Protein AF-0000000072324400 (afdb_homodimer)

Secondary structure (DSSP, 8-state):
--TTS--EEEEEE-TTSSHHHHHHHHHHHHT-EEEEHHHHHHHHHHHT--HHHHHHHHHTT-THHHHHHHHHHHHHHSTTS-TT-------HHHHHHHHHHHHHHHHHS-EEEESSSHHHHTTT-SSEEEEEEE--HHHHHHHHHHHHT--HHHHHHHHHHHHHHHHHHHHHH-SS-TTBGGG-SEEEE-TT--HHHHHHHHHHHHHHH--/--TTS--EEEEEE-TTSSHHHHHHHHHHHHT-EEEEHHHHHHHHHHHT--HHHHHHHHHH-THHHHHHHHHHHHHHHSTTS-TT------SHHHHHHHHHHHHHHHHHS-EEEESSSHHHHTTT-SSEEEEEEE--HHHHHHHHHHHHT--HHHHHHHHHHHHHHHHHHHHHH-SS-TTBGGG-SEEEE-TT--HHHHHHHHHHHHHHH--

Sequence (422 aa):
MNKNEKFVITINREVGSGGRTVGRKLAEKLGVKYCDKSVINGLTQRFGLSVEKIEEIKAQKKTWWNEITTYYNTLVNSASLPMEAEVKLDNASLFETEKRILLELAEQTSCVVAGRTGFMVFRDHPNRINVFIQASTAHRIQRIMRRQNVNEQEARNIIAQLDASRETYIKKFEDTSRYDTRNYQLVISMDGLTEDDAVDIILDYINRTSKMNKNEKFVITINREVGSGGRTVGRKLAEKLGVKYCDKSVINGLTQRFGLSVEKIEEIKAQKKTWWNEITTYYNTLVNSASLPMEAEVKLDNASLFETEKRILLELAEQTSCVVAGRTGFMVFRDHPNRINVFIQASTAHRIQRIMRRQNVNEQEARNIIAQLDASRETYIKKFEDTSRYDTRNYQLVISMDGLTEDDAVDIILDYINRTSK

InterPro domains:
  IPR027417 P-loop containing nucleoside triphosphate hydrolase [G3DSA:3.40.50.300] (1-209)
  IPR027417 P-loop containing nucleoside triphosphate hydrolase [SSF52540] (7-208)

Organism: Xylanibacter ruminicola (strain ATCC 19189 / DSM 19721 / CIP 105475 / JCM 8958 / 23) (NCBI:txid264731)

pLDDT: mean 86.51, std 15.1, range [39.78, 98.88]

Radius of gyration: 23.65 Å; Cα contacts (8 Å, |Δi|>4): 617; chains: 2; bounding box: 57×75×49 Å

Structure (mmCIF, N/CA/C/O backbone):
data_AF-0000000072324400-model_v1
#
loop_
_entity.id
_entity.type
_entity.pdbx_description
1 polymer 'Cytidylate kinase'
#
loop_
_atom_site.group_PDB
_atom_site.id
_atom_site.type_symbol
_atom_site.label_atom_id
_atom_site.label_alt_id
_atom_site.label_comp_id
_atom_site.label_asym_id
_atom_site.label_entity_id
_atom_site.label_seq_id
_atom_site.pdbx_PDB_ins_code
_atom_site.Cartn_x
_atom_site.Cartn_y
_atom_site.Cartn_z
_atom_site.occupancy
_atom_site.B_iso_or_equiv
_atom_site.auth_seq_id
_atom_site.auth_comp_id
_atom_site.auth_asym_id
_atom_site.auth_atom_id
_atom_site.pdbx_PDB_model_num
ATOM 1 N N . MET A 1 1 ? 12.531 5.414 9.516 1 87.56 1 MET A N 1
ATOM 2 C CA . MET A 1 1 ? 12.109 6.551 10.336 1 87.56 1 MET A CA 1
ATOM 3 C C . MET A 1 1 ? 12.719 6.461 11.734 1 87.56 1 MET A C 1
ATOM 5 O O . MET A 1 1 ? 12.695 5.398 12.359 1 87.56 1 MET A O 1
ATOM 9 N N . ASN A 1 2 ? 13.305 7.48 12.117 1 89.69 2 ASN A N 1
ATOM 10 C CA . ASN A 1 2 ? 13.891 7.566 13.445 1 89.69 2 ASN A CA 1
ATOM 11 C C . ASN A 1 2 ? 12.969 8.305 14.414 1 89.69 2 ASN A C 1
ATOM 13 O O . ASN A 1 2 ? 12.797 9.523 14.305 1 89.69 2 ASN A O 1
ATOM 17 N N . LYS A 1 3 ? 12.477 7.617 15.398 1 89.5 3 LYS A N 1
ATOM 18 C CA . LYS A 1 3 ? 11.5 8.188 16.312 1 89.5 3 LYS A CA 1
ATOM 19 C C . LYS A 1 3 ? 12.172 9.133 17.312 1 89.5 3 LYS A C 1
ATOM 21 O O . LYS A 1 3 ? 11.492 9.883 18.016 1 89.5 3 LYS A O 1
ATOM 26 N N . ASN A 1 4 ? 13.484 9.086 17.328 1 89.12 4 ASN A N 1
ATOM 27 C CA . ASN A 1 4 ? 14.227 9.945 18.25 1 89.12 4 ASN A CA 1
ATOM 28 C C . ASN A 1 4 ? 14.5 11.312 17.641 1 89.12 4 ASN A C 1
ATOM 30 O O . ASN A 1 4 ? 14.977 12.219 18.328 1 89.12 4 ASN A O 1
ATOM 34 N N . GLU A 1 5 ? 14.219 11.445 16.406 1 92.88 5 GLU A N 1
ATOM 35 C CA . GLU A 1 5 ? 14.273 12.711 15.68 1 92.88 5 GLU A CA 1
ATOM 36 C C . GLU A 1 5 ? 12.891 13.164 15.242 1 92.88 5 GLU A C 1
ATOM 38 O O . GLU A 1 5 ? 11.922 12.406 15.336 1 92.88 5 GLU A O 1
ATOM 43 N N . LYS A 1 6 ? 12.852 14.359 14.844 1 94.5 6 LYS A N 1
ATOM 44 C CA . LYS A 1 6 ? 11.562 14.836 14.359 1 94.5 6 LYS A CA 1
ATOM 45 C C . LYS A 1 6 ? 11.109 14.055 13.133 1 94.5 6 LYS A C 1
ATOM 47 O O . LYS A 1 6 ? 11.883 13.875 12.188 1 94.5 6 LYS A O 1
ATOM 52 N N . PHE A 1 7 ? 9.898 13.57 13.234 1 96.94 7 PHE A N 1
ATOM 53 C CA . PHE A 1 7 ? 9.383 12.758 12.141 1 96.94 7 PHE A CA 1
ATOM 54 C C . PHE A 1 7 ? 8.008 13.242 11.703 1 96.94 7 PHE A C 1
ATOM 56 O O . PHE A 1 7 ? 7.332 13.953 12.453 1 96.94 7 PHE A O 1
ATOM 63 N N . VAL A 1 8 ? 7.664 12.914 10.547 1 97.38 8 VAL A N 1
ATOM 64 C CA . VAL A 1 8 ? 6.34 13.211 10.008 1 97.38 8 VAL A CA 1
ATOM 65 C C . VAL A 1 8 ? 5.715 11.938 9.453 1 97.38 8 VAL A C 1
ATOM 67 O O . VAL A 1 8 ? 6.367 11.188 8.719 1 97.38 8 VAL A O 1
ATOM 70 N N . ILE A 1 9 ? 4.523 11.664 9.844 1 98.19 9 ILE A N 1
ATOM 71 C CA . ILE A 1 9 ? 3.719 10.609 9.227 1 98.19 9 ILE A CA 1
ATOM 72 C C . ILE A 1 9 ? 2.531 11.234 8.5 1 98.19 9 ILE A C 1
ATOM 74 O O . ILE A 1 9 ? 1.75 11.977 9.094 1 98.19 9 ILE A O 1
ATOM 78 N N . THR A 1 10 ? 2.449 11.023 7.258 1 98.25 10 THR A N 1
ATOM 79 C CA . THR A 1 10 ? 1.3 11.523 6.516 1 98.25 10 THR A CA 1
ATOM 80 C C . THR A 1 10 ? 0.292 10.406 6.262 1 98.25 10 THR A C 1
ATOM 82 O O . THR A 1 10 ? 0.677 9.258 6.035 1 98.25 10 THR A O 1
ATOM 85 N N . ILE A 1 11 ? -0.958 10.727 6.324 1 98.12 11 ILE A N 1
ATOM 86 C CA . ILE A 1 11 ? -2.051 9.805 6.031 1 98.12 11 ILE A CA 1
ATOM 87 C C . ILE A 1 11 ? -2.912 10.367 4.902 1 98.12 11 ILE A C 1
ATOM 89 O O . ILE A 1 11 ? -3.791 11.195 5.141 1 98.12 11 ILE A O 1
ATOM 93 N N . ASN A 1 12 ? -2.654 9.953 3.729 1 97.44 12 ASN A N 1
ATOM 94 C CA . ASN A 1 12 ? -3.637 10.125 2.664 1 97.44 12 ASN A CA 1
ATOM 95 C C . ASN A 1 12 ? -4.688 9.016 2.686 1 97.44 12 ASN A C 1
ATOM 97 O O . ASN A 1 12 ? -4.473 7.961 3.281 1 97.44 12 ASN A O 1
ATOM 101 N N . ARG A 1 13 ? -5.879 9.375 2.125 1 97.5 13 ARG A N 1
ATOM 102 C CA . ARG A 1 13 ? -6.949 8.406 2.355 1 97.5 13 ARG A CA 1
ATOM 103 C C . ARG A 1 13 ? -8.07 8.578 1.338 1 97.5 13 ARG A C 1
ATOM 105 O O . ARG A 1 13 ? -8.258 9.664 0.786 1 97.5 13 ARG A O 1
ATOM 112 N N . GLU A 1 14 ? -8.773 7.531 1.138 1 97.56 14 GLU A N 1
ATOM 113 C CA . GLU A 1 14 ? -10.047 7.602 0.425 1 97.56 14 GLU A CA 1
ATOM 114 C C . GLU A 1 14 ? -11.164 8.094 1.339 1 97.56 14 GLU A C 1
ATOM 116 O O . GLU A 1 14 ? -11.195 7.77 2.529 1 97.56 14 GLU A O 1
ATOM 121 N N . VAL A 1 15 ? -12.07 8.812 0.749 1 95.31 15 VAL A N 1
ATOM 122 C CA . VAL A 1 15 ? -13.227 9.281 1.509 1 95.31 15 VAL A CA 1
ATOM 123 C C . VAL A 1 15 ? -13.992 8.078 2.059 1 95.31 15 VAL A C 1
ATOM 125 O O . VAL A 1 15 ? -14.273 7.125 1.328 1 95.31 15 VAL A O 1
ATOM 128 N N . GLY A 1 16 ? -14.242 8.102 3.328 1 96.62 16 GLY A N 1
ATOM 129 C CA . GLY A 1 16 ? -15.039 7.055 3.941 1 96.62 16 GLY A CA 1
ATOM 130 C C . GLY A 1 16 ? -14.219 5.863 4.395 1 96.62 16 GLY A C 1
ATOM 131 O O . GLY A 1 16 ? -14.758 4.914 4.973 1 96.62 16 GLY A O 1
ATOM 132 N N . SER A 1 17 ? -12.898 5.867 4.242 1 97.81 17 SER A N 1
ATOM 133 C CA . SER A 1 17 ? -12.062 4.723 4.57 1 97.81 17 SER A CA 1
ATOM 134 C C . SER A 1 17 ? -11.773 4.664 6.066 1 97.81 17 SER A C 1
ATOM 136 O O . SER A 1 17 ? -11.336 3.631 6.582 1 97.81 17 SER A O 1
ATOM 138 N N . GLY A 1 18 ? -11.914 5.797 6.738 1 96.25 18 GLY A N 1
ATOM 139 C CA . GLY A 1 18 ? -11.562 5.887 8.148 1 96.25 18 GLY A CA 1
ATOM 140 C C . GLY A 1 18 ? -10.156 6.406 8.375 1 96.25 18 GLY A C 1
ATOM 141 O O . GLY A 1 18 ? -9.672 6.43 9.508 1 96.25 18 GLY A O 1
ATOM 142 N N . GLY A 1 19 ? -9.523 6.891 7.348 1 96.44 19 GLY A N 1
ATOM 143 C CA . GLY A 1 19 ? -8.133 7.301 7.414 1 96.44 19 GLY A CA 1
ATOM 144 C C . GLY A 1 19 ? -7.898 8.469 8.352 1 96.44 19 GLY A C 1
ATOM 145 O O . GLY A 1 19 ? -6.852 8.562 8.992 1 96.44 19 GLY A O 1
ATOM 146 N N . ARG A 1 20 ? -8.859 9.375 8.43 1 93.38 20 ARG A N 1
ATOM 147 C CA . ARG A 1 20 ? -8.734 10.5 9.344 1 93.38 20 ARG A CA 1
ATOM 148 C C . ARG A 1 20 ? -8.703 10.031 10.797 1 93.38 20 ARG A C 1
ATOM 150 O O . ARG A 1 20 ? -7.883 10.492 11.586 1 93.38 20 ARG A O 1
ATOM 157 N N . THR A 1 21 ? -9.602 9.125 11.109 1 94.62 21 THR A N 1
ATOM 158 C CA . THR A 1 21 ? -9.656 8.555 12.445 1 94.62 21 THR A CA 1
ATOM 159 C C . THR A 1 21 ? -8.375 7.789 12.766 1 94.62 21 THR A C 1
ATOM 161 O O . THR A 1 21 ? -7.836 7.902 13.867 1 94.62 21 THR A O 1
ATOM 164 N N . VAL A 1 22 ? -7.883 7.031 11.805 1 97.88 22 VAL A N 1
ATOM 165 C CA . VAL A 1 22 ? -6.633 6.297 11.969 1 97.88 22 VAL A CA 1
ATOM 166 C C . VAL A 1 22 ? -5.504 7.27 12.305 1 97.88 22 VAL A C 1
ATOM 168 O O . VAL A 1 22 ? -4.711 7.02 13.211 1 97.88 22 VAL A O 1
ATOM 171 N N . GLY A 1 23 ? -5.43 8.383 11.547 1 96.88 23 GLY A N 1
ATOM 172 C CA . GLY A 1 23 ? -4.398 9.383 11.781 1 96.88 23 GLY A CA 1
ATOM 173 C C . GLY A 1 23 ? -4.449 9.969 13.18 1 96.88 23 GLY A C 1
ATOM 174 O O . GLY A 1 23 ? -3.418 10.117 13.836 1 96.88 23 GLY A O 1
ATOM 175 N N . ARG A 1 24 ? -5.645 10.297 13.609 1 93.19 24 ARG A N 1
ATOM 176 C CA . ARG A 1 24 ? -5.824 10.875 14.938 1 93.19 24 ARG A CA 1
ATOM 177 C C . ARG A 1 24 ? -5.395 9.898 16.031 1 93.19 24 ARG A C 1
ATOM 179 O O . ARG A 1 24 ? -4.637 10.258 16.922 1 93.19 24 ARG A O 1
ATOM 186 N N . LYS A 1 25 ? -5.879 8.672 15.93 1 96.69 25 LYS A N 1
ATOM 187 C CA . LYS A 1 25 ? -5.539 7.645 16.906 1 96.69 25 LYS A CA 1
ATOM 188 C C . LYS A 1 25 ? -4.043 7.359 16.906 1 96.69 25 LYS A C 1
ATOM 190 O O . LYS A 1 25 ? -3.447 7.137 17.969 1 96.69 25 LYS A O 1
ATOM 195 N N . LEU A 1 26 ? -3.441 7.371 15.742 1 98 26 LEU A N 1
ATOM 196 C CA . LEU A 1 26 ? -2.006 7.141 15.617 1 98 26 LEU A CA 1
ATOM 197 C C . LEU A 1 26 ? -1.215 8.227 16.328 1 98 26 LEU A C 1
ATOM 199 O O . LEU A 1 26 ? -0.267 7.934 17.062 1 98 26 LEU A O 1
ATOM 203 N N . ALA A 1 27 ? -1.61 9.5 16.094 1 95.5 27 ALA A N 1
ATOM 204 C CA . ALA A 1 27 ? -0.951 10.633 16.734 1 95.5 27 ALA A CA 1
ATOM 205 C C . ALA A 1 27 ? -1.053 10.531 18.25 1 95.5 27 ALA A C 1
ATOM 207 O O . ALA A 1 27 ? -0.075 10.781 18.969 1 95.5 27 ALA A O 1
ATOM 208 N N . GLU A 1 28 ? -2.225 10.133 18.719 1 94.38 28 GLU A N 1
ATOM 209 C CA . GLU A 1 28 ? -2.455 9.977 20.156 1 94.38 28 GLU A CA 1
ATOM 210 C C . GLU A 1 28 ? -1.552 8.891 20.734 1 94.38 28 GLU A C 1
ATOM 212 O O . GLU A 1 28 ? -0.923 9.102 21.781 1 94.38 28 GLU A O 1
ATOM 217 N N . LYS A 1 29 ? -1.46 7.809 20.109 1 96.75 29 LYS A N 1
ATOM 218 C CA . LYS A 1 29 ? -0.655 6.688 20.578 1 96.75 29 LYS A CA 1
ATOM 219 C C . LYS A 1 29 ? 0.83 7.039 20.594 1 96.75 29 LYS A C 1
ATOM 221 O O . LYS A 1 29 ? 1.583 6.57 21.438 1 96.75 29 LYS A O 1
ATOM 226 N N . LEU A 1 30 ? 1.248 7.84 19.641 1 96.5 30 LEU A N 1
ATOM 227 C CA . LEU A 1 30 ? 2.65 8.219 19.516 1 96.5 30 LEU A CA 1
ATOM 228 C C . LEU A 1 30 ? 2.979 9.414 20.406 1 96.5 30 LEU A C 1
ATOM 230 O O . LEU A 1 30 ? 4.148 9.727 20.625 1 96.5 30 LEU A O 1
ATOM 234 N N . GLY A 1 31 ? 1.949 10.086 20.906 1 94.06 31 GLY A N 1
ATOM 235 C CA . GLY A 1 31 ? 2.141 11.281 21.719 1 94.06 31 GLY A CA 1
ATOM 236 C C . GLY A 1 31 ? 2.641 12.469 20.922 1 94.06 31 GLY A C 1
ATOM 237 O O . GLY A 1 31 ? 3.473 13.242 21.406 1 94.06 31 GLY A O 1
ATOM 238 N N . VAL A 1 32 ? 2.195 12.586 19.672 1 93.81 32 VAL A N 1
ATOM 239 C CA . VAL A 1 32 ? 2.654 13.672 18.812 1 93.81 32 VAL A CA 1
ATOM 240 C C . VAL A 1 32 ? 1.46 14.492 18.328 1 93.81 32 VAL A C 1
ATOM 242 O O . VAL A 1 32 ? 0.308 14.109 18.547 1 93.81 32 VAL A O 1
ATOM 245 N N . LYS A 1 33 ? 1.722 15.617 17.641 1 89.62 33 LYS A N 1
ATOM 246 C CA . LYS A 1 33 ? 0.658 16.5 17.156 1 89.62 33 LYS A CA 1
ATOM 247 C C . LYS A 1 33 ? -0.038 15.898 15.938 1 89.62 33 LYS A C 1
ATOM 249 O O . LYS A 1 33 ? 0.585 15.18 15.148 1 89.62 33 LYS A O 1
ATOM 254 N N . TYR A 1 34 ? -1.298 16.203 15.93 1 92.19 34 TYR A N 1
ATOM 255 C CA . TYR A 1 34 ? -2.119 15.812 14.789 1 92.19 34 TYR A CA 1
ATOM 256 C C . TYR A 1 34 ? -2.582 17.031 14.008 1 92.19 34 TYR A C 1
ATOM 258 O O . TYR A 1 34 ? -2.947 18.062 14.594 1 92.19 34 TYR A O 1
ATOM 266 N N . CYS A 1 35 ? -2.463 16.953 12.656 1 89.12 35 CYS A N 1
ATOM 267 C CA . CYS A 1 35 ? -2.902 18.062 11.812 1 89.12 35 CYS A CA 1
ATOM 268 C C . CYS A 1 35 ? -3.699 17.562 10.617 1 89.12 35 CYS A C 1
ATOM 270 O O . CYS A 1 35 ? -3.266 16.641 9.922 1 89.12 35 CYS A O 1
ATOM 272 N N . ASP A 1 36 ? -4.852 18.125 10.414 1 87.38 36 ASP A N 1
ATOM 273 C CA . ASP A 1 36 ? -5.633 17.891 9.203 1 87.38 36 ASP A CA 1
ATOM 274 C C . ASP A 1 36 ? -6.117 19.203 8.609 1 87.38 36 ASP A C 1
ATOM 276 O O . ASP A 1 36 ? -5.676 20.281 9.016 1 87.38 36 ASP A O 1
ATOM 280 N N . LYS A 1 37 ? -6.898 19.109 7.629 1 83.06 37 LYS A N 1
ATOM 281 C CA . LYS A 1 37 ? -7.355 20.297 6.93 1 83.06 37 LYS A CA 1
ATOM 282 C C . LYS A 1 37 ? -8.094 21.25 7.875 1 83.06 37 LYS A C 1
ATOM 284 O O . LYS A 1 37 ? -7.992 22.469 7.746 1 83.06 37 LYS A O 1
ATOM 289 N N . SER A 1 38 ? -8.805 20.688 8.734 1 80.12 38 SER A N 1
ATOM 290 C CA . SER A 1 38 ? -9.578 21.5 9.656 1 80.12 38 SER A CA 1
ATOM 291 C C . SER A 1 38 ? -8.664 22.312 10.57 1 80.12 38 SER A C 1
ATOM 293 O O . SER A 1 38 ? -8.945 23.484 10.867 1 80.12 38 SER A O 1
ATOM 295 N N . VAL A 1 39 ? -7.676 21.688 10.984 1 79.38 39 VAL A N 1
ATOM 296 C CA . VAL A 1 39 ? -6.707 22.359 11.836 1 79.38 39 VAL A CA 1
ATOM 297 C C . VAL A 1 39 ? -6.023 23.484 11.055 1 79.38 39 VAL A C 1
ATOM 299 O O . VAL A 1 39 ? -5.891 24.609 11.547 1 79.38 39 VAL A O 1
ATOM 302 N N . ILE A 1 40 ? -5.668 23.172 9.891 1 83.31 40 ILE A N 1
ATOM 303 C CA . ILE A 1 40 ? -4.98 24.141 9.047 1 83.31 40 ILE A CA 1
ATOM 304 C C . ILE A 1 40 ? -5.898 25.328 8.758 1 83.31 40 ILE A C 1
ATOM 306 O O . ILE A 1 40 ? -5.484 26.484 8.867 1 83.31 40 ILE A O 1
ATOM 310 N N . ASN A 1 41 ? -7.074 24.984 8.422 1 81.44 41 ASN A N 1
ATOM 311 C CA . ASN A 1 41 ? -8.047 26.031 8.156 1 81.44 41 ASN A CA 1
ATOM 312 C C . ASN A 1 41 ? -8.312 26.875 9.398 1 81.44 41 ASN A C 1
ATOM 314 O O . ASN A 1 41 ? -8.43 28.109 9.312 1 81.44 41 ASN A O 1
ATOM 318 N N . GLY A 1 42 ? -8.469 26.219 10.469 1 77.75 42 GLY A N 1
ATOM 319 C CA . GLY A 1 42 ? -8.672 26.938 11.719 1 77.75 42 GLY A CA 1
ATOM 320 C C . GLY A 1 42 ? -7.531 27.875 12.055 1 77.75 42 GLY A C 1
ATOM 321 O O . GLY A 1 42 ? -7.766 29.031 12.445 1 77.75 42 GLY A O 1
ATOM 322 N N . LEU A 1 43 ? -6.371 27.391 11.859 1 76.5 43 LEU A N 1
ATOM 323 C CA . LEU A 1 43 ? -5.188 28.203 12.109 1 76.5 43 LEU A CA 1
ATOM 324 C C . LEU A 1 43 ? -5.121 29.391 11.133 1 76.5 43 LEU A C 1
ATOM 326 O O . LEU A 1 43 ? -4.801 30.5 11.531 1 76.5 43 LEU A O 1
ATOM 330 N N . THR A 1 44 ? -5.414 29.094 9.938 1 80.56 44 THR A N 1
ATOM 331 C CA . THR A 1 44 ? -5.355 30.109 8.883 1 80.56 44 THR A CA 1
ATOM 332 C C . THR A 1 44 ? -6.371 31.219 9.148 1 80.56 44 THR A C 1
ATOM 334 O O . THR A 1 44 ? -6.055 32.406 9.008 1 80.56 44 THR A O 1
ATOM 337 N N . GLN A 1 45 ? -7.504 30.812 9.484 1 79.88 45 GLN A N 1
ATOM 338 C CA . GLN A 1 45 ? -8.578 31.766 9.719 1 79.88 45 GLN A CA 1
ATOM 339 C C . GLN A 1 45 ? -8.336 32.562 11 1 79.88 45 GLN A C 1
ATOM 341 O O . GLN A 1 45 ? -8.492 33.781 11.016 1 79.88 45 GLN A O 1
ATOM 346 N N . ARG A 1 46 ? -7.953 31.938 12.016 1 76.88 46 ARG A N 1
ATOM 347 C CA . ARG A 1 46 ? -7.789 32.562 13.32 1 76.88 46 ARG A CA 1
ATOM 348 C C . ARG A 1 46 ? -6.645 33.562 13.305 1 76.88 46 ARG A C 1
ATOM 350 O O . ARG A 1 46 ? -6.742 34.656 13.906 1 76.88 46 ARG A O 1
ATOM 357 N N . PHE A 1 47 ? -5.625 33.219 12.609 1 77.69 47 PHE A N 1
ATOM 358 C CA . PHE A 1 47 ? -4.414 34.031 12.703 1 77.69 47 PHE A CA 1
ATOM 359 C C . PHE A 1 47 ? -4.16 34.781 11.406 1 77.69 47 PHE A C 1
ATOM 361 O O . PHE A 1 47 ? -3.16 35.469 11.273 1 77.69 47 PHE A O 1
ATOM 368 N N . GLY A 1 48 ? -5.094 34.625 10.438 1 79.81 48 GLY A N 1
ATOM 369 C CA . GLY A 1 48 ? -4.926 35.312 9.164 1 79.81 48 GLY A CA 1
ATOM 370 C C . GLY A 1 48 ? -3.633 34.938 8.461 1 79.81 48 GLY A C 1
ATOM 371 O O . GLY A 1 48 ? -2.908 35.812 7.977 1 79.81 48 GLY A O 1
ATOM 372 N N . LEU A 1 49 ? -3.426 33.656 8.492 1 77.31 49 LEU A N 1
ATOM 373 C CA . LEU A 1 49 ? -2.131 33.188 8.016 1 77.31 49 LEU A CA 1
ATOM 374 C C . LEU A 1 49 ? -2.055 33.25 6.496 1 77.31 49 LEU A C 1
ATOM 376 O O . LEU A 1 49 ? -3.041 32.969 5.812 1 77.31 49 LEU A O 1
ATOM 380 N N . SER A 1 50 ? -1.02 33.812 5.996 1 82 50 SER A N 1
ATOM 381 C CA . SER A 1 50 ? -0.523 33.812 4.625 1 82 50 SER A CA 1
ATOM 382 C C . SER A 1 50 ? 0.961 33.438 4.578 1 82 50 SER A C 1
ATOM 384 O O . SER A 1 50 ? 1.611 33.344 5.621 1 82 50 SER A O 1
ATOM 386 N N . VAL A 1 51 ? 1.406 33.188 3.41 1 82.44 51 VAL A N 1
ATOM 387 C CA . VAL A 1 51 ? 2.826 32.875 3.287 1 82.44 51 VAL A CA 1
ATOM 388 C C . VAL A 1 51 ? 3.658 34 3.898 1 82.44 51 VAL A C 1
ATOM 390 O O . VAL A 1 51 ? 4.602 33.75 4.652 1 82.44 51 VAL A O 1
ATOM 393 N N . GLU A 1 52 ? 3.229 35.188 3.596 1 84.12 52 GLU A N 1
ATOM 394 C CA . GLU A 1 52 ? 3.939 36.375 4.082 1 84.12 52 GLU A CA 1
ATOM 395 C C . GLU A 1 52 ? 3.848 36.5 5.602 1 84.12 52 GLU A C 1
ATOM 397 O O . GLU A 1 52 ? 4.844 36.781 6.266 1 84.12 52 GLU A O 1
ATOM 402 N N . LYS A 1 53 ? 2.703 36.25 6.07 1 81.81 53 LYS A N 1
ATOM 403 C CA . LYS A 1 53 ? 2.494 36.375 7.508 1 81.81 53 LYS A CA 1
ATOM 404 C C . LYS A 1 53 ? 3.285 35.312 8.273 1 81.81 53 LYS A C 1
ATOM 406 O O . LYS A 1 53 ? 3.814 35.562 9.352 1 81.81 53 LYS A O 1
ATOM 411 N N . ILE A 1 54 ? 3.359 34.156 7.773 1 79.19 54 ILE A N 1
ATOM 412 C CA . ILE A 1 54 ? 4.102 33.062 8.391 1 79.19 54 ILE A CA 1
ATOM 413 C C . ILE A 1 54 ? 5.59 33.406 8.438 1 79.19 54 ILE A C 1
ATOM 415 O O . ILE A 1 54 ? 6.254 33.188 9.453 1 79.19 54 ILE A O 1
ATOM 419 N N . GLU A 1 55 ? 6.066 33.969 7.383 1 81.25 55 GLU A N 1
ATOM 420 C CA . GLU A 1 55 ? 7.465 34.375 7.324 1 81.25 55 GLU A CA 1
ATOM 421 C C . GLU A 1 55 ? 7.762 35.469 8.344 1 81.25 55 GLU A C 1
ATOM 423 O O . GLU A 1 55 ? 8.836 35.5 8.945 1 81.25 55 GLU A O 1
ATOM 428 N N . GLU A 1 56 ? 6.84 36.344 8.422 1 79.62 56 GLU A N 1
ATOM 429 C CA . GLU A 1 56 ? 6.984 37.406 9.398 1 79.62 56 GLU A CA 1
ATOM 430 C C . GLU A 1 56 ? 7.062 36.875 10.82 1 79.62 56 GLU A C 1
ATOM 432 O O . GLU A 1 56 ? 7.875 37.344 11.625 1 79.62 56 GLU A O 1
ATOM 437 N N . ILE A 1 57 ? 6.195 36 11.062 1 74.94 57 ILE A N 1
ATOM 438 C CA . ILE A 1 57 ? 6.129 35.406 12.391 1 74.94 57 ILE A CA 1
ATOM 439 C C . ILE A 1 57 ? 7.426 34.656 12.68 1 74.94 57 ILE A C 1
ATOM 441 O O . ILE A 1 57 ? 7.973 34.719 13.781 1 74.94 57 ILE A O 1
ATOM 445 N N . LYS A 1 58 ? 7.938 33.938 11.789 1 75.06 58 LYS A N 1
ATOM 446 C CA . LYS A 1 58 ? 9.188 33.188 11.922 1 75.06 58 LYS A CA 1
ATOM 447 C C . LYS A 1 58 ? 10.352 34.125 12.227 1 75.06 58 LYS A C 1
ATOM 449 O O . LYS A 1 58 ? 11.234 33.781 13.016 1 75.06 58 LYS A O 1
ATOM 454 N N . ALA A 1 59 ? 10.375 35.219 11.492 1 74.62 59 ALA A N 1
ATOM 455 C CA . ALA A 1 59 ? 11.453 36.188 11.648 1 74.62 59 ALA A CA 1
ATOM 456 C C . ALA A 1 59 ? 11.445 36.812 13.047 1 74.62 59 ALA A C 1
ATOM 458 O O . ALA A 1 59 ? 12.492 37.156 13.586 1 74.62 59 ALA A O 1
ATOM 459 N N . GLN A 1 60 ? 10.266 37.031 13.469 1 69.88 60 GLN A N 1
ATOM 460 C CA . GLN A 1 60 ? 10.156 37.656 14.773 1 69.88 60 GLN A CA 1
ATOM 461 C C . GLN A 1 60 ? 10.453 36.688 15.898 1 69.88 60 GLN A C 1
ATOM 463 O O . GLN A 1 60 ? 10.531 37.062 17.062 1 69.88 60 GLN A O 1
ATOM 468 N N . LYS A 1 61 ? 11.078 35.531 15.625 1 60.72 61 LYS A N 1
ATOM 469 C CA . LYS A 1 61 ? 11.523 34.5 16.578 1 60.72 61 LYS A CA 1
ATOM 470 C C . LYS A 1 61 ? 10.43 34.188 17.578 1 60.72 61 LYS A C 1
ATOM 472 O O . LYS A 1 61 ? 10.703 33.656 18.656 1 60.72 61 LYS A O 1
ATOM 477 N N . LYS A 1 62 ? 9.234 34.75 17.359 1 54.41 62 LYS A N 1
ATOM 478 C CA . LYS A 1 62 ? 8.203 34.688 18.406 1 54.41 62 LYS A CA 1
ATOM 479 C C . LYS A 1 62 ? 7.629 33.281 18.516 1 54.41 62 LYS A C 1
ATOM 481 O O . LYS A 1 62 ? 7.668 32.5 17.547 1 54.41 62 LYS A O 1
ATOM 486 N N . THR A 1 63 ? 7.297 32.906 19.844 1 56.53 63 THR A N 1
ATOM 487 C CA . THR A 1 63 ? 6.652 31.734 20.422 1 56.53 63 THR A CA 1
ATOM 488 C C . THR A 1 63 ? 5.324 31.438 19.719 1 56.53 63 THR A C 1
ATOM 490 O O . THR A 1 63 ? 4.281 31.359 20.375 1 56.53 63 THR A O 1
ATOM 493 N N . TRP A 1 64 ? 5.168 31.875 18.531 1 56.34 64 TRP A N 1
ATOM 494 C CA . TRP A 1 64 ? 3.924 31.656 17.797 1 56.34 64 TRP A CA 1
ATOM 495 C C . TRP A 1 64 ? 3.51 30.188 17.859 1 56.34 64 TRP A C 1
ATOM 497 O O . TRP A 1 64 ? 2.322 29.875 17.969 1 56.34 64 TRP A O 1
ATOM 507 N N . TRP A 1 65 ? 4.48 29.453 17.906 1 61.53 65 TRP A N 1
ATOM 508 C CA . TRP A 1 65 ? 4.18 28.016 17.969 1 61.53 65 TRP A CA 1
ATOM 509 C C . TRP A 1 65 ? 3.451 27.672 19.266 1 61.53 65 TRP A C 1
ATOM 511 O O . TRP A 1 65 ? 2.586 26.797 19.281 1 61.53 65 TRP A O 1
ATOM 521 N N . ASN A 1 66 ? 3.801 28.578 20.141 1 64.94 66 ASN A N 1
ATOM 522 C CA . ASN A 1 66 ? 3.102 28.375 21.391 1 64.94 66 ASN A CA 1
ATOM 523 C C . ASN A 1 66 ? 1.618 28.703 21.281 1 64.94 66 ASN A C 1
ATOM 525 O O . ASN A 1 66 ? 0.772 28.016 21.844 1 64.94 66 ASN A O 1
ATOM 529 N N . GLU A 1 67 ? 1.363 29.719 20.594 1 63.09 67 GLU A N 1
ATOM 530 C CA . GLU A 1 67 ? -0.031 30.109 20.406 1 63.09 67 GLU A CA 1
ATOM 531 C C . GLU A 1 67 ? -0.77 29.109 19.516 1 63.09 67 GLU A C 1
ATOM 533 O O . GLU A 1 67 ? -1.918 28.75 19.797 1 63.09 67 GLU A O 1
ATOM 538 N N . ILE A 1 68 ? -0.115 28.688 18.578 1 63.12 68 ILE A N 1
ATOM 539 C CA . ILE A 1 68 ? -0.692 27.703 17.672 1 63.12 68 ILE A CA 1
ATOM 540 C C . ILE A 1 68 ? -0.951 26.391 18.406 1 63.12 68 ILE A C 1
ATOM 542 O O . ILE A 1 68 ? -2.012 25.781 18.25 1 63.12 68 ILE A O 1
ATOM 546 N N . THR A 1 69 ? 0.001 26.203 19.219 1 65.69 69 THR A N 1
ATOM 547 C CA . THR A 1 69 ? -0.136 24.969 20 1 65.69 69 THR A CA 1
ATOM 548 C C . THR A 1 69 ? -1.34 25.047 20.938 1 65.69 69 THR A C 1
ATOM 550 O O . THR A 1 69 ? -2.078 24.078 21.078 1 65.69 69 THR A O 1
ATOM 553 N N . THR A 1 70 ? -1.467 26.219 21.484 1 67.44 70 THR A N 1
ATOM 554 C CA . THR A 1 70 ? -2.6 26.422 22.375 1 67.44 70 THR A CA 1
ATOM 555 C C . THR A 1 70 ? -3.918 26.297 21.625 1 67.44 70 THR A C 1
ATOM 557 O O . THR A 1 70 ? -4.84 25.609 22.078 1 67.44 70 THR A O 1
ATOM 560 N N . TYR A 1 71 ? -3.977 26.922 20.484 1 65.56 71 TYR A N 1
ATOM 561 C CA . TYR A 1 71 ? -5.199 26.875 19.703 1 65.56 71 TYR A CA 1
ATOM 562 C C . TYR A 1 71 ? -5.426 25.469 19.125 1 65.56 71 TYR A C 1
ATOM 564 O O . TYR A 1 71 ? -6.555 24.984 19.109 1 65.56 71 TYR A O 1
ATOM 572 N N . TYR A 1 72 ? -4.398 24.922 18.719 1 64.88 72 TYR A N 1
ATOM 573 C CA . TYR A 1 72 ? -4.453 23.531 18.25 1 64.88 72 TYR A CA 1
ATOM 574 C C . TYR A 1 72 ? -5.094 22.641 19.297 1 64.88 72 TYR A C 1
ATOM 576 O O . TYR A 1 72 ? -5.996 21.859 18.984 1 64.88 72 TYR A O 1
ATOM 584 N N . ASN A 1 73 ? -4.641 22.797 20.453 1 67.19 73 ASN A N 1
ATOM 585 C CA . ASN A 1 73 ? -5.141 21.969 21.547 1 67.19 73 ASN A CA 1
ATOM 586 C C . ASN A 1 73 ? -6.625 22.203 21.797 1 67.19 73 ASN A C 1
ATOM 588 O O . ASN A 1 73 ? -7.359 21.281 22.141 1 67.19 73 ASN A O 1
ATOM 592 N N . THR A 1 74 ? -7.023 23.406 21.531 1 64.88 74 THR A N 1
ATOM 593 C CA . THR A 1 74 ? -8.438 23.75 21.688 1 64.88 74 THR A CA 1
ATOM 594 C C . THR A 1 74 ? -9.266 23.156 20.562 1 64.88 74 THR A C 1
ATOM 596 O O . THR A 1 74 ? -10.391 22.688 20.781 1 64.88 74 THR A O 1
ATOM 599 N N . LEU A 1 75 ? -8.695 23.188 19.375 1 63.84 75 LEU A N 1
ATOM 600 C CA . LEU A 1 75 ? -9.398 22.703 18.188 1 63.84 75 LEU A CA 1
ATOM 601 C C . LEU A 1 75 ? -9.539 21.188 18.219 1 63.84 75 LEU A C 1
ATOM 603 O O . LEU A 1 75 ? -10.609 20.656 17.922 1 63.84 75 LEU A O 1
ATOM 607 N N . VAL A 1 76 ? -8.43 20.562 18.516 1 61.06 76 VAL A N 1
ATOM 608 C CA . VAL A 1 76 ? -8.391 19.109 18.453 1 61.06 76 VAL A CA 1
ATOM 609 C C . VAL A 1 76 ? -9.242 18.516 19.578 1 61.06 76 VAL A C 1
ATOM 611 O O . VAL A 1 76 ? -9.883 17.484 19.406 1 61.06 76 VAL A O 1
ATOM 614 N N . ASN A 1 77 ? -9.109 19.109 20.703 1 56.31 77 ASN A N 1
ATOM 615 C CA . ASN A 1 77 ? -9.906 18.641 21.828 1 56.31 77 ASN A CA 1
ATOM 616 C C . ASN A 1 77 ? -11.391 18.969 21.641 1 56.31 77 ASN A C 1
ATOM 618 O O . ASN A 1 77 ? -12.25 18.297 22.219 1 56.31 77 ASN A O 1
ATOM 622 N N . SER A 1 78 ? -11.586 19.953 20.938 1 51.38 78 SER A N 1
ATOM 623 C CA . SER A 1 78 ? -12.992 20.266 20.672 1 51.38 78 SER A CA 1
ATOM 624 C C . SER A 1 78 ? -13.578 19.344 19.625 1 51.38 78 SER A C 1
ATOM 626 O O . SER A 1 78 ? -12.992 19.156 18.547 1 51.38 78 SER A O 1
ATOM 628 N N . ALA A 1 79 ? -14.039 18.125 20.016 1 46 79 ALA A N 1
ATOM 629 C CA . ALA A 1 79 ? -14.734 17.094 19.25 1 46 79 ALA A CA 1
ATOM 630 C C . ALA A 1 79 ? -15.398 17.672 18.016 1 46 79 ALA A C 1
ATOM 632 O O . ALA A 1 79 ? -15.898 16.922 17.172 1 46 79 ALA A O 1
ATOM 633 N N . SER A 1 80 ? -15.609 18.938 17.953 1 42 80 SER A N 1
ATOM 634 C CA . SER A 1 80 ? -16.641 19.547 17.125 1 42 80 SER A CA 1
ATOM 635 C C . SER A 1 80 ? -16.078 19.938 15.758 1 42 80 SER A C 1
ATOM 637 O O . SER A 1 80 ? -16.703 20.688 15.016 1 42 80 SER A O 1
ATOM 639 N N . LEU A 1 81 ? -14.836 19.766 15.484 1 46.12 81 LEU A N 1
ATOM 640 C CA . LEU A 1 81 ? -14.625 20.344 14.156 1 46.12 81 LEU A CA 1
ATOM 641 C C . LEU A 1 81 ? -15.336 19.516 13.086 1 46.12 81 LEU A C 1
ATOM 643 O O . LEU A 1 81 ? -15.227 18.281 13.078 1 46.12 81 LEU A O 1
ATOM 647 N N . PRO A 1 82 ? -16.344 20.109 12.516 1 42.44 82 PRO A N 1
ATOM 648 C CA . PRO A 1 82 ? -16.984 19.375 11.414 1 42.44 82 PRO A CA 1
ATOM 649 C C . PRO A 1 82 ? -15.977 18.734 10.469 1 42.44 82 PRO A C 1
ATOM 651 O O . PRO A 1 82 ? -15.008 19.391 10.055 1 42.44 82 PRO A O 1
ATOM 654 N N . MET A 1 83 ? -15.734 17.531 10.703 1 43.09 83 MET A N 1
ATOM 655 C CA . MET A 1 83 ? -14.914 16.688 9.836 1 43.09 83 MET A CA 1
ATOM 656 C C . MET A 1 83 ? -14.961 17.172 8.391 1 43.09 83 MET A C 1
ATOM 658 O O . MET A 1 83 ? -13.977 17.062 7.664 1 43.09 83 MET A O 1
ATOM 662 N N . GLU A 1 84 ? -16.156 17.484 7.852 1 44.5 84 GLU A N 1
ATOM 663 C CA . GLU A 1 84 ? -16.453 17.422 6.426 1 44.5 84 GLU A CA 1
ATOM 664 C C . GLU A 1 84 ? -16.234 18.766 5.754 1 44.5 84 GLU A C 1
ATOM 666 O O . GLU A 1 84 ? -16.562 18.953 4.586 1 44.5 84 GLU A O 1
ATOM 671 N N . ALA A 1 85 ? -15.875 19.812 6.48 1 40.19 85 ALA A N 1
ATOM 672 C CA . ALA A 1 85 ? -16.047 20.969 5.602 1 40.19 85 ALA A CA 1
ATOM 673 C C . ALA A 1 85 ? -14.914 21.047 4.578 1 40.19 85 ALA A C 1
ATOM 675 O O . ALA A 1 85 ? -13.758 21.281 4.934 1 40.19 85 ALA A O 1
ATOM 676 N N . GLU A 1 86 ? -14.938 20.109 3.66 1 44.03 86 GLU A N 1
ATOM 677 C CA . GLU A 1 86 ? -14.047 20.344 2.529 1 44.03 86 GLU A CA 1
ATOM 678 C C . GLU A 1 86 ? -14.156 21.781 2.027 1 44.03 86 GLU A C 1
ATOM 680 O O . GLU A 1 86 ? -15.211 22.188 1.533 1 44.03 86 GLU A O 1
ATOM 685 N N . VAL A 1 87 ? -13.656 22.688 2.732 1 40.78 87 VAL A N 1
ATOM 686 C CA . VAL A 1 87 ? -13.609 24.047 2.215 1 40.78 87 VAL A CA 1
ATOM 687 C C . VAL A 1 87 ? -13.195 24.031 0.745 1 40.78 87 VAL A C 1
ATOM 689 O O . VAL A 1 87 ? -12.266 23.312 0.365 1 40.78 87 VAL A O 1
ATOM 692 N N . LYS A 1 88 ? -14.172 24.391 -0.041 1 44.78 88 LYS A N 1
ATOM 693 C CA . LYS A 1 88 ? -13.883 24.641 -1.448 1 44.78 88 LYS A CA 1
ATOM 694 C C . LYS A 1 88 ? -12.508 25.297 -1.618 1 44.78 88 LYS A C 1
ATOM 696 O O . LYS A 1 88 ? -12.336 26.469 -1.308 1 44.78 88 LYS A O 1
ATOM 701 N N . LEU A 1 89 ? -11.492 24.438 -1.385 1 45.09 89 LEU A N 1
ATOM 702 C CA . LEU A 1 89 ? -10.117 24.906 -1.493 1 45.09 89 LEU A CA 1
ATOM 703 C C . LEU A 1 89 ? -9.859 25.531 -2.859 1 45.09 89 LEU A C 1
ATOM 705 O O . LEU A 1 89 ? -9.805 24.828 -3.869 1 45.09 89 LEU A O 1
ATOM 709 N N . ASP A 1 90 ? -10.344 26.562 -2.99 1 47.12 90 ASP A N 1
ATOM 710 C CA . ASP A 1 90 ? -9.945 27.328 -4.168 1 47.12 90 ASP A CA 1
ATOM 711 C C . ASP A 1 90 ? -8.438 27.219 -4.398 1 47.12 90 ASP A C 1
ATOM 713 O O . ASP A 1 90 ? -7.715 26.672 -3.568 1 47.12 90 ASP A O 1
ATOM 717 N N . ASN A 1 91 ? -7.379 28.312 -4.438 1 61.69 91 ASN A N 1
ATOM 718 C CA . ASN A 1 91 ? -6.309 28.938 -5.203 1 61.69 91 ASN A CA 1
ATOM 719 C C . ASN A 1 91 ? -4.934 28.469 -4.727 1 61.69 91 ASN A C 1
ATOM 721 O O . ASN A 1 91 ? -4.812 27.859 -3.664 1 61.69 91 ASN A O 1
ATOM 725 N N . ALA A 1 92 ? -3.967 28.422 -5.625 1 68.38 92 ALA A N 1
ATOM 726 C CA . ALA A 1 92 ? -2.516 28.297 -5.516 1 68.38 92 ALA A CA 1
ATOM 727 C C . ALA A 1 92 ? -2.002 28.938 -4.23 1 68.38 92 ALA A C 1
ATOM 729 O O . ALA A 1 92 ? -1.137 28.391 -3.551 1 68.38 92 ALA A O 1
ATOM 730 N N . SER A 1 93 ? -2.686 29.953 -3.914 1 74.5 93 SER A N 1
ATOM 731 C CA . SER A 1 93 ? -2.262 30.688 -2.721 1 74.5 93 SER A CA 1
ATOM 732 C C . SER A 1 93 ? -2.604 29.906 -1.451 1 74.5 93 SER A C 1
ATOM 734 O O . SER A 1 93 ? -1.819 29.891 -0.501 1 74.5 93 SER A O 1
ATOM 736 N N . LEU A 1 94 ? -3.723 29.203 -1.48 1 78.88 94 LEU A N 1
ATOM 737 C CA . LEU A 1 94 ? -4.141 28.438 -0.314 1 78.88 94 LEU A CA 1
ATOM 738 C C . LEU A 1 94 ? -3.23 27.219 -0.103 1 78.88 94 LEU A C 1
ATOM 740 O O . LEU A 1 94 ? -2.871 26.906 1.032 1 78.88 94 LEU A O 1
ATOM 744 N N . PHE A 1 95 ? -2.779 26.688 -1.184 1 85.06 95 PHE A N 1
ATOM 745 C CA . PHE A 1 95 ? -1.873 25.562 -1.101 1 85.06 95 PHE A CA 1
ATOM 746 C C . PHE A 1 95 ? -0.528 25.969 -0.518 1 85.06 95 PHE A C 1
ATOM 748 O O . PHE A 1 95 ? 0.03 25.281 0.331 1 85.06 95 PHE A O 1
ATOM 755 N N . GLU A 1 96 ? -0.087 27.109 -1.024 1 88.31 96 GLU A N 1
ATOM 756 C CA . GLU A 1 96 ? 1.21 27.578 -0.554 1 88.31 96 GLU A CA 1
ATOM 757 C C . GLU A 1 96 ? 1.177 27.891 0.94 1 88.31 96 GLU A C 1
ATOM 759 O O . GLU A 1 96 ? 2.156 27.656 1.649 1 88.31 96 GLU A O 1
ATOM 764 N N . THR A 1 97 ? 0.084 28.5 1.323 1 85.69 97 THR A N 1
ATOM 765 C CA . THR A 1 97 ? -0.065 28.781 2.746 1 85.69 97 THR A CA 1
ATOM 766 C C . THR A 1 97 ? -0.123 27.5 3.557 1 85.69 97 THR A C 1
ATOM 768 O O . THR A 1 97 ? 0.546 27.375 4.586 1 85.69 97 THR A O 1
ATOM 771 N N . GLU A 1 98 ? -0.903 26.531 3.105 1 86.5 98 GLU A N 1
ATOM 772 C CA . GLU A 1 98 ? -1 25.234 3.764 1 86.5 98 GLU A CA 1
ATOM 773 C C . GLU A 1 98 ? 0.361 24.547 3.83 1 86.5 98 GLU A C 1
ATOM 775 O O . GLU A 1 98 ? 0.744 24.016 4.875 1 86.5 98 GLU A O 1
ATOM 780 N N . LYS A 1 99 ? 1.007 24.516 2.729 1 90.81 99 LYS A N 1
ATOM 781 C CA . LYS A 1 99 ? 2.334 23.922 2.639 1 90.81 99 LYS A CA 1
ATOM 782 C C . LYS A 1 99 ? 3.287 24.531 3.658 1 90.81 99 LYS A C 1
ATOM 784 O O . LYS A 1 99 ? 4.004 23.812 4.359 1 90.81 99 LYS A O 1
ATOM 789 N N . ARG A 1 100 ? 3.246 25.875 3.723 1 88.56 100 ARG A N 1
ATOM 790 C CA . ARG A 1 100 ? 4.145 26.562 4.637 1 88.56 100 ARG A CA 1
ATOM 791 C C . ARG A 1 100 ? 3.811 26.234 6.09 1 88.56 100 ARG A C 1
ATOM 793 O O . ARG A 1 100 ? 4.711 26.062 6.914 1 88.56 100 ARG A O 1
ATOM 800 N N . ILE A 1 101 ? 2.557 26.172 6.422 1 85.44 101 ILE A N 1
ATOM 801 C CA . ILE A 1 101 ? 2.109 25.828 7.766 1 85.44 101 ILE A CA 1
ATOM 802 C C . ILE A 1 101 ? 2.592 24.438 8.133 1 85.44 101 ILE A C 1
ATOM 804 O O . ILE A 1 101 ? 3.139 24.219 9.219 1 85.44 101 ILE A O 1
ATOM 808 N N . LEU A 1 102 ? 2.43 23.5 7.262 1 91.06 102 LEU A N 1
ATOM 809 C CA . LEU A 1 102 ? 2.801 22.109 7.5 1 91.06 102 LEU A CA 1
ATOM 810 C C . LEU A 1 102 ? 4.309 21.969 7.688 1 91.06 102 LEU A C 1
ATOM 812 O O . LEU A 1 102 ? 4.766 21.266 8.586 1 91.06 102 LEU A O 1
ATOM 816 N N . LEU A 1 103 ? 5.031 22.641 6.844 1 91.56 103 LEU A N 1
ATOM 817 C CA . LEU A 1 103 ? 6.484 22.578 6.926 1 91.56 103 LEU A CA 1
ATOM 818 C C . LEU A 1 103 ? 6.984 23.172 8.234 1 91.56 103 LEU A C 1
ATOM 820 O O . LEU A 1 103 ? 7.902 22.641 8.859 1 91.56 103 LEU A O 1
ATOM 824 N N . GLU A 1 104 ? 6.359 24.297 8.617 1 85.94 104 GLU A N 1
ATOM 825 C CA . GLU A 1 104 ? 6.73 24.922 9.883 1 85.94 104 GLU A CA 1
ATOM 826 C C . GLU A 1 104 ? 6.398 24.016 11.062 1 85.94 104 GLU A C 1
ATOM 828 O O . GLU A 1 104 ? 7.168 23.922 12.023 1 85.94 104 GLU A O 1
ATOM 833 N N . LEU A 1 105 ? 5.25 23.422 11 1 85.38 105 LEU A N 1
ATOM 834 C CA . LEU A 1 105 ? 4.848 22.484 12.039 1 85.38 105 LEU A CA 1
ATOM 835 C C . LEU A 1 105 ? 5.867 21.359 12.172 1 85.38 105 LEU A C 1
ATOM 837 O O . LEU A 1 105 ? 6.285 21.016 13.281 1 85.38 105 LEU A O 1
ATOM 841 N N . ALA A 1 106 ? 6.297 20.781 11.109 1 91.19 106 ALA A N 1
ATOM 842 C CA . ALA A 1 106 ? 7.207 19.641 11.086 1 91.19 106 ALA A CA 1
ATOM 843 C C . ALA A 1 106 ? 8.602 20.047 11.555 1 91.19 106 ALA A C 1
ATOM 845 O O . ALA A 1 106 ? 9.383 19.188 12 1 91.19 106 ALA A O 1
ATOM 846 N N . GLU A 1 107 ? 8.906 21.328 11.383 1 89.06 107 GLU A N 1
ATOM 847 C CA . GLU A 1 107 ? 10.18 21.828 11.883 1 89.06 107 GLU A CA 1
ATOM 848 C C . GLU A 1 107 ? 10.18 21.922 13.406 1 89.06 107 GLU A C 1
ATOM 850 O O . GLU A 1 107 ? 11.234 21.812 14.031 1 89.06 107 GLU A O 1
ATOM 855 N N . GLN A 1 108 ? 9.008 22.109 13.922 1 85.19 108 GLN A N 1
ATOM 856 C CA . GLN A 1 108 ? 8.93 22.359 15.359 1 85.19 108 GLN A CA 1
ATOM 857 C C . GLN A 1 108 ? 8.68 21.078 16.141 1 85.19 108 GLN A C 1
ATOM 859 O O . GLN A 1 108 ? 9.117 20.938 17.281 1 85.19 108 GLN A O 1
ATOM 864 N N . THR A 1 109 ? 7.93 20.109 15.555 1 90.44 109 THR A N 1
ATOM 865 C CA . THR A 1 109 ? 7.531 18.922 16.312 1 90.44 109 THR A CA 1
ATOM 866 C C . THR A 1 109 ? 7.262 17.75 15.367 1 90.44 109 THR A C 1
ATOM 868 O O . THR A 1 109 ? 7.062 17.938 14.172 1 90.44 109 THR A O 1
ATOM 871 N N . SER A 1 110 ? 7.363 16.578 15.961 1 95.31 110 SER A N 1
ATOM 872 C CA . SER A 1 110 ? 6.84 15.406 15.258 1 95.31 110 SER A CA 1
ATOM 873 C C . SER A 1 110 ? 5.328 15.484 15.109 1 95.31 110 SER A C 1
ATOM 875 O O . SER A 1 110 ? 4.633 15.977 16 1 95.31 110 SER A O 1
ATOM 877 N N . CYS A 1 111 ? 4.852 15.016 13.977 1 94.19 111 CYS A N 1
ATOM 878 C CA . CYS A 1 111 ? 3.416 15.18 13.773 1 94.19 111 CYS A CA 1
ATOM 879 C C . CYS A 1 111 ? 2.877 14.117 12.82 1 94.19 111 CYS A C 1
ATOM 881 O O . CYS A 1 111 ? 3.641 13.492 12.086 1 94.19 111 CYS A O 1
ATOM 883 N N . VAL A 1 112 ? 1.609 13.852 12.938 1 96.56 112 VAL A N 1
ATOM 884 C CA . VAL A 1 112 ? 0.816 13.086 11.977 1 96.56 112 VAL A CA 1
ATOM 885 C C . VAL A 1 112 ? -0.106 14.023 11.203 1 96.56 112 VAL A C 1
ATOM 887 O O . VAL A 1 112 ? -0.872 14.781 11.805 1 96.56 112 VAL A O 1
ATOM 890 N N . VAL A 1 113 ? 0.007 14.023 9.914 1 95.25 113 VAL A N 1
ATOM 891 C CA . VAL A 1 113 ? -0.784 14.906 9.062 1 95.25 113 VAL A CA 1
ATOM 892 C C . VAL A 1 113 ? -1.74 14.078 8.211 1 95.25 113 VAL A C 1
ATOM 894 O O . VAL A 1 113 ? -1.305 13.273 7.379 1 95.25 113 VAL A O 1
ATOM 897 N N . ALA A 1 114 ? -3.004 14.234 8.438 1 93.69 114 ALA A N 1
ATOM 898 C CA . ALA A 1 114 ? -4 13.578 7.594 1 93.69 114 ALA A CA 1
ATOM 899 C C . ALA A 1 114 ? -4.555 14.547 6.547 1 93.69 114 ALA A C 1
ATOM 901 O O . ALA A 1 114 ? -5.145 15.57 6.891 1 93.69 114 ALA A O 1
ATOM 902 N N . GLY A 1 115 ? -4.309 14.219 5.301 1 90.31 115 GLY A N 1
ATOM 903 C CA . GLY A 1 115 ? -4.77 15.094 4.23 1 90.31 115 GLY A CA 1
ATOM 904 C C . GLY A 1 115 ? -4.27 14.664 2.861 1 90.31 115 GLY A C 1
ATOM 905 O O . GLY A 1 115 ? -3.361 13.836 2.756 1 90.31 115 GLY A O 1
ATOM 906 N N . ARG A 1 116 ? -4.766 15.352 1.892 1 83.56 116 ARG A N 1
ATOM 907 C CA . ARG A 1 116 ? -4.531 14.953 0.507 1 83.56 116 ARG A CA 1
ATOM 908 C C . ARG A 1 116 ? -3.143 15.375 0.042 1 83.56 116 ARG A C 1
ATOM 910 O O . ARG A 1 116 ? -2.584 14.781 -0.884 1 83.56 116 ARG A O 1
ATOM 917 N N . THR A 1 117 ? -2.52 16.312 0.757 1 87.62 117 THR A N 1
ATOM 918 C CA . THR A 1 117 ? -1.305 16.891 0.181 1 87.62 117 THR A CA 1
ATOM 919 C C . THR A 1 117 ? -0.084 16.516 1.018 1 87.62 117 THR A C 1
ATOM 921 O O . THR A 1 117 ? 1.052 16.781 0.624 1 87.62 117 THR A O 1
ATOM 924 N N . GLY A 1 118 ? -0.293 15.898 2.096 1 93.69 118 GLY A N 1
ATOM 925 C CA . GLY A 1 118 ? 0.805 15.625 3.008 1 93.69 118 GLY A CA 1
ATOM 926 C C . GLY A 1 118 ? 1.967 14.914 2.346 1 93.69 118 GLY A C 1
ATOM 927 O O . GLY A 1 118 ? 3.117 15.336 2.469 1 93.69 118 GLY A O 1
ATOM 928 N N . PHE A 1 119 ? 1.674 13.867 1.576 1 94.5 119 PHE A N 1
ATOM 929 C CA . PHE A 1 119 ? 2.711 13.047 0.964 1 94.5 119 PHE A CA 1
ATOM 930 C C . PHE A 1 119 ? 3.529 13.859 -0.03 1 94.5 119 PHE A C 1
ATOM 932 O O . PHE A 1 119 ? 4.715 13.594 -0.232 1 94.5 119 PHE A O 1
ATOM 939 N N . MET A 1 120 ? 2.936 14.891 -0.611 1 93.25 120 MET A N 1
ATOM 940 C CA . MET A 1 120 ? 3.627 15.734 -1.579 1 93.25 120 MET A CA 1
ATOM 941 C C . MET A 1 120 ? 4.445 16.812 -0.873 1 93.25 120 MET A C 1
ATOM 943 O O . MET A 1 120 ? 5.594 17.062 -1.236 1 93.25 120 MET A O 1
ATOM 947 N N . VAL A 1 121 ? 3.816 17.406 0.119 1 94.06 121 VAL A N 1
ATOM 948 C CA . VAL A 1 121 ? 4.434 18.516 0.845 1 94.06 121 VAL A CA 1
ATOM 949 C C . VAL A 1 121 ? 5.719 18.031 1.521 1 94.06 121 VAL A C 1
ATOM 951 O O . VAL A 1 121 ? 6.723 18.734 1.529 1 94.06 121 VAL A O 1
ATOM 954 N N . PHE A 1 122 ? 5.68 16.797 2.004 1 96.19 122 PHE A N 1
ATOM 955 C CA . PHE A 1 122 ? 6.785 16.312 2.818 1 96.19 122 PHE A CA 1
ATOM 956 C C . PHE A 1 122 ? 7.664 15.352 2.021 1 96.19 122 PHE A C 1
ATOM 958 O O . PHE A 1 122 ? 8.398 14.547 2.6 1 96.19 122 PHE A O 1
ATOM 965 N N . ARG A 1 123 ? 7.633 15.352 0.722 1 92.19 123 ARG A N 1
ATOM 966 C CA . ARG A 1 123 ? 8.336 14.414 -0.15 1 92.19 123 ARG A CA 1
ATOM 967 C C . ARG A 1 123 ? 9.844 14.453 0.115 1 92.19 123 ARG A C 1
ATOM 969 O O . ARG A 1 123 ? 10.523 13.43 -0.013 1 92.19 123 ARG A O 1
ATOM 976 N N . ASP A 1 124 ? 10.328 15.617 0.603 1 90.62 124 ASP A N 1
ATOM 977 C CA . ASP A 1 124 ? 11.773 15.758 0.794 1 90.62 124 ASP A CA 1
ATOM 978 C C . ASP A 1 124 ? 12.133 15.703 2.275 1 90.62 124 ASP A C 1
ATOM 980 O O . ASP A 1 124 ? 13.305 15.867 2.639 1 90.62 124 ASP A O 1
ATOM 984 N N . HIS A 1 125 ? 11.148 15.586 3.07 1 93.56 125 HIS A N 1
ATOM 985 C CA . HIS A 1 125 ? 11.461 15.43 4.488 1 93.56 125 HIS A CA 1
ATOM 986 C C . HIS A 1 125 ? 12.211 14.125 4.746 1 93.56 125 HIS A C 1
ATOM 988 O O . HIS A 1 125 ? 11.742 13.055 4.363 1 93.56 125 HIS A O 1
ATOM 994 N N . PRO A 1 126 ? 13.312 14.125 5.387 1 91.44 126 PRO A N 1
ATOM 995 C CA . PRO A 1 126 ? 14.188 12.953 5.477 1 91.44 126 PRO A CA 1
ATOM 996 C C . PRO A 1 126 ? 13.648 11.883 6.422 1 91.44 126 PRO A C 1
ATOM 998 O O . PRO A 1 126 ? 14.016 10.711 6.309 1 91.44 126 PRO A O 1
ATOM 1001 N N . ASN A 1 127 ? 12.875 12.234 7.391 1 95.69 127 ASN A N 1
ATOM 1002 C CA . ASN A 1 127 ? 12.336 11.328 8.398 1 95.69 127 ASN A CA 1
ATOM 1003 C C . ASN A 1 127 ? 10.812 11.25 8.336 1 95.69 127 ASN A C 1
ATOM 1005 O O . ASN A 1 127 ? 10.125 11.797 9.195 1 95.69 127 ASN A O 1
ATOM 1009 N N . ARG A 1 128 ? 10.367 10.586 7.289 1 96.5 128 ARG A N 1
ATOM 1010 C CA . ARG A 1 128 ? 8.93 10.594 7.043 1 96.5 128 ARG A CA 1
ATOM 1011 C C . ARG A 1 128 ? 8.438 9.203 6.648 1 96.5 128 ARG A C 1
ATOM 1013 O O . ARG A 1 128 ? 9.195 8.406 6.09 1 96.5 128 ARG A O 1
ATOM 1020 N N . ILE A 1 129 ? 7.219 8.93 6.938 1 97.56 129 ILE A N 1
ATOM 1021 C CA . ILE A 1 129 ? 6.469 7.785 6.43 1 97.56 129 ILE A CA 1
ATOM 1022 C C . ILE A 1 129 ? 5.137 8.258 5.852 1 97.56 129 ILE A C 1
ATOM 1024 O O . ILE A 1 129 ? 4.379 8.961 6.52 1 97.56 129 ILE A O 1
ATOM 1028 N N . ASN A 1 130 ? 4.938 8 4.633 1 98.25 130 ASN A N 1
ATOM 1029 C CA . ASN A 1 130 ? 3.656 8.266 3.988 1 98.25 130 ASN A CA 1
ATOM 1030 C C . ASN A 1 130 ? 2.789 7.008 3.936 1 98.25 130 ASN A C 1
ATOM 1032 O O . ASN A 1 130 ? 3.215 5.977 3.416 1 98.25 130 ASN A O 1
ATOM 1036 N N . VAL A 1 131 ? 1.573 7.105 4.461 1 98.81 131 VAL A N 1
ATOM 1037 C CA . VAL A 1 131 ? 0.631 5.992 4.5 1 98.81 131 VAL A CA 1
ATOM 1038 C C . VAL A 1 131 ? -0.615 6.34 3.689 1 98.81 131 VAL A C 1
ATOM 1040 O O . VAL A 1 131 ? -1.068 7.488 3.697 1 98.81 131 VAL A O 1
ATOM 1043 N N . PHE A 1 132 ? -1.144 5.398 2.973 1 98.81 132 PHE A N 1
ATOM 1044 C CA . PHE A 1 132 ? -2.424 5.555 2.293 1 98.81 132 PHE A CA 1
ATOM 1045 C C . PHE A 1 132 ? -3.451 4.57 2.846 1 98.81 132 PHE A C 1
ATOM 1047 O O . PHE A 1 132 ? -3.191 3.369 2.922 1 98.81 132 PHE A O 1
ATOM 1054 N N . ILE A 1 133 ? -4.562 5.105 3.264 1 98.81 133 ILE A N 1
ATOM 1055 C CA . ILE A 1 133 ? -5.652 4.297 3.803 1 98.81 133 ILE A CA 1
ATOM 1056 C C . ILE A 1 133 ? -6.797 4.234 2.797 1 98.81 133 ILE A C 1
ATOM 1058 O O . ILE A 1 133 ? -7.309 5.273 2.365 1 98.81 133 ILE A O 1
ATOM 1062 N N . GLN A 1 134 ? -7.191 3.057 2.496 1 98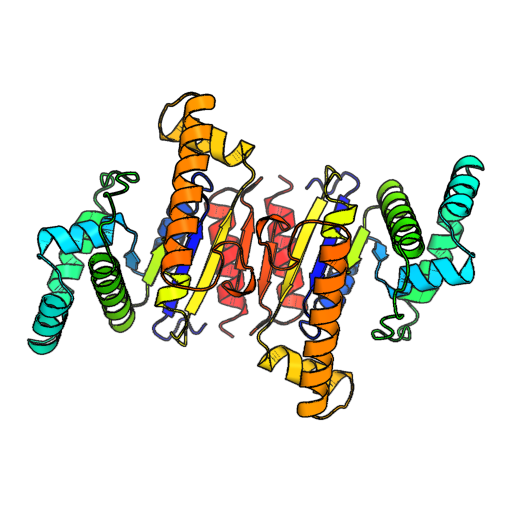.75 134 GLN A N 1
ATOM 1063 C CA . GLN A 1 134 ? -8.25 2.854 1.509 1 98.75 134 GLN A CA 1
ATOM 1064 C C . GLN A 1 134 ? -9.219 1.762 1.955 1 98.75 134 GLN A C 1
ATOM 1066 O O . GLN A 1 134 ? -9.023 1.148 3.008 1 98.75 134 GLN A O 1
ATOM 1071 N N . ALA A 1 135 ? -10.32 1.604 1.27 1 98.38 135 ALA A N 1
ATOM 1072 C CA . ALA A 1 135 ? -11.305 0.559 1.541 1 98.38 135 ALA A CA 1
ATOM 1073 C C . ALA A 1 135 ? -12.188 0.31 0.324 1 98.38 135 ALA A C 1
ATOM 1075 O O . ALA A 1 135 ? -12.211 1.115 -0.609 1 98.38 135 ALA A O 1
ATOM 1076 N N . SER A 1 136 ? -12.859 -0.794 0.35 1 96.88 136 SER A N 1
ATOM 1077 C CA . SER A 1 136 ? -13.836 -1.061 -0.701 1 96.88 136 SER A CA 1
ATOM 1078 C C . SER A 1 136 ? -14.945 -0.019 -0.699 1 96.88 136 SER A C 1
ATOM 1080 O O . SER A 1 136 ? -15.219 0.608 0.328 1 96.88 136 SER A O 1
ATOM 1082 N N . THR A 1 137 ? -15.555 0.151 -1.828 1 97.19 137 THR A N 1
ATOM 1083 C CA . THR A 1 137 ? -16.672 1.087 -1.932 1 97.19 137 THR A CA 1
ATOM 1084 C C . THR A 1 137 ? -17.766 0.728 -0.939 1 97.19 137 THR A C 1
ATOM 1086 O O . THR A 1 137 ? -18.359 1.61 -0.306 1 97.19 137 THR A O 1
ATOM 1089 N N . ALA A 1 138 ? -18.031 -0.518 -0.804 1 97.06 138 ALA A N 1
ATOM 1090 C CA . ALA A 1 138 ? -19.047 -0.974 0.129 1 97.06 138 ALA A CA 1
ATOM 1091 C C . ALA A 1 138 ? -18.719 -0.547 1.557 1 97.06 138 ALA A C 1
ATOM 1093 O O . ALA A 1 138 ? -19.594 -0.053 2.277 1 97.06 138 ALA A O 1
ATOM 1094 N N . HIS A 1 139 ? -17.5 -0.754 1.968 1 97.44 139 HIS A N 1
ATOM 1095 C CA . HIS A 1 139 ? -17.031 -0.344 3.287 1 97.44 139 HIS A CA 1
ATOM 1096 C C . HIS A 1 139 ? -17.188 1.159 3.486 1 97.44 139 HIS A C 1
ATOM 1098 O O . HIS A 1 139 ? -17.688 1.601 4.527 1 97.44 139 HIS A O 1
ATOM 1104 N N . ARG A 1 140 ? -16.875 1.912 2.527 1 98.25 140 ARG A N 1
ATOM 1105 C CA . ARG A 1 140 ? -16.875 3.369 2.605 1 98.25 140 ARG A CA 1
ATOM 1106 C C . ARG A 1 140 ? -18.312 3.904 2.654 1 98.25 140 ARG A C 1
ATOM 1108 O O . ARG A 1 140 ? -18.609 4.809 3.438 1 98.25 140 ARG A O 1
ATOM 1115 N N . ILE A 1 141 ? -19.156 3.316 1.831 1 98.06 141 ILE A N 1
ATOM 1116 C CA . ILE A 1 141 ? -20.562 3.711 1.812 1 98.06 141 ILE A CA 1
ATOM 1117 C C . ILE A 1 141 ? -21.188 3.48 3.189 1 98.06 141 ILE A C 1
ATOM 1119 O O . ILE A 1 141 ? -21.828 4.375 3.746 1 98.06 141 ILE A O 1
ATOM 1123 N N . GLN A 1 142 ? -20.953 2.361 3.736 1 97.75 142 GLN A N 1
ATOM 1124 C CA . GLN A 1 142 ? -21.531 2.021 5.035 1 97.75 142 GLN A CA 1
ATOM 1125 C C . GLN A 1 142 ? -21.031 2.975 6.121 1 97.75 142 GLN A C 1
ATOM 1127 O O . GLN A 1 142 ? -21.812 3.414 6.969 1 97.75 142 GLN A O 1
ATOM 1132 N N . ARG A 1 143 ? -19.781 3.238 6.074 1 96.69 143 ARG A N 1
ATOM 1133 C CA . ARG A 1 143 ? -19.219 4.125 7.082 1 96.69 143 ARG A CA 1
ATOM 1134 C C . ARG A 1 143 ? -19.797 5.531 6.969 1 96.69 143 ARG A C 1
ATOM 1136 O O . ARG A 1 143 ? -20.141 6.148 7.977 1 96.69 143 ARG A O 1
ATOM 1143 N N . ILE A 1 144 ? -19.906 6.047 5.773 1 96 144 ILE A N 1
ATOM 1144 C CA . ILE A 1 144 ? -20.422 7.395 5.555 1 96 144 ILE A CA 1
ATOM 1145 C C . ILE A 1 144 ? -21.891 7.461 5.953 1 96 144 ILE A C 1
ATOM 1147 O O . ILE A 1 144 ? -22.328 8.43 6.582 1 96 144 ILE A O 1
ATOM 1151 N N . MET A 1 145 ? -22.609 6.391 5.586 1 97.06 145 MET A N 1
ATOM 1152 C CA . MET A 1 145 ? -24.016 6.34 5.969 1 97.06 145 MET A CA 1
ATOM 1153 C C . MET A 1 145 ? -24.172 6.445 7.48 1 97.06 145 MET A C 1
ATOM 1155 O O . MET A 1 145 ? -25.016 7.199 7.973 1 97.06 145 MET A O 1
ATOM 1159 N N . ARG A 1 146 ? -23.328 5.789 8.195 1 95.31 146 ARG A N 1
ATOM 1160 C CA . ARG A 1 146 ? -23.391 5.75 9.648 1 95.31 146 ARG A CA 1
ATOM 1161 C C . ARG A 1 146 ? -22.922 7.066 10.258 1 95.31 146 ARG A C 1
ATOM 1163 O O . ARG A 1 146 ? -23.547 7.586 11.188 1 95.31 146 ARG A O 1
ATOM 1170 N N . ARG A 1 147 ? -21.922 7.641 9.727 1 92 147 ARG A N 1
ATOM 1171 C CA . ARG A 1 147 ? -21.281 8.805 10.32 1 92 147 ARG A CA 1
ATOM 1172 C C . ARG A 1 147 ? -22.047 10.086 9.992 1 92 147 ARG A C 1
ATOM 1174 O O . ARG A 1 147 ? -22.094 11.008 10.805 1 92 147 ARG A O 1
ATOM 1181 N N . GLN A 1 148 ? -22.609 10.078 8.781 1 91.81 148 GLN A N 1
ATOM 1182 C CA . GLN A 1 148 ? -23.219 11.32 8.336 1 91.81 148 GLN A CA 1
ATOM 1183 C C . GLN A 1 148 ? -24.734 11.203 8.281 1 91.81 148 GLN A C 1
ATOM 1185 O O . GLN A 1 148 ? -25.438 12.172 7.98 1 91.81 148 GLN A O 1
ATOM 1190 N N . ASN A 1 149 ? -25.219 10.07 8.609 1 94.12 149 ASN A N 1
ATOM 1191 C CA . ASN A 1 149 ? -26.656 9.82 8.602 1 94.12 149 ASN A CA 1
ATOM 1192 C C . ASN A 1 149 ? -27.281 10.148 7.246 1 94.12 149 ASN A C 1
ATOM 1194 O O . ASN A 1 149 ? -28.219 10.945 7.168 1 94.12 149 ASN A O 1
ATOM 1198 N N . VAL A 1 150 ? -26.766 9.594 6.168 1 96.88 150 VAL A N 1
ATOM 1199 C CA . VAL A 1 150 ? -27.25 9.766 4.801 1 96.88 150 VAL A CA 1
ATOM 1200 C C . VAL A 1 150 ? -27.609 8.406 4.207 1 96.88 150 VAL A C 1
ATOM 1202 O O . VAL A 1 150 ? -27.234 7.363 4.758 1 96.88 150 VAL A O 1
ATOM 1205 N N . ASN A 1 151 ? -28.359 8.414 3.129 1 97.62 151 ASN A N 1
ATOM 1206 C CA . ASN A 1 151 ? -28.703 7.145 2.49 1 97.62 151 ASN A CA 1
ATOM 1207 C C . ASN A 1 151 ? -27.594 6.66 1.565 1 97.62 151 ASN A C 1
ATOM 1209 O O . ASN A 1 151 ? -26.594 7.348 1.387 1 97.62 151 ASN A O 1
ATOM 1213 N N . GLU A 1 152 ? -27.766 5.523 1.008 1 98.06 152 GLU A N 1
ATOM 1214 C CA . GLU A 1 152 ? -26.719 4.867 0.223 1 98.06 152 GLU A CA 1
ATOM 1215 C C . GLU A 1 152 ? -26.344 5.699 -1 1 98.06 152 GLU A C 1
ATOM 1217 O O . GLU A 1 152 ? -25.156 5.867 -1.303 1 98.06 152 GLU A O 1
ATOM 1222 N N . GLN A 1 153 ? -27.312 6.148 -1.679 1 98.06 153 GLN A N 1
ATOM 1223 C CA . GLN A 1 153 ? -27.078 6.922 -2.893 1 98.06 153 GLN A CA 1
ATOM 1224 C C . GLN A 1 153 ? -26.328 8.219 -2.578 1 98.06 153 GLN A C 1
ATOM 1226 O O . GLN A 1 153 ? -25.422 8.609 -3.309 1 98.06 153 GLN A O 1
ATOM 1231 N N . GLU A 1 154 ? -26.75 8.859 -1.588 1 97.31 154 GLU A N 1
ATOM 1232 C CA . GLU A 1 154 ? -26.062 10.078 -1.158 1 97.31 154 GLU A CA 1
ATOM 1233 C C . GLU A 1 154 ? -24.625 9.789 -0.781 1 97.31 154 GLU A C 1
ATOM 1235 O O . GLU A 1 154 ? -23.719 10.547 -1.147 1 97.31 154 GLU A O 1
ATOM 1240 N N . ALA A 1 155 ? -24.422 8.734 -0.096 1 97.44 155 ALA A N 1
ATOM 1241 C CA . ALA A 1 155 ? -23.078 8.344 0.293 1 97.44 155 ALA A CA 1
ATOM 1242 C C . ALA A 1 155 ? -22.203 8.094 -0.933 1 97.44 155 ALA A C 1
ATOM 1244 O O . ALA A 1 155 ? -21.047 8.539 -0.984 1 97.44 155 ALA A O 1
ATOM 1245 N N . ARG A 1 156 ? -22.734 7.406 -1.859 1 97.88 156 ARG A N 1
ATOM 1246 C CA . ARG A 1 156 ? -22.031 7.125 -3.104 1 97.88 156 ARG A CA 1
ATOM 1247 C C . ARG A 1 156 ? -21.609 8.414 -3.809 1 97.88 156 ARG A C 1
ATOM 1249 O O . ARG A 1 156 ? -20.516 8.516 -4.348 1 97.88 156 ARG A O 1
ATOM 1256 N N . ASN A 1 157 ? -22.516 9.32 -3.814 1 96.94 157 ASN A N 1
ATOM 1257 C CA . ASN A 1 157 ? -22.266 10.602 -4.461 1 96.94 157 ASN A CA 1
ATOM 1258 C C . ASN A 1 157 ? -21.172 11.391 -3.734 1 96.94 157 ASN A C 1
ATOM 1260 O O . ASN A 1 157 ? -20.312 11.992 -4.371 1 96.94 157 ASN A O 1
ATOM 1264 N N . ILE A 1 158 ? -21.266 11.398 -2.492 1 95.12 158 ILE A N 1
ATOM 1265 C CA . ILE A 1 158 ? -20.281 12.094 -1.668 1 95.12 158 ILE A CA 1
ATOM 1266 C C . ILE A 1 158 ? -18.891 11.523 -1.934 1 95.12 158 ILE A C 1
ATOM 1268 O O . ILE A 1 158 ? -17.953 12.273 -2.195 1 95.12 158 ILE A O 1
ATOM 1272 N N . ILE A 1 159 ? -18.766 10.219 -1.918 1 96.88 159 ILE A N 1
ATOM 1273 C CA . ILE A 1 159 ? -17.5 9.523 -2.113 1 96.88 159 ILE A CA 1
ATOM 1274 C C . ILE A 1 159 ? -16.953 9.844 -3.5 1 96.88 159 ILE A C 1
ATOM 1276 O O . ILE A 1 159 ? -15.789 10.25 -3.633 1 96.88 159 ILE A O 1
ATOM 1280 N N . ALA A 1 160 ? -17.781 9.719 -4.477 1 96.38 160 ALA A N 1
ATOM 1281 C CA . ALA A 1 160 ? -17.359 9.922 -5.859 1 96.38 160 ALA A CA 1
ATOM 1282 C C . ALA A 1 160 ? -16.875 11.359 -6.078 1 96.38 160 ALA A C 1
ATOM 1284 O O . ALA A 1 160 ? -15.828 11.586 -6.68 1 96.38 160 ALA A O 1
ATOM 1285 N N . GLN A 1 161 ? -17.609 12.289 -5.578 1 95 161 GLN A N 1
ATOM 1286 C CA . GLN A 1 161 ? -17.312 13.703 -5.777 1 95 161 GLN A CA 1
ATOM 1287 C C . GLN A 1 161 ? -16.047 14.109 -5.039 1 95 161 GLN A C 1
ATOM 1289 O O . GLN A 1 161 ? -15.164 14.758 -5.609 1 95 161 GLN A O 1
ATOM 1294 N N . LEU A 1 162 ? -15.961 13.719 -3.838 1 93.56 162 LEU A N 1
ATOM 1295 C CA . LEU A 1 162 ? -14.828 14.141 -3.02 1 93.56 162 LEU A CA 1
ATOM 1296 C C . LEU A 1 162 ? -13.547 13.453 -3.479 1 93.56 162 LEU A C 1
ATOM 1298 O O . LEU A 1 162 ? -12.484 14.086 -3.537 1 93.56 162 LEU A O 1
ATOM 1302 N N . ASP A 1 163 ? -13.625 12.172 -3.82 1 94.56 163 ASP A N 1
ATOM 1303 C CA . ASP A 1 163 ? -12.438 11.477 -4.32 1 94.56 163 ASP A CA 1
ATOM 1304 C C . ASP A 1 163 ? -11.969 12.078 -5.641 1 94.56 163 ASP A C 1
ATOM 1306 O O . ASP A 1 163 ? -10.766 12.242 -5.859 1 94.56 163 ASP A O 1
ATOM 1310 N N . ALA A 1 164 ? -12.914 12.391 -6.477 1 93.88 164 ALA A N 1
ATOM 1311 C CA . ALA A 1 164 ? -1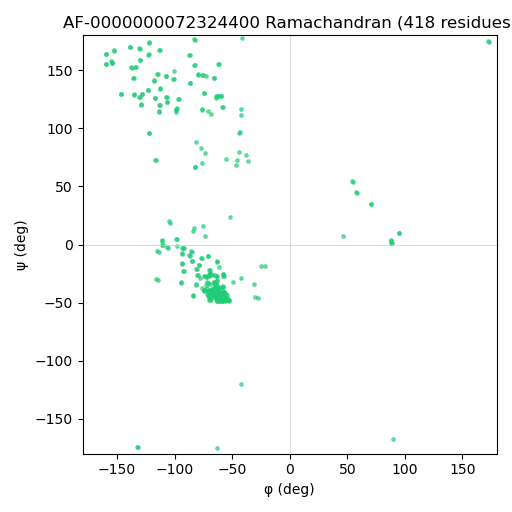2.57 13.016 -7.754 1 93.88 164 ALA A CA 1
ATOM 1312 C C . ALA A 1 164 ? -11.922 14.383 -7.539 1 93.88 164 ALA A C 1
ATOM 1314 O O . ALA A 1 164 ? -10.945 14.727 -8.211 1 93.88 164 ALA A O 1
ATOM 1315 N N . SER A 1 165 ? -12.484 15.133 -6.652 1 91.75 165 SER A N 1
ATOM 1316 C CA . SER A 1 165 ? -11.953 16.453 -6.348 1 91.75 165 SER A CA 1
ATOM 1317 C C . SER A 1 165 ? -10.539 16.375 -5.797 1 91.75 165 SER A C 1
ATOM 1319 O O . SER A 1 165 ? -9.68 17.188 -6.141 1 91.75 165 SER A O 1
ATOM 1321 N N . ARG A 1 166 ? -10.273 15.383 -5.008 1 91.31 166 ARG A N 1
ATOM 1322 C CA . ARG A 1 166 ? -8.953 15.203 -4.418 1 91.31 166 ARG A CA 1
ATOM 1323 C C . ARG A 1 166 ? -7.93 14.805 -5.477 1 91.31 166 ARG A C 1
ATOM 1325 O O . ARG A 1 166 ? -6.805 15.297 -5.477 1 91.31 166 ARG A O 1
ATOM 1332 N N . GLU A 1 167 ? -8.367 13.914 -6.301 1 93.25 167 GLU A N 1
ATOM 1333 C CA . GLU A 1 167 ? -7.477 13.492 -7.383 1 93.25 167 GLU A CA 1
ATOM 1334 C C . GLU A 1 167 ? -7.137 14.664 -8.297 1 93.25 167 GLU A C 1
ATOM 1336 O O . GLU A 1 167 ? -5.98 14.836 -8.688 1 93.25 167 GLU A O 1
ATOM 1341 N N . THR A 1 168 ? -8.133 15.453 -8.617 1 91.69 168 THR A N 1
ATOM 1342 C CA . THR A 1 168 ? -7.945 16.625 -9.469 1 91.69 168 THR A CA 1
ATOM 1343 C C . THR A 1 168 ? -7.02 17.641 -8.797 1 91.69 168 THR A C 1
ATOM 1345 O O . THR A 1 168 ? -6.172 18.234 -9.461 1 91.69 168 THR A O 1
ATOM 1348 N N . TYR A 1 169 ? -7.199 17.734 -7.582 1 88.25 169 TYR A N 1
ATOM 1349 C CA . TYR A 1 169 ? -6.387 18.672 -6.816 1 88.25 169 TYR A CA 1
ATOM 1350 C C . TYR A 1 169 ? -4.918 18.281 -6.848 1 88.25 169 TYR A C 1
ATOM 1352 O O . TYR A 1 169 ? -4.047 19.125 -7.094 1 88.25 169 TYR A O 1
ATOM 1360 N N . ILE A 1 170 ? -4.617 17.062 -6.621 1 90 170 ILE A N 1
ATOM 1361 C CA . ILE A 1 170 ? -3.248 16.547 -6.605 1 90 170 ILE A CA 1
ATOM 1362 C C . ILE A 1 170 ? -2.611 16.75 -7.98 1 90 170 ILE A C 1
ATOM 1364 O O . ILE A 1 170 ? -1.466 17.188 -8.086 1 90 170 ILE A O 1
ATOM 1368 N N . LYS A 1 171 ? -3.336 16.516 -8.984 1 91.06 171 LYS A N 1
ATOM 1369 C CA . LYS A 1 171 ? -2.824 16.562 -10.344 1 91.06 171 LYS A CA 1
ATOM 1370 C C . LYS A 1 171 ? -2.498 18 -10.758 1 91.06 171 LYS A C 1
ATOM 1372 O O . LYS A 1 171 ? -1.724 18.219 -11.695 1 91.06 171 LYS A O 1
ATOM 1377 N N . LYS A 1 172 ? -3.082 18.969 -10.109 1 88.44 172 LYS A N 1
ATOM 1378 C CA . LYS A 1 172 ? -2.818 20.375 -10.391 1 88.44 172 LYS A CA 1
ATOM 1379 C C . LYS A 1 172 ? -1.398 20.766 -9.984 1 88.44 172 LYS A C 1
ATOM 1381 O O . LYS A 1 172 ? -0.815 21.688 -10.539 1 88.44 172 LYS A O 1
ATOM 1386 N N . PHE A 1 173 ? -0.867 20.031 -9.047 1 85.44 173 PHE A N 1
ATOM 1387 C CA . PHE A 1 173 ? 0.386 20.484 -8.445 1 85.44 173 PHE A CA 1
ATOM 1388 C C . PHE A 1 173 ? 1.509 19.484 -8.75 1 85.44 173 PHE A C 1
ATOM 1390 O O . PHE A 1 173 ? 2.684 19.859 -8.758 1 85.44 173 PHE A O 1
ATOM 1397 N N . GLU A 1 174 ? 1.148 18.266 -8.891 1 86.12 174 GLU A N 1
ATOM 1398 C CA . GLU A 1 174 ? 2.146 17.219 -9.117 1 86.12 174 GLU A CA 1
ATOM 1399 C C . GLU A 1 174 ? 1.699 16.25 -10.211 1 86.12 174 GLU A C 1
ATOM 1401 O O . GLU A 1 174 ? 0.513 15.938 -10.32 1 86.12 174 GLU A O 1
ATOM 1406 N N . ASP A 1 175 ? 2.707 15.852 -10.953 1 90.38 175 ASP A N 1
ATOM 1407 C CA . ASP A 1 175 ? 2.43 14.844 -11.969 1 90.38 175 ASP A CA 1
ATOM 1408 C C . ASP A 1 175 ? 2.42 13.445 -11.359 1 90.38 175 ASP A C 1
ATOM 1410 O O . ASP A 1 175 ? 3.285 12.617 -11.664 1 90.38 175 ASP A O 1
ATOM 1414 N N . THR A 1 176 ? 1.455 13.203 -10.531 1 92.81 176 THR A N 1
ATOM 1415 C CA . THR A 1 176 ? 1.288 11.906 -9.883 1 92.81 176 THR A CA 1
ATOM 1416 C C . THR A 1 176 ? -0.18 11.656 -9.547 1 92.81 176 THR A C 1
ATOM 1418 O O . THR A 1 176 ? -1.033 12.508 -9.789 1 92.81 176 THR A O 1
ATOM 1421 N N . SER A 1 177 ? -0.505 10.469 -9.227 1 95.19 177 SER A N 1
ATOM 1422 C CA . SER A 1 177 ? -1.821 10.102 -8.719 1 95.19 177 SER A CA 1
ATOM 1423 C C . SER A 1 177 ? -1.769 9.789 -7.227 1 95.19 177 SER A C 1
ATOM 1425 O O . SER A 1 177 ? -0.793 9.211 -6.742 1 95.19 177 SER A O 1
ATOM 1427 N N . ARG A 1 178 ? -2.785 10.125 -6.52 1 95.12 178 ARG A N 1
ATOM 1428 C CA . ARG A 1 178 ? -2.863 9.773 -5.105 1 95.12 178 ARG A CA 1
ATOM 1429 C C . ARG A 1 178 ? -2.889 8.258 -4.918 1 95.12 178 ARG A C 1
ATOM 1431 O O . ARG A 1 178 ? -2.701 7.762 -3.807 1 95.12 178 ARG A O 1
ATOM 1438 N N . TYR A 1 179 ? -3.16 7.57 -6.07 1 97.38 179 TYR A N 1
ATOM 1439 C CA . TYR A 1 179 ? -3.25 6.113 -6.004 1 97.38 179 TYR A CA 1
ATOM 1440 C C . TYR A 1 179 ? -1.943 5.469 -6.445 1 97.38 179 TYR A C 1
ATOM 1442 O O . TYR A 1 179 ? -1.856 4.242 -6.559 1 97.38 179 TYR A O 1
ATOM 1450 N N . ASP A 1 180 ? -0.888 6.246 -6.727 1 97.56 180 ASP A N 1
ATOM 1451 C CA . ASP A 1 180 ? 0.424 5.711 -7.078 1 97.56 180 ASP A CA 1
ATOM 1452 C C . ASP A 1 180 ? 1.15 5.188 -5.84 1 97.56 180 ASP A C 1
ATOM 1454 O O . ASP A 1 180 ? 1.498 5.957 -4.945 1 97.56 180 ASP A O 1
ATOM 1458 N N . THR A 1 181 ? 1.441 3.863 -5.777 1 98.12 181 THR A N 1
ATOM 1459 C CA . THR A 1 181 ? 2.049 3.217 -4.617 1 98.12 181 THR A CA 1
ATOM 1460 C C . THR A 1 181 ? 3.389 3.861 -4.277 1 98.12 181 THR A C 1
ATOM 1462 O O . THR A 1 181 ? 3.816 3.846 -3.123 1 98.12 181 THR A O 1
ATOM 1465 N N . ARG A 1 182 ? 4.059 4.473 -5.234 1 96.94 182 ARG A N 1
ATOM 1466 C CA . ARG A 1 182 ? 5.418 4.984 -5.078 1 96.94 182 ARG A CA 1
ATOM 1467 C C . ARG A 1 182 ? 5.438 6.215 -4.176 1 96.94 182 ARG A C 1
ATOM 1469 O O . ARG A 1 182 ? 6.5 6.637 -3.713 1 96.94 182 ARG A O 1
ATOM 1476 N N . ASN A 1 183 ? 4.223 6.73 -3.873 1 96.75 183 ASN A N 1
ATOM 1477 C CA . ASN A 1 183 ? 4.117 7.887 -2.988 1 96.75 183 ASN A CA 1
ATOM 1478 C C . ASN A 1 183 ? 4.109 7.469 -1.521 1 96.75 183 ASN A C 1
ATOM 1480 O O . ASN A 1 183 ? 4.203 8.32 -0.631 1 96.75 183 ASN A O 1
ATOM 1484 N N . TYR A 1 184 ? 4.066 6.148 -1.257 1 98.06 184 TYR A N 1
ATOM 1485 C CA . TYR A 1 184 ? 3.793 5.699 0.103 1 98.06 184 TYR A CA 1
ATOM 1486 C C . TYR A 1 184 ? 4.762 4.598 0.521 1 98.06 184 TYR A C 1
ATOM 1488 O O . TYR A 1 184 ? 5.277 3.863 -0.324 1 98.06 184 TYR A O 1
ATOM 1496 N N . GLN A 1 185 ? 5 4.512 1.811 1 98 185 GLN A N 1
ATOM 1497 C CA . GLN A 1 185 ? 5.738 3.379 2.357 1 98 185 GLN A CA 1
ATOM 1498 C C . GLN A 1 185 ? 4.793 2.258 2.785 1 98 185 GLN A C 1
ATOM 1500 O O . GLN A 1 185 ? 5.199 1.097 2.871 1 98 185 GLN A O 1
ATOM 1505 N N . LEU A 1 186 ? 3.574 2.666 3.037 1 98.75 186 LEU A N 1
ATOM 1506 C CA . LEU A 1 186 ? 2.58 1.699 3.496 1 98.75 186 LEU A CA 1
ATOM 1507 C C . LEU A 1 186 ? 1.193 2.057 2.973 1 98.75 186 LEU A C 1
ATOM 1509 O O . LEU A 1 186 ? 0.787 3.221 3.023 1 98.75 186 LEU A O 1
ATOM 1513 N N . VAL A 1 187 ? 0.509 1.106 2.377 1 98.88 187 VAL A N 1
ATOM 1514 C CA . VAL A 1 187 ? -0.888 1.228 1.973 1 98.88 187 VAL A CA 1
ATOM 1515 C C . VAL A 1 187 ? -1.713 0.121 2.627 1 98.88 187 VAL A C 1
ATOM 1517 O O . VAL A 1 187 ? -1.313 -1.046 2.619 1 98.88 187 VAL A O 1
ATOM 1520 N N . ILE A 1 188 ? -2.852 0.468 3.203 1 98.81 188 ILE A N 1
ATOM 1521 C CA . ILE A 1 188 ? -3.674 -0.482 3.945 1 98.81 188 ILE A CA 1
ATOM 1522 C C . ILE A 1 188 ? -5.121 -0.39 3.471 1 98.81 188 ILE A C 1
ATOM 1524 O O . ILE A 1 188 ? -5.703 0.698 3.439 1 98.81 188 ILE A O 1
ATOM 1528 N N . SER A 1 189 ? -5.66 -1.492 3.111 1 98.56 189 SER A N 1
ATOM 1529 C CA . SER A 1 189 ? -7.102 -1.577 2.912 1 98.56 189 SER A CA 1
ATOM 1530 C C . SER A 1 189 ? -7.824 -1.882 4.219 1 98.56 189 SER A C 1
ATOM 1532 O O . SER A 1 189 ? -7.426 -2.785 4.961 1 98.56 189 SER A O 1
ATOM 1534 N N . MET A 1 190 ? -8.898 -1.291 4.473 1 98.38 190 MET A N 1
ATOM 1535 C CA . MET A 1 190 ? -9.531 -1.289 5.789 1 98.38 190 MET A CA 1
ATOM 1536 C C . MET A 1 190 ? -10.562 -2.406 5.898 1 98.38 190 MET A C 1
ATOM 1538 O O . MET A 1 190 ? -11.109 -2.646 6.973 1 98.38 190 MET A O 1
ATOM 1542 N N . ASP A 1 191 ? -10.852 -3.092 4.785 1 96.38 191 ASP A N 1
ATOM 1543 C CA . ASP A 1 191 ? -11.875 -4.133 4.828 1 96.38 191 ASP A CA 1
ATOM 1544 C C . ASP A 1 191 ? -11.523 -5.207 5.855 1 96.38 191 ASP A C 1
ATOM 1546 O O . ASP A 1 191 ? -10.445 -5.809 5.789 1 96.38 191 ASP A O 1
ATOM 1550 N N . GLY A 1 192 ? -12.383 -5.348 6.848 1 94.94 192 GLY A N 1
ATOM 1551 C CA . GLY A 1 192 ? -12.164 -6.336 7.891 1 94.94 192 GLY A CA 1
ATOM 1552 C C . GLY A 1 192 ? -11.32 -5.816 9.039 1 94.94 192 GLY A C 1
ATOM 1553 O O . GLY A 1 192 ? -11.047 -6.543 9.992 1 94.94 192 GLY A O 1
ATOM 1554 N N . LEU A 1 193 ? -10.953 -4.531 9 1 97.19 193 LEU A N 1
ATOM 1555 C CA . LEU A 1 193 ? -10.117 -3.928 10.031 1 97.19 193 LEU A CA 1
ATOM 1556 C C . LEU A 1 193 ? -10.883 -2.854 10.789 1 97.19 193 LEU A C 1
ATOM 1558 O O . LEU A 1 193 ? -11.688 -2.129 10.211 1 97.19 193 LEU A O 1
ATOM 1562 N N . THR A 1 194 ? -10.57 -2.729 12.039 1 97.06 194 THR A N 1
ATOM 1563 C CA . THR A 1 194 ? -10.93 -1.526 12.781 1 97.06 194 THR A CA 1
ATOM 1564 C C . THR A 1 194 ? -9.859 -0.452 12.625 1 97.06 194 THR A C 1
ATOM 1566 O O . THR A 1 194 ? -8.75 -0.734 12.172 1 97.06 194 THR A O 1
ATOM 1569 N N . GLU A 1 195 ? -10.242 0.727 12.953 1 97.5 195 GLU A N 1
ATOM 1570 C CA . GLU A 1 195 ? -9.25 1.801 12.945 1 97.5 195 GLU A CA 1
ATOM 1571 C C . GLU A 1 195 ? -8.086 1.486 13.875 1 97.5 195 GLU A C 1
ATOM 1573 O O . GLU A 1 195 ? -6.934 1.791 13.555 1 97.5 195 GLU A O 1
ATOM 1578 N N . ASP A 1 196 ? -8.383 0.868 14.984 1 98.25 196 ASP A N 1
ATOM 1579 C CA . ASP A 1 196 ? -7.336 0.488 15.93 1 98.25 196 ASP A CA 1
ATOM 1580 C C . ASP A 1 196 ? -6.406 -0.561 15.32 1 98.25 196 ASP A C 1
ATOM 1582 O O . ASP A 1 196 ? -5.195 -0.521 15.531 1 98.25 196 ASP A O 1
ATOM 1586 N N . ASP A 1 197 ? -6.98 -1.518 14.609 1 98.25 197 ASP A N 1
ATOM 1587 C CA . ASP A 1 197 ? -6.172 -2.512 13.914 1 98.25 197 ASP A CA 1
ATOM 1588 C C . ASP A 1 197 ? -5.18 -1.845 12.969 1 98.25 197 ASP A C 1
ATOM 1590 O O . ASP A 1 197 ? -4 -2.205 12.938 1 98.25 197 ASP A O 1
ATOM 1594 N N . ALA A 1 198 ? -5.684 -0.917 12.18 1 98.62 198 ALA A N 1
ATOM 1595 C CA . ALA A 1 198 ? -4.836 -0.215 11.219 1 98.62 198 ALA A CA 1
ATOM 1596 C C . ALA A 1 198 ? -3.709 0.53 11.93 1 98.62 198 ALA A C 1
ATOM 1598 O O . ALA A 1 198 ? -2.564 0.518 11.469 1 98.62 198 ALA A O 1
ATOM 1599 N N . VAL A 1 199 ? -4.031 1.18 13.062 1 98.69 199 VAL A N 1
ATOM 1600 C CA . VAL A 1 199 ? -3.037 1.9 13.852 1 98.69 199 VAL A CA 1
ATOM 1601 C C . VAL A 1 199 ? -1.941 0.938 14.305 1 98.69 199 VAL A C 1
ATOM 1603 O O . VAL A 1 199 ? -0.753 1.255 14.211 1 98.69 199 VAL A O 1
ATOM 1606 N N . ASP A 1 200 ? -2.352 -0.223 14.734 1 98.5 200 ASP A N 1
ATOM 1607 C CA . ASP A 1 200 ? -1.388 -1.207 15.219 1 98.5 200 ASP A CA 1
ATOM 1608 C C . ASP A 1 200 ? -0.477 -1.686 14.086 1 98.5 200 ASP A C 1
ATOM 1610 O O . ASP A 1 200 ? 0.719 -1.896 14.297 1 98.5 200 ASP A O 1
ATOM 1614 N N . ILE A 1 201 ? -1.008 -1.884 12.953 1 98.38 201 ILE A N 1
ATOM 1615 C CA . ILE A 1 201 ? -0.22 -2.311 11.797 1 98.38 201 ILE A CA 1
ATOM 1616 C C . ILE A 1 201 ? 0.793 -1.228 11.438 1 98.38 201 ILE A C 1
ATOM 1618 O O . ILE A 1 201 ? 1.962 -1.523 11.18 1 98.38 201 ILE A O 1
ATOM 1622 N N . ILE A 1 202 ? 0.36 0.046 11.438 1 98.62 202 ILE A N 1
ATOM 1623 C CA . ILE A 1 202 ? 1.243 1.162 11.109 1 98.62 202 ILE A CA 1
ATOM 1624 C C . ILE A 1 202 ? 2.363 1.25 12.148 1 98.62 202 ILE A C 1
ATOM 1626 O O . ILE A 1 202 ? 3.533 1.402 11.797 1 98.62 202 ILE A O 1
ATOM 1630 N N . LEU A 1 203 ? 1.989 1.097 13.398 1 98 203 LEU A N 1
ATOM 1631 C CA . LEU A 1 203 ? 2.979 1.175 14.469 1 98 203 LEU A CA 1
ATOM 1632 C C . LEU A 1 203 ? 3.99 0.039 14.359 1 98 203 LEU A C 1
ATOM 1634 O O . LEU A 1 203 ? 5.184 0.239 14.594 1 98 203 LEU A O 1
ATOM 1638 N N . ASP A 1 204 ? 3.506 -1.148 14.055 1 97.88 204 ASP A N 1
ATOM 1639 C CA . ASP A 1 204 ? 4.406 -2.279 13.852 1 97.88 204 ASP A CA 1
ATOM 1640 C C . ASP A 1 204 ? 5.398 -1.997 12.734 1 97.88 204 ASP A C 1
ATOM 1642 O O . ASP A 1 204 ? 6.594 -2.264 12.875 1 97.88 204 ASP A O 1
ATOM 1646 N N . TYR A 1 205 ? 4.941 -1.45 11.641 1 98.12 205 TYR A N 1
ATOM 1647 C CA . TYR A 1 205 ? 5.797 -1.08 10.516 1 98.12 205 TYR A CA 1
ATOM 1648 C C . TYR A 1 205 ? 6.84 -0.054 10.938 1 98.12 205 TYR A C 1
ATOM 1650 O O . TYR A 1 205 ? 8.023 -0.202 10.625 1 98.12 205 TYR A O 1
ATOM 1658 N N . ILE A 1 206 ? 6.383 0.938 11.656 1 96.81 206 ILE A N 1
ATOM 1659 C CA . ILE A 1 206 ? 7.262 2.006 12.117 1 96.81 206 ILE A CA 1
ATOM 1660 C C . ILE A 1 206 ? 8.336 1.429 13.039 1 96.81 206 ILE A C 1
AT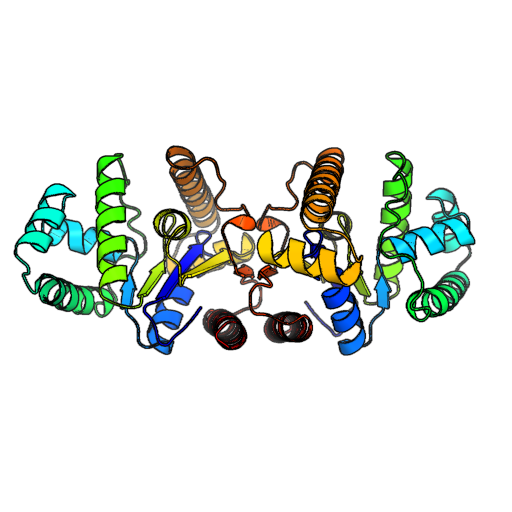OM 1662 O O . ILE A 1 206 ? 9.516 1.747 12.906 1 96.81 206 ILE A O 1
ATOM 1666 N N . ASN A 1 207 ? 7.93 0.556 13.922 1 95.94 207 ASN A N 1
ATOM 1667 C CA . ASN A 1 207 ? 8.859 -0.02 14.891 1 95.94 207 ASN A CA 1
ATOM 1668 C C . ASN A 1 207 ? 9.906 -0.892 14.203 1 95.94 207 ASN A C 1
ATOM 1670 O O . ASN A 1 207 ? 11.062 -0.925 14.625 1 95.94 207 ASN A O 1
ATOM 1674 N N . ARG A 1 208 ? 9.523 -1.508 13.156 1 95.12 208 ARG A N 1
ATOM 1675 C CA . ARG A 1 208 ? 10.43 -2.408 12.453 1 95.12 208 ARG A CA 1
ATOM 1676 C C . ARG A 1 208 ? 11.391 -1.631 11.555 1 95.12 208 ARG A C 1
ATOM 1678 O O . ARG A 1 208 ? 12.508 -2.08 11.305 1 95.12 208 ARG A O 1
ATOM 1685 N N . THR A 1 209 ? 11 -0.463 11.109 1 92.5 209 THR A N 1
ATOM 1686 C CA . THR A 1 209 ? 11.828 0.31 10.195 1 92.5 209 THR A CA 1
ATOM 1687 C C . THR A 1 209 ? 12.711 1.288 10.953 1 92.5 209 THR A C 1
ATOM 1689 O O . THR A 1 209 ? 13.617 1.9 10.375 1 92.5 209 THR A O 1
ATOM 1692 N N . SER A 1 210 ? 12.43 1.57 12.211 1 81.06 210 SER A N 1
ATOM 1693 C CA . SER A 1 210 ? 13.195 2.502 13.031 1 81.06 210 SER A CA 1
ATOM 1694 C C . SER A 1 210 ? 14.414 1.821 13.648 1 81.06 210 SER A C 1
ATOM 1696 O O . SER A 1 210 ? 15.117 2.414 14.469 1 81.06 210 SER A O 1
ATOM 1698 N N . LYS A 1 211 ? 14.859 0.668 13.32 1 64.31 211 LYS A N 1
ATOM 1699 C CA . LYS A 1 211 ? 16 -0 13.93 1 64.31 211 LYS A CA 1
ATOM 1700 C C . LYS A 1 211 ? 17.312 0.605 13.453 1 64.31 211 LYS A C 1
ATOM 1702 O O . LYS A 1 211 ? 17.391 1.126 12.336 1 64.31 211 LYS A O 1
ATOM 1707 N N . MET B 1 1 ? -10.07 -12.055 4.5 1 87.94 1 MET B N 1
ATOM 1708 C CA . MET B 1 1 ? -9.602 -13.359 4.055 1 87.94 1 MET B CA 1
ATOM 1709 C C . MET B 1 1 ? -9.859 -14.422 5.117 1 87.94 1 MET B C 1
ATOM 1711 O O . MET B 1 1 ? -9.578 -14.203 6.301 1 87.94 1 MET B O 1
ATOM 1715 N N . ASN B 1 2 ? -10.445 -15.438 4.723 1 89.81 2 ASN B N 1
ATOM 1716 C CA . ASN B 1 2 ? -10.719 -16.562 5.609 1 89.81 2 ASN B CA 1
ATOM 1717 C C . ASN B 1 2 ? -9.688 -17.672 5.434 1 89.81 2 ASN B C 1
ATOM 1719 O O . ASN B 1 2 ? -9.672 -18.359 4.402 1 89.81 2 ASN B O 1
ATOM 1723 N N . LYS B 1 3 ? -8.922 -17.938 6.449 1 89.62 3 LYS B N 1
ATOM 1724 C CA . LYS B 1 3 ? -7.824 -18.906 6.359 1 89.62 3 LYS B CA 1
ATOM 1725 C C . LYS B 1 3 ? -8.344 -20.328 6.41 1 89.62 3 LYS B C 1
ATOM 1727 O O . LYS B 1 3 ? -7.613 -21.281 6.113 1 89.62 3 LYS B O 1
ATOM 1732 N N . ASN B 1 4 ? -9.602 -20.453 6.766 1 89.12 4 ASN B N 1
ATOM 1733 C CA . ASN B 1 4 ? -10.203 -21.781 6.852 1 89.12 4 ASN B CA 1
ATOM 1734 C C . ASN B 1 4 ? -10.75 -22.234 5.5 1 89.12 4 ASN B C 1
ATOM 1736 O O . ASN B 1 4 ? -11.156 -23.391 5.348 1 89.12 4 ASN B O 1
ATOM 1740 N N . GLU B 1 5 ? -10.781 -21.344 4.574 1 92.75 5 GLU B N 1
ATOM 1741 C CA . GLU B 1 5 ? -11.141 -21.625 3.188 1 92.75 5 GLU B CA 1
ATOM 1742 C C . GLU B 1 5 ? -9.945 -21.438 2.256 1 92.75 5 GLU B C 1
ATOM 1744 O O . GLU B 1 5 ? -8.906 -20.922 2.668 1 92.75 5 GLU B O 1
ATOM 1749 N N . LYS B 1 6 ? -10.125 -21.906 1.099 1 94.44 6 LYS B N 1
ATOM 1750 C CA . LYS B 1 6 ? -9.047 -21.703 0.137 1 94.44 6 LYS B CA 1
ATOM 1751 C C . LYS B 1 6 ? -8.812 -20.219 -0.122 1 94.44 6 LYS B C 1
ATOM 1753 O O . LYS B 1 6 ? -9.758 -19.469 -0.381 1 94.44 6 LYS B O 1
ATOM 1758 N N . PHE B 1 7 ? -7.562 -19.844 0.025 1 96.94 7 PHE B N 1
ATOM 1759 C CA . PHE B 1 7 ? -7.23 -18.438 -0.15 1 96.94 7 PHE B CA 1
ATOM 1760 C C . PHE B 1 7 ? -6.047 -18.281 -1.097 1 96.94 7 PHE B C 1
ATOM 1762 O O . PHE B 1 7 ? -5.301 -19.234 -1.336 1 96.94 7 PHE B O 1
ATOM 1769 N N . VAL B 1 8 ? -5.945 -17.156 -1.632 1 97.44 8 VAL B N 1
ATOM 1770 C CA . VAL B 1 8 ? -4.816 -16.797 -2.486 1 97.44 8 VAL B CA 1
ATOM 1771 C C . VAL B 1 8 ? -4.203 -15.477 -2.008 1 97.44 8 VAL B C 1
ATOM 1773 O O . VAL B 1 8 ? -4.922 -14.516 -1.738 1 97.44 8 VAL B O 1
ATOM 1776 N N . ILE B 1 9 ? -2.928 -15.469 -1.839 1 98.25 9 ILE B N 1
ATOM 1777 C CA . ILE B 1 9 ? -2.182 -14.242 -1.606 1 98.25 9 ILE B CA 1
ATOM 1778 C C . ILE B 1 9 ? -1.266 -13.961 -2.795 1 98.25 9 ILE B C 1
ATOM 1780 O O . ILE B 1 9 ? -0.454 -14.805 -3.176 1 98.25 9 ILE B O 1
ATOM 1784 N N . THR B 1 10 ? -1.442 -12.875 -3.418 1 98.25 10 THR B N 1
ATOM 1785 C CA . THR B 1 10 ? -0.556 -12.508 -4.516 1 98.25 10 THR B CA 1
ATOM 1786 C C . THR B 1 10 ? 0.479 -11.484 -4.055 1 98.25 10 THR B C 1
ATOM 1788 O O . THR B 1 10 ? 0.179 -10.617 -3.23 1 98.25 10 THR B O 1
ATOM 1791 N N . ILE B 1 11 ? 1.669 -11.602 -4.543 1 98.19 11 ILE B N 1
ATOM 1792 C CA . ILE B 1 11 ? 2.754 -10.664 -4.273 1 98.19 11 ILE B CA 1
ATOM 1793 C C . ILE B 1 11 ? 3.271 -10.078 -5.586 1 98.19 11 ILE B C 1
ATOM 1795 O O . ILE B 1 11 ? 4.09 -10.703 -6.27 1 98.19 11 ILE B O 1
ATOM 1799 N N . ASN B 1 12 ? 2.793 -8.945 -5.938 1 97.56 12 ASN B N 1
ATOM 1800 C CA . ASN B 1 12 ? 3.482 -8.148 -6.941 1 97.56 12 ASN B CA 1
ATOM 1801 C C . ASN B 1 12 ? 4.625 -7.34 -6.332 1 97.56 12 ASN B C 1
ATOM 1803 O O . ASN B 1 12 ? 4.664 -7.133 -5.117 1 97.56 12 ASN B O 1
ATOM 1807 N N . ARG B 1 13 ? 5.605 -7.023 -7.211 1 97.56 13 ARG B N 1
ATOM 1808 C CA . ARG B 1 13 ? 6.797 -6.457 -6.582 1 97.56 13 ARG B CA 1
ATOM 1809 C C . ARG B 1 13 ? 7.633 -5.68 -7.594 1 97.56 13 ARG B C 1
ATOM 1811 O O . ARG B 1 13 ? 7.562 -5.938 -8.797 1 97.56 13 ARG B O 1
ATOM 1818 N N . GLU B 1 14 ? 8.383 -4.773 -7.086 1 97.62 14 GLU B N 1
ATOM 1819 C CA . GLU B 1 14 ? 9.445 -4.145 -7.867 1 97.62 14 GLU B CA 1
ATOM 1820 C C . GLU B 1 14 ? 10.68 -5.031 -7.938 1 97.62 14 GLU B C 1
ATOM 1822 O O . GLU B 1 14 ? 11.016 -5.719 -6.969 1 97.62 14 GLU B O 1
ATOM 1827 N N . VAL B 1 15 ? 11.344 -4.957 -9.055 1 95.44 15 VAL B N 1
ATOM 1828 C CA . VAL B 1 15 ? 12.586 -5.707 -9.203 1 95.44 15 VAL B CA 1
ATOM 1829 C C . VAL B 1 15 ? 13.586 -5.266 -8.133 1 95.44 15 VAL B C 1
ATOM 1831 O O . VAL B 1 15 ? 13.789 -4.066 -7.93 1 95.44 15 VAL B O 1
ATOM 1834 N N . GLY B 1 16 ? 14.102 -6.211 -7.43 1 96.69 16 GLY B N 1
ATOM 1835 C CA . GLY B 1 16 ? 15.133 -5.91 -6.445 1 96.69 16 GLY B CA 1
ATOM 1836 C C . GLY B 1 16 ? 14.57 -5.574 -5.078 1 96.69 16 GLY B C 1
ATOM 1837 O O . GLY B 1 16 ? 15.328 -5.34 -4.133 1 96.69 16 GLY B O 1
ATOM 1838 N N . SER B 1 17 ? 13.266 -5.605 -4.875 1 97.88 17 SER B N 1
ATOM 1839 C CA . SER B 1 17 ? 12.648 -5.211 -3.611 1 97.88 17 SER B CA 1
ATOM 1840 C C . SER B 1 17 ? 12.719 -6.336 -2.586 1 97.88 17 SER B C 1
ATOM 1842 O O . SER B 1 17 ? 12.539 -6.105 -1.389 1 97.88 17 SER B O 1
ATOM 1844 N N . GLY B 1 18 ? 12.891 -7.562 -3.068 1 96.31 18 GLY B N 1
ATOM 1845 C CA . GLY B 1 18 ? 12.859 -8.727 -2.195 1 96.31 18 GLY B CA 1
ATOM 1846 C C . GLY B 1 18 ? 11.492 -9.383 -2.127 1 96.31 18 GLY B C 1
ATOM 1847 O O . GLY B 1 18 ? 11.289 -10.312 -1.345 1 96.31 18 GLY B O 1
ATOM 1848 N N . GLY B 1 19 ? 10.594 -8.984 -2.977 1 96.56 19 GLY B N 1
ATOM 1849 C CA . GLY B 1 19 ? 9.219 -9.453 -2.928 1 96.56 19 GLY B CA 1
ATOM 1850 C C . GLY B 1 19 ? 9.086 -10.938 -3.188 1 96.56 19 GLY B C 1
ATOM 1851 O O . GLY B 1 19 ? 8.211 -11.602 -2.617 1 96.56 19 GLY B O 1
ATOM 1852 N N . ARG B 1 20 ? 9.938 -11.469 -4.039 1 93.62 20 ARG B N 1
ATOM 1853 C CA . ARG B 1 20 ? 9.906 -12.906 -4.301 1 93.62 20 ARG B CA 1
ATOM 1854 C C . ARG B 1 20 ? 10.266 -13.703 -3.049 1 93.62 20 ARG B C 1
ATOM 1856 O O . ARG B 1 20 ? 9.602 -14.688 -2.725 1 93.62 20 ARG B O 1
ATOM 1863 N N . THR B 1 21 ? 11.305 -13.258 -2.377 1 94.81 21 THR B N 1
ATOM 1864 C CA . THR B 1 21 ? 11.734 -13.906 -1.138 1 94.81 21 THR B CA 1
ATOM 1865 C C . THR B 1 21 ? 10.648 -13.797 -0.07 1 94.81 21 THR B C 1
ATOM 1867 O O . THR B 1 21 ? 10.367 -14.766 0.64 1 94.81 21 THR B O 1
ATOM 1870 N N . VAL B 1 22 ? 10.023 -12.633 0.027 1 97.94 22 VAL B N 1
ATOM 1871 C CA . VAL B 1 22 ? 8.93 -12.422 0.971 1 97.94 22 VAL B CA 1
ATOM 1872 C C . VAL B 1 22 ? 7.809 -13.422 0.693 1 97.94 22 VAL B C 1
ATOM 1874 O O . VAL B 1 22 ? 7.277 -14.039 1.618 1 97.94 22 VAL B O 1
ATOM 1877 N N . GLY B 1 23 ? 7.445 -13.57 -0.599 1 97 23 GLY B N 1
ATOM 1878 C CA . GLY B 1 23 ? 6.398 -14.508 -0.976 1 97 23 GLY B CA 1
ATOM 1879 C C . GLY B 1 23 ? 6.703 -15.938 -0.584 1 97 23 GLY B C 1
ATOM 1880 O O . GLY B 1 23 ? 5.84 -16.641 -0.055 1 97 23 GLY B O 1
ATOM 1881 N N . ARG B 1 24 ? 7.922 -16.344 -0.835 1 93.5 24 ARG B N 1
ATOM 1882 C CA . ARG B 1 24 ? 8.336 -17.703 -0.504 1 93.5 24 ARG B CA 1
ATOM 1883 C C . ARG B 1 24 ? 8.273 -17.953 1 1 93.5 24 ARG B C 1
ATOM 1885 O O . ARG B 1 24 ? 7.711 -18.938 1.45 1 93.5 24 ARG B O 1
ATOM 1892 N N . LYS B 1 25 ? 8.852 -17.031 1.758 1 96.81 25 LYS B N 1
ATOM 1893 C CA . LYS B 1 25 ? 8.852 -17.156 3.213 1 96.81 25 LYS B CA 1
ATOM 1894 C C . LYS B 1 25 ? 7.438 -17.141 3.773 1 96.81 25 LYS B C 1
ATOM 1896 O O . LYS B 1 25 ? 7.125 -17.859 4.723 1 96.81 25 LYS B O 1
ATOM 1901 N N . LEU B 1 26 ? 6.594 -16.328 3.189 1 98.06 26 LEU B N 1
ATOM 1902 C CA . LEU B 1 26 ? 5.199 -16.234 3.619 1 98.06 26 LEU B CA 1
ATOM 1903 C C . LEU B 1 26 ? 4.48 -17.562 3.41 1 98.06 26 LEU B C 1
ATOM 1905 O O . LEU B 1 26 ? 3.762 -18.031 4.297 1 98.06 26 LEU B O 1
ATOM 1909 N N . ALA B 1 27 ? 4.668 -18.141 2.209 1 95.69 27 ALA B N 1
ATOM 1910 C CA . ALA B 1 27 ? 4.055 -19.438 1.894 1 95.69 27 ALA B CA 1
ATOM 1911 C C . ALA B 1 27 ? 4.512 -20.516 2.873 1 95.69 27 ALA B C 1
ATOM 1913 O O . ALA B 1 27 ? 3.699 -21.312 3.342 1 95.69 27 ALA B O 1
ATOM 1914 N N . GLU B 1 28 ? 5.793 -20.484 3.186 1 94.56 28 GLU B N 1
ATOM 1915 C CA . GLU B 1 28 ? 6.359 -21.453 4.129 1 94.56 28 GLU B CA 1
ATOM 1916 C C . GLU B 1 28 ? 5.738 -21.297 5.512 1 94.56 28 GLU B C 1
ATOM 1918 O O . GLU B 1 28 ? 5.344 -22.281 6.137 1 94.56 28 GLU B O 1
ATOM 1923 N N . LYS B 1 29 ? 5.617 -20.109 5.977 1 96.81 29 LYS B N 1
ATOM 1924 C CA . LYS B 1 29 ? 5.07 -19.844 7.305 1 96.81 29 LYS B CA 1
ATOM 1925 C C . LYS B 1 29 ? 3.596 -20.234 7.379 1 96.81 29 LYS B C 1
ATOM 1927 O O . LYS B 1 29 ? 3.113 -20.656 8.43 1 96.81 29 LYS B O 1
ATOM 1932 N N . LEU B 1 30 ? 2.895 -20.078 6.297 1 96.56 30 LEU B N 1
ATOM 1933 C CA . LEU B 1 30 ? 1.467 -20.375 6.25 1 96.56 30 LEU B CA 1
ATOM 1934 C C . LEU B 1 30 ? 1.225 -21.844 5.965 1 96.56 30 LEU B C 1
ATOM 1936 O O . LEU B 1 30 ? 0.106 -22.344 6.125 1 96.56 30 LEU B O 1
ATOM 1940 N N . GLY B 1 31 ? 2.264 -22.547 5.523 1 94.12 31 GLY B N 1
ATOM 1941 C CA . GLY B 1 31 ? 2.137 -23.953 5.164 1 94.12 31 GLY B CA 1
ATOM 1942 C C . GLY B 1 31 ? 1.341 -24.172 3.891 1 94.12 31 GLY B C 1
ATOM 1943 O O . GLY B 1 31 ? 0.563 -25.125 3.793 1 94.12 31 GLY B O 1
ATOM 1944 N N . VAL B 1 32 ? 1.472 -23.25 2.928 1 93.94 32 VAL B N 1
ATOM 1945 C CA . VAL B 1 32 ? 0.713 -23.359 1.687 1 93.94 32 VAL B CA 1
ATOM 1946 C C . VAL B 1 32 ? 1.67 -23.391 0.497 1 93.94 32 VAL B C 1
ATOM 1948 O O . VAL B 1 32 ? 2.875 -23.188 0.655 1 93.94 32 VAL B O 1
ATOM 1951 N N . LYS B 1 33 ? 1.148 -23.609 -0.725 1 89.94 33 LYS B N 1
ATOM 1952 C CA . LYS B 1 33 ? 1.972 -23.688 -1.928 1 89.94 33 LYS B CA 1
ATOM 1953 C C . LYS B 1 33 ? 2.434 -22.312 -2.379 1 89.94 33 LYS B C 1
ATOM 1955 O O . LYS B 1 33 ? 1.728 -21.312 -2.186 1 89.94 33 LYS B O 1
ATOM 1960 N N . TYR B 1 34 ? 3.613 -22.359 -2.91 1 92.56 34 TYR B N 1
ATOM 1961 C CA . TYR B 1 34 ? 4.191 -21.156 -3.498 1 92.56 34 TYR B CA 1
ATOM 1962 C C . TYR B 1 34 ? 4.328 -21.312 -5.008 1 92.56 34 TYR B C 1
ATOM 1964 O O . TYR B 1 34 ? 4.711 -22.375 -5.504 1 92.56 34 TYR B O 1
ATOM 1972 N N . CYS B 1 35 ? 3.908 -20.25 -5.746 1 89.5 35 CYS B N 1
ATOM 1973 C CA . CYS B 1 35 ? 4.02 -20.281 -7.199 1 89.5 35 CYS B CA 1
ATOM 1974 C C . CYS B 1 35 ? 4.57 -18.969 -7.73 1 89.5 35 CYS B C 1
ATOM 1976 O O . CYS B 1 35 ? 4.094 -17.891 -7.355 1 89.5 35 CYS B O 1
ATOM 1978 N N . ASP B 1 36 ? 5.57 -19.047 -8.555 1 87.81 36 ASP B N 1
ATOM 1979 C CA . ASP B 1 36 ? 6.078 -17.906 -9.297 1 87.81 36 ASP B CA 1
ATOM 1980 C C . ASP B 1 36 ? 6.273 -18.234 -10.766 1 87.81 36 ASP B C 1
ATOM 1982 O O . ASP B 1 36 ? 5.836 -19.297 -11.234 1 87.81 36 ASP B O 1
ATOM 1986 N N . LYS B 1 37 ? 6.812 -17.344 -11.469 1 83.56 37 LYS B N 1
ATOM 1987 C CA . LYS B 1 37 ? 6.969 -17.531 -12.914 1 83.56 37 LYS B CA 1
ATOM 1988 C C . LYS B 1 37 ? 7.801 -18.766 -13.219 1 83.56 37 LYS B C 1
ATOM 1990 O O . LYS B 1 37 ? 7.551 -19.469 -14.195 1 83.56 37 LYS B O 1
ATOM 1995 N N . SER B 1 38 ? 8.75 -18.984 -12.422 1 80.88 38 SER B N 1
ATOM 1996 C CA . SER B 1 38 ? 9.625 -20.125 -12.648 1 80.88 38 SER B CA 1
ATOM 1997 C C . SER B 1 38 ? 8.859 -21.438 -12.5 1 80.88 38 SER B C 1
ATOM 1999 O O . SER B 1 38 ? 9.07 -22.375 -13.273 1 80.88 38 SER B O 1
ATOM 2001 N N . VAL B 1 39 ? 8.055 -21.469 -11.547 1 80.44 39 VAL B N 1
ATOM 2002 C CA . VAL B 1 39 ? 7.242 -22.656 -11.32 1 80.44 39 VAL B CA 1
ATOM 2003 C C . VAL B 1 39 ? 6.285 -22.844 -12.5 1 80.44 39 VAL B C 1
ATOM 2005 O O . VAL B 1 39 ? 6.152 -23.953 -13.016 1 80.44 39 VAL B O 1
ATOM 2008 N N . ILE B 1 40 ? 5.695 -21.812 -12.898 1 83.75 40 ILE B N 1
ATOM 2009 C CA . ILE B 1 40 ? 4.734 -21.859 -14 1 83.75 40 ILE B CA 1
ATOM 2010 C C . ILE B 1 40 ? 5.438 -22.312 -15.281 1 83.75 40 ILE B C 1
ATOM 2012 O O . ILE B 1 40 ? 4.938 -23.172 -16 1 83.75 40 ILE B O 1
ATOM 2016 N N . ASN B 1 41 ? 6.539 -21.703 -15.484 1 82.31 41 ASN B N 1
ATOM 2017 C CA . ASN B 1 41 ? 7.309 -22.078 -16.672 1 82.31 41 ASN B CA 1
ATOM 2018 C C . ASN B 1 41 ? 7.758 -23.531 -16.609 1 82.31 41 ASN B C 1
ATOM 2020 O O . ASN B 1 41 ? 7.719 -24.234 -17.625 1 82.31 41 ASN B O 1
ATOM 2024 N N . GLY B 1 42 ? 8.219 -23.906 -15.477 1 78.75 42 GLY B N 1
ATOM 2025 C CA . GLY B 1 42 ? 8.617 -25.297 -15.305 1 78.75 42 GLY B CA 1
ATOM 2026 C C . GLY B 1 42 ? 7.488 -26.281 -15.562 1 78.75 42 GLY B C 1
ATOM 2027 O O . GLY B 1 42 ? 7.68 -27.281 -16.25 1 78.75 42 GLY B O 1
ATOM 2028 N N . LEU B 1 43 ? 6.363 -25.938 -15.055 1 77.62 43 LEU B N 1
ATOM 2029 C CA . LEU B 1 43 ? 5.188 -26.766 -15.25 1 77.62 43 LEU B CA 1
ATOM 2030 C C . LEU B 1 43 ? 4.777 -26.797 -16.719 1 77.62 43 LEU B C 1
ATOM 2032 O O . LEU B 1 43 ? 4.441 -27.844 -17.266 1 77.62 43 LEU B O 1
ATOM 2036 N N . THR B 1 44 ? 4.809 -25.672 -17.312 1 81.44 44 THR B N 1
ATOM 2037 C CA . THR B 1 44 ? 4.406 -25.531 -18.703 1 81.44 44 THR B CA 1
ATOM 2038 C C . THR B 1 44 ? 5.332 -26.312 -19.625 1 81.44 44 THR B C 1
ATOM 2040 O O . THR B 1 44 ? 4.871 -27 -20.531 1 81.44 44 THR B O 1
ATOM 2043 N N . GLN B 1 45 ? 6.559 -26.203 -19.375 1 80.75 45 GLN B N 1
ATOM 2044 C CA . GLN B 1 45 ? 7.555 -26.875 -20.188 1 80.75 45 GLN B CA 1
ATOM 2045 C C . GLN B 1 45 ? 7.52 -28.391 -19.969 1 80.75 45 GLN B C 1
ATOM 2047 O O . GLN B 1 45 ? 7.551 -29.156 -20.938 1 80.75 45 GLN B O 1
ATOM 2052 N N . ARG B 1 46 ? 7.441 -28.797 -18.781 1 77.56 46 ARG B N 1
ATOM 2053 C CA . ARG B 1 46 ? 7.508 -30.219 -18.422 1 77.56 46 ARG B CA 1
ATOM 2054 C C . ARG B 1 46 ? 6.285 -30.969 -18.953 1 77.56 46 ARG B C 1
ATOM 2056 O O . ARG B 1 46 ? 6.402 -32.094 -19.422 1 77.56 46 ARG B O 1
ATOM 2063 N N . PHE B 1 47 ? 5.18 -30.312 -18.859 1 77.94 47 PHE B N 1
ATOM 2064 C CA . PHE B 1 47 ? 3.943 -31.031 -19.156 1 77.94 47 PHE B CA 1
ATOM 2065 C C . PHE B 1 47 ? 3.32 -30.531 -20.453 1 77.94 47 PHE B C 1
ATOM 2067 O O . PHE B 1 47 ? 2.252 -31 -20.844 1 77.94 47 PHE B O 1
ATOM 2074 N N . GLY B 1 48 ? 4.012 -29.594 -21.141 1 80.25 48 GLY B N 1
ATOM 2075 C CA . GLY B 1 48 ? 3.484 -29.062 -22.375 1 80.25 48 GLY B CA 1
ATOM 2076 C C . GLY B 1 48 ? 2.115 -28.422 -22.219 1 80.25 48 GLY B C 1
ATOM 2077 O O . GLY B 1 48 ? 1.208 -28.688 -23.016 1 80.25 48 GLY B O 1
ATOM 2078 N N . LEU B 1 49 ? 2.064 -27.672 -21.188 1 77.44 49 LEU B N 1
ATOM 2079 C CA . LEU B 1 49 ? 0.755 -27.156 -20.828 1 77.44 49 LEU B CA 1
ATOM 2080 C C . LEU B 1 49 ? 0.324 -26.047 -21.781 1 77.44 49 LEU B C 1
ATOM 2082 O O . LEU B 1 49 ? 1.149 -25.25 -22.219 1 77.44 49 LEU B O 1
ATOM 2086 N N . SER B 1 50 ? -0.843 -26.141 -22.281 1 82.44 50 SER B N 1
ATOM 2087 C CA . SER B 1 50 ? -1.64 -25.141 -23 1 82.44 50 SER B CA 1
ATOM 2088 C C . SER B 1 50 ? -3.051 -25.062 -22.422 1 82.44 50 SER B C 1
ATOM 2090 O O . SER B 1 50 ? -3.428 -25.844 -21.562 1 82.44 50 SER B O 1
ATOM 2092 N N . VAL B 1 51 ? -3.73 -24.062 -22.844 1 82.75 51 VAL B N 1
ATOM 2093 C CA . VAL B 1 51 ? -5.098 -23.922 -22.359 1 82.75 51 VAL B CA 1
ATOM 2094 C C . VAL B 1 51 ? -5.879 -25.203 -22.641 1 82.75 51 VAL B C 1
ATOM 2096 O O . VAL B 1 51 ? -6.582 -25.719 -21.781 1 82.75 51 VAL B O 1
ATOM 2099 N N . GLU B 1 52 ? -5.656 -25.672 -23.828 1 84 52 GLU B N 1
ATOM 2100 C CA . GLU B 1 52 ? -6.352 -26.875 -24.25 1 84 52 GLU B CA 1
ATOM 2101 C C . GLU B 1 52 ? -5.914 -28.094 -23.438 1 84 52 GLU B C 1
ATOM 2103 O O . GLU B 1 52 ? -6.75 -28.906 -23.031 1 84 52 GLU B O 1
ATOM 2108 N N . LYS B 1 53 ? -4.68 -28.172 -23.234 1 81.56 53 LYS B N 1
ATOM 2109 C CA . LYS B 1 53 ? -4.148 -29.328 -22.5 1 81.56 53 LYS B CA 1
ATOM 2110 C C . LYS B 1 53 ? -4.621 -29.312 -21.047 1 81.56 53 LYS B C 1
ATOM 2112 O O . LYS B 1 53 ? -4.906 -30.375 -20.484 1 81.56 53 LYS B O 1
ATOM 2117 N N . ILE B 1 54 ? -4.684 -28.203 -20.438 1 79.12 54 ILE B N 1
ATOM 2118 C CA . ILE B 1 54 ? -5.141 -28.047 -19.062 1 79.12 54 ILE B CA 1
ATOM 2119 C C . ILE B 1 54 ? -6.602 -28.484 -18.953 1 79.12 54 ILE B C 1
ATOM 2121 O O . ILE B 1 54 ? -6.98 -29.188 -18.016 1 79.12 54 ILE B O 1
ATOM 2125 N N . GLU B 1 55 ? -7.367 -28.109 -19.938 1 81.38 55 GLU B N 1
ATOM 2126 C CA . GLU B 1 55 ? -8.773 -28.484 -19.953 1 81.38 55 GLU B CA 1
ATOM 2127 C C . GLU B 1 55 ? -8.938 -30 -20.094 1 81.38 55 GLU B C 1
ATOM 2129 O O . GLU B 1 55 ? -9.828 -30.594 -19.484 1 81.38 55 GLU B O 1
ATOM 2134 N N . GLU B 1 56 ? -8.102 -30.5 -20.906 1 79.31 56 GLU B N 1
ATOM 2135 C CA . GLU B 1 56 ? -8.117 -31.938 -21.094 1 79.31 56 GLU B CA 1
ATOM 2136 C C . GLU B 1 56 ? -7.793 -32.656 -19.781 1 79.31 56 GLU B C 1
ATOM 2138 O O . GLU B 1 56 ? -8.43 -33.656 -19.453 1 79.31 56 GLU B O 1
ATOM 2143 N N . ILE B 1 57 ? -6.797 -32.188 -19.188 1 74.81 57 ILE B N 1
ATOM 2144 C CA . ILE B 1 57 ? -6.34 -32.781 -17.938 1 74.81 57 ILE B CA 1
ATOM 2145 C C . ILE B 1 57 ? -7.441 -32.688 -16.875 1 74.81 57 ILE B C 1
ATOM 2147 O O . ILE B 1 57 ? -7.699 -33.656 -16.141 1 74.81 57 ILE B O 1
ATOM 2151 N N . LYS B 1 58 ? -8.055 -31.578 -16.75 1 74.75 58 LYS B N 1
ATOM 2152 C CA . LYS B 1 58 ? -9.148 -31.359 -15.812 1 74.75 58 LYS B CA 1
ATOM 2153 C C . LYS B 1 58 ? -10.289 -32.344 -16.047 1 74.75 58 LYS B C 1
ATOM 2155 O O . LYS B 1 58 ? -10.914 -32.812 -15.094 1 74.75 58 LYS B O 1
ATOM 2160 N N . ALA B 1 59 ? -10.555 -32.531 -17.344 1 74.44 59 ALA B N 1
ATOM 2161 C CA . ALA B 1 59 ? -11.641 -33.438 -17.703 1 74.44 59 ALA B CA 1
ATOM 2162 C C . ALA B 1 59 ? -11.328 -34.875 -17.297 1 74.44 59 ALA B C 1
ATOM 2164 O O . ALA B 1 59 ? -12.234 -35.656 -16.984 1 74.44 59 ALA B O 1
ATOM 2165 N N . GLN B 1 60 ? -10.023 -35.188 -17.562 1 68.62 60 GLN B N 1
ATOM 2166 C CA . GLN B 1 60 ? -9.633 -36.562 -17.266 1 68.62 60 GLN B CA 1
ATOM 2167 C C . GLN B 1 60 ? -9.516 -36.781 -15.758 1 68.62 60 GLN B C 1
ATOM 2169 O O . GLN B 1 60 ? -9.422 -37.938 -15.305 1 68.62 60 GLN B O 1
ATOM 2174 N N . LYS B 1 61 ? -9.789 -36.094 -14.977 1 59.53 61 LYS B N 1
ATOM 2175 C CA . LYS B 1 61 ? -10.023 -36.156 -13.531 1 59.53 61 LYS B CA 1
ATOM 2176 C C . LYS B 1 61 ? -8.727 -35.906 -12.758 1 59.53 61 LYS B C 1
ATOM 2178 O O . LYS B 1 61 ? -7.68 -35.656 -13.359 1 59.53 61 LYS B O 1
ATOM 2183 N N . LYS B 1 62 ? -8.602 -36.188 -11.258 1 55.84 62 LYS B N 1
ATOM 2184 C CA . LYS B 1 62 ? -7.953 -35.875 -9.977 1 55.84 62 LYS B CA 1
ATOM 2185 C C . LYS B 1 62 ? -6.453 -36.156 -10.047 1 55.84 62 LYS B C 1
ATOM 2187 O O . LYS B 1 62 ? -5.672 -35.5 -9.352 1 55.84 62 LYS B O 1
ATOM 2192 N N . THR B 1 63 ? -5.953 -36.938 -10.953 1 55.62 63 THR B N 1
ATOM 2193 C CA . THR B 1 63 ? -4.609 -37.5 -10.812 1 55.62 63 THR B CA 1
ATOM 2194 C C . THR B 1 63 ? -3.559 -36.438 -11.172 1 55.62 63 THR B C 1
ATOM 2196 O O . THR B 1 63 ? -2.508 -36.375 -10.531 1 55.62 63 THR B O 1
ATOM 2199 N N . TRP B 1 64 ? -3.865 -35.562 -11.984 1 56.31 64 TRP B N 1
ATOM 2200 C CA . TRP B 1 64 ? -2.852 -34.656 -12.555 1 56.31 64 TRP B CA 1
ATOM 2201 C C . TRP B 1 64 ? -2.361 -33.656 -11.523 1 56.31 64 TRP B C 1
ATOM 2203 O O . TRP B 1 64 ? -1.174 -33.344 -11.484 1 56.31 64 TRP B O 1
ATOM 2213 N N . TRP B 1 65 ? -3.215 -33.344 -10.711 1 61.12 65 TRP B N 1
ATOM 2214 C CA . TRP B 1 65 ? -2.795 -32.375 -9.695 1 61.12 65 TRP B CA 1
ATOM 2215 C C . TRP B 1 65 ? -1.762 -32.969 -8.758 1 61.12 65 TRP B C 1
ATOM 2217 O O . TRP B 1 65 ? -0.848 -32.281 -8.297 1 61.12 65 TRP B O 1
ATOM 2227 N N . ASN B 1 66 ? -1.963 -34.25 -8.773 1 65.81 66 ASN B N 1
ATOM 2228 C CA . ASN B 1 66 ? -0.975 -34.938 -7.961 1 65.81 66 ASN B CA 1
ATOM 2229 C C . ASN B 1 66 ? 0.406 -34.938 -8.609 1 65.81 66 ASN B C 1
ATOM 2231 O O . ASN B 1 66 ? 1.417 -34.781 -7.918 1 65.81 66 ASN B O 1
ATOM 2235 N N . GLU B 1 67 ? 0.379 -35.062 -9.859 1 64.19 67 GLU B N 1
ATOM 2236 C CA . GLU B 1 67 ? 1.652 -35.031 -10.57 1 64.19 67 GLU B CA 1
ATOM 2237 C C . GLU B 1 67 ? 2.264 -33.625 -10.547 1 64.19 67 GLU B C 1
ATOM 2239 O O . GLU B 1 67 ? 3.473 -33.5 -10.359 1 64.19 67 GLU B O 1
ATOM 2244 N N . ILE B 1 68 ? 1.458 -32.719 -10.703 1 64.69 68 ILE B N 1
ATOM 2245 C CA . ILE B 1 68 ? 1.912 -31.344 -10.688 1 64.69 68 ILE B CA 1
ATOM 2246 C C . ILE B 1 68 ? 2.432 -30.984 -9.305 1 64.69 68 ILE B C 1
ATOM 2248 O O . ILE B 1 68 ? 3.482 -30.359 -9.172 1 64.69 68 ILE B O 1
ATOM 2252 N N . THR B 1 69 ? 1.725 -31.547 -8.414 1 66.81 69 THR B N 1
ATOM 2253 C CA . THR B 1 69 ? 2.127 -31.281 -7.039 1 66.81 69 THR B CA 1
ATOM 2254 C C . THR B 1 69 ? 3.492 -31.891 -6.746 1 66.81 69 THR B C 1
ATOM 2256 O O . THR B 1 69 ? 4.324 -31.281 -6.078 1 66.81 69 THR B O 1
ATOM 2259 N N . THR B 1 70 ? 3.631 -33.062 -7.285 1 69.19 70 THR B N 1
ATOM 2260 C CA . THR B 1 70 ? 4.91 -33.75 -7.086 1 69.19 70 THR B CA 1
ATOM 2261 C C . THR B 1 70 ? 6.039 -32.969 -7.758 1 69.19 70 THR B C 1
ATOM 2263 O O . THR B 1 70 ? 7.094 -32.75 -7.156 1 69.19 70 THR B O 1
ATOM 2266 N N . TYR B 1 71 ? 5.801 -32.531 -8.953 1 66.5 71 TYR B N 1
ATOM 2267 C CA . TYR B 1 71 ? 6.82 -31.781 -9.672 1 66.5 71 TYR B CA 1
ATOM 2268 C C . TYR B 1 71 ? 7.047 -30.422 -9.031 1 66.5 71 TYR B C 1
ATOM 2270 O O . TYR B 1 71 ? 8.188 -29.969 -8.914 1 66.5 71 TYR B O 1
ATOM 2278 N N . TYR B 1 72 ? 6.012 -29.844 -8.656 1 67.06 72 TYR B N 1
ATOM 2279 C CA . TYR B 1 72 ? 6.094 -28.578 -7.93 1 67.06 72 TYR B CA 1
ATOM 2280 C C . TYR B 1 72 ? 7.031 -28.703 -6.734 1 67.06 72 TYR B C 1
ATOM 2282 O O . TYR B 1 72 ? 7.914 -27.875 -6.543 1 67.06 72 TYR B O 1
ATOM 2290 N N . ASN B 1 73 ? 6.816 -29.703 -6.023 1 68.94 73 ASN B N 1
ATOM 2291 C CA . ASN B 1 73 ? 7.605 -29.906 -4.816 1 68.94 73 ASN B CA 1
ATOM 2292 C C . ASN B 1 73 ? 9.086 -30.109 -5.141 1 68.94 73 ASN B C 1
ATOM 2294 O O . ASN B 1 73 ? 9.953 -29.672 -4.383 1 68.94 73 ASN B O 1
ATOM 2298 N N . THR B 1 74 ? 9.305 -30.672 -6.293 1 65.81 74 THR B N 1
ATOM 2299 C CA . THR B 1 74 ? 10.688 -30.875 -6.73 1 65.81 74 THR B CA 1
ATOM 2300 C C . THR B 1 74 ? 11.312 -29.547 -7.176 1 65.81 74 THR B C 1
ATOM 2302 O O . THR B 1 74 ? 12.484 -29.297 -6.914 1 65.81 74 THR B O 1
ATOM 2305 N N . LEU B 1 75 ? 10.523 -28.75 -7.832 1 64.94 75 LEU B N 1
ATOM 2306 C CA . LEU B 1 75 ? 11 -27.469 -8.375 1 64.94 75 LEU B CA 1
ATOM 2307 C C . LEU B 1 75 ? 11.297 -26.484 -7.25 1 64.94 75 LEU B C 1
ATOM 2309 O O . LEU B 1 75 ? 12.32 -25.797 -7.273 1 64.94 75 LEU B O 1
ATOM 2313 N N . VAL B 1 76 ? 10.352 -26.391 -6.352 1 62 76 VAL B N 1
ATOM 2314 C CA . VAL B 1 76 ? 10.445 -25.391 -5.293 1 62 76 VAL B CA 1
ATOM 2315 C C . VAL B 1 76 ? 11.578 -25.75 -4.332 1 62 76 VAL B C 1
ATOM 2317 O O . VAL B 1 76 ? 12.266 -24.875 -3.809 1 62 76 VAL B O 1
ATOM 2320 N N . ASN B 1 77 ? 11.648 -26.969 -4.074 1 57.5 77 ASN B N 1
ATOM 2321 C CA . ASN B 1 77 ? 12.719 -27.422 -3.186 1 57.5 77 ASN B CA 1
ATOM 2322 C C . ASN B 1 77 ? 14.086 -27.328 -3.859 1 57.5 77 ASN B C 1
ATOM 2324 O O . ASN B 1 77 ? 15.109 -27.219 -3.184 1 57.5 77 ASN B O 1
ATOM 2328 N N . SER B 1 78 ? 14 -27.406 -5.086 1 52.31 78 SER B N 1
ATOM 2329 C CA . SER B 1 78 ? 15.266 -27.297 -5.797 1 52.31 78 SER B CA 1
ATOM 2330 C C . SER B 1 78 ? 15.688 -25.828 -5.957 1 52.31 78 SER B C 1
ATOM 2332 O O . SER B 1 78 ? 14.875 -24.984 -6.34 1 52.31 78 SER B O 1
ATOM 2334 N N . ALA B 1 79 ? 16.422 -25.25 -4.965 1 47.12 79 ALA B N 1
ATOM 2335 C CA . ALA B 1 79 ? 17.047 -23.922 -4.855 1 47.12 79 ALA B CA 1
ATOM 2336 C C . ALA B 1 79 ? 17.344 -23.344 -6.234 1 47.12 79 ALA B C 1
ATOM 2338 O O . ALA B 1 79 ? 17.75 -22.188 -6.352 1 47.12 79 ALA B O 1
ATOM 2339 N N . SER B 1 80 ? 17.375 -24.141 -7.23 1 42.69 80 SER B N 1
ATOM 2340 C CA . SER B 1 80 ? 18.156 -23.844 -8.43 1 42.69 80 SER B CA 1
ATOM 2341 C C . SER B 1 80 ? 17.297 -23.109 -9.477 1 42.69 80 SER B C 1
ATOM 2343 O O . SER B 1 80 ? 17.688 -23.031 -10.641 1 42.69 80 SER B O 1
ATOM 2345 N N . LEU B 1 81 ? 16.047 -22.875 -9.266 1 46.62 81 LEU B N 1
ATOM 2346 C CA . LEU B 1 81 ? 15.516 -22.312 -10.5 1 46.62 81 LEU B CA 1
ATOM 2347 C C . LEU B 1 81 ? 16.031 -20.906 -10.727 1 46.62 81 LEU B C 1
ATOM 2349 O O . LEU B 1 81 ? 16.047 -20.078 -9.805 1 46.62 81 LEU B O 1
ATOM 2353 N N . PRO B 1 82 ? 16.781 -20.75 -11.75 1 42.69 82 PRO B N 1
ATOM 2354 C CA . PRO B 1 82 ? 17.25 -19.391 -12.078 1 42.69 82 PRO B CA 1
ATOM 2355 C C . PRO B 1 82 ? 16.141 -18.344 -11.969 1 42.69 82 PRO B C 1
ATOM 2357 O O . PRO B 1 82 ? 15.039 -18.562 -12.477 1 42.69 82 PRO B O 1
ATOM 2360 N N . MET B 1 83 ? 16.125 -17.75 -10.875 1 43.19 83 MET B N 1
ATOM 2361 C CA . MET B 1 83 ? 15.234 -16.641 -10.57 1 43.19 83 MET B CA 1
ATOM 2362 C C . MET B 1 83 ? 14.906 -15.844 -11.828 1 43.19 83 MET B C 1
ATOM 2364 O O . MET B 1 83 ? 13.789 -15.336 -11.969 1 43.19 83 MET B O 1
ATOM 2368 N N . GLU B 1 84 ? 15.898 -15.516 -12.688 1 44.22 84 GLU B N 1
ATOM 2369 C CA . GLU B 1 84 ? 15.859 -14.359 -13.586 1 44.22 84 GLU B CA 1
ATOM 2370 C C . GLU B 1 84 ? 15.422 -14.766 -14.984 1 44.22 84 GLU B C 1
ATOM 2372 O O . GLU B 1 84 ? 15.492 -13.961 -15.922 1 44.22 84 GLU B O 1
ATOM 2377 N N . ALA B 1 85 ? 15.156 -16.047 -15.25 1 39.78 85 ALA B N 1
ATOM 2378 C CA . ALA B 1 85 ? 15.055 -16.156 -16.703 1 39.78 85 ALA B CA 1
ATOM 2379 C C . ALA B 1 85 ? 13.75 -15.547 -17.203 1 39.78 85 ALA B C 1
ATOM 2381 O O . ALA B 1 85 ? 12.664 -15.984 -16.844 1 39.78 85 ALA B O 1
ATOM 2382 N N . GLU B 1 86 ? 13.766 -14.242 -17.266 1 43.56 86 GLU B N 1
ATOM 2383 C CA . GLU B 1 86 ? 12.664 -13.625 -18 1 43.56 86 GLU B CA 1
ATOM 2384 C C . GLU B 1 86 ? 12.43 -14.328 -19.328 1 43.56 86 GLU B C 1
ATOM 2386 O O . GLU B 1 86 ? 13.25 -14.227 -20.25 1 43.56 86 GLU B O 1
ATOM 2391 N N . VAL B 1 87 ? 11.984 -15.508 -19.328 1 41.59 87 VAL B N 1
ATOM 2392 C CA . VAL B 1 87 ? 11.594 -16.109 -20.609 1 41.59 87 VAL B CA 1
ATOM 2393 C C . VAL B 1 87 ? 10.836 -15.078 -21.438 1 41.59 87 VAL B C 1
ATOM 2395 O O . VAL B 1 87 ? 9.984 -14.352 -20.922 1 41.59 87 VAL B O 1
ATOM 2398 N N . LYS B 1 88 ? 11.523 -14.828 -22.516 1 45.12 88 LYS B N 1
ATOM 2399 C CA . LYS B 1 88 ? 10.828 -14.047 -23.547 1 45.12 88 LYS B CA 1
ATOM 2400 C C . LYS B 1 88 ? 9.359 -14.453 -23.641 1 45.12 88 LYS B C 1
ATOM 2402 O O . LYS B 1 88 ? 9.047 -15.586 -24.016 1 45.12 88 LYS B O 1
ATOM 2407 N N . LEU B 1 89 ? 8.641 -13.922 -22.625 1 45.44 89 LEU B N 1
ATOM 2408 C CA . LEU B 1 89 ? 7.199 -14.125 -22.578 1 45.44 89 LEU B CA 1
ATOM 2409 C C . LEU B 1 89 ? 6.574 -13.914 -23.953 1 45.44 89 LEU B C 1
ATOM 2411 O O . LEU B 1 89 ? 6.602 -12.805 -24.5 1 45.44 89 LEU B O 1
ATOM 2415 N N . ASP B 1 90 ? 6.68 -14.805 -24.672 1 49.38 90 ASP B N 1
ATOM 2416 C CA . ASP B 1 90 ? 5.781 -14.742 -25.828 1 49.38 90 ASP B CA 1
ATOM 2417 C C . ASP B 1 90 ? 4.395 -14.266 -25.406 1 49.38 90 ASP B C 1
ATOM 2419 O O . ASP B 1 90 ? 4.047 -14.305 -24.219 1 49.38 90 ASP B O 1
ATOM 2423 N N . ASN B 1 91 ? 3.146 -14.008 -26.344 1 61.25 91 ASN B N 1
ATOM 2424 C CA 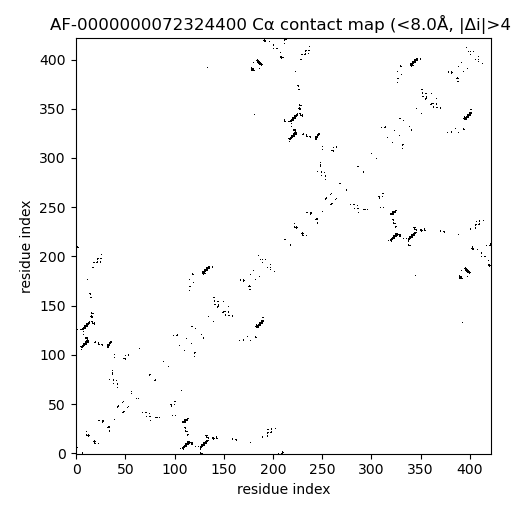. ASN B 1 91 ? 1.867 -13.398 -26.703 1 61.25 91 ASN B CA 1
ATOM 2425 C C . ASN B 1 91 ? 0.769 -13.805 -25.719 1 61.25 91 ASN B C 1
ATOM 2427 O O . ASN B 1 91 ? 1.009 -14.586 -24.797 1 61.25 91 ASN B O 1
ATOM 2431 N N . ALA B 1 92 ? -0.328 -13.445 -25.953 1 68.75 92 ALA B N 1
ATOM 2432 C CA . ALA B 1 92 ? -1.668 -13.625 -25.391 1 68.75 92 ALA B CA 1
ATOM 2433 C C . ALA B 1 92 ? -1.895 -15.078 -24.984 1 68.75 92 ALA B C 1
ATOM 2435 O O . ALA B 1 92 ? -2.488 -15.344 -23.938 1 68.75 92 ALA B O 1
ATOM 2436 N N . SER B 1 93 ? -1.181 -15.93 -25.719 1 75.19 93 SER B N 1
ATOM 2437 C CA . SER B 1 93 ? -1.375 -17.359 -25.453 1 75.19 93 SER B CA 1
ATOM 2438 C C . SER B 1 93 ? -0.665 -17.781 -24.172 1 75.19 93 SER B C 1
ATOM 2440 O O . SER B 1 93 ? -1.194 -18.578 -23.406 1 75.19 93 SER B O 1
ATOM 2442 N N . LEU B 1 94 ? 0.492 -17.219 -23.938 1 79.19 94 LEU B N 1
ATOM 2443 C CA . LEU B 1 94 ? 1.252 -17.562 -22.734 1 79.19 94 LEU B CA 1
ATOM 2444 C C . LEU B 1 94 ? 0.553 -17.031 -21.484 1 79.19 94 LEU B C 1
ATOM 2446 O O . LEU B 1 94 ? 0.508 -17.734 -20.469 1 79.19 94 LEU B O 1
ATOM 2450 N N . PHE B 1 95 ? -0.059 -15.945 -21.641 1 85.25 95 PHE B N 1
ATOM 2451 C CA . PHE B 1 95 ? -0.794 -15.375 -20.516 1 85.25 95 PHE B CA 1
ATOM 2452 C C . PHE B 1 95 ? -2 -16.234 -20.172 1 85.25 95 PHE B C 1
ATOM 2454 O O . PHE B 1 95 ? -2.264 -16.5 -18.984 1 85.25 95 PHE B O 1
ATOM 2461 N N . GLU B 1 96 ? -2.658 -16.625 -21.234 1 88.56 96 GLU B N 1
ATOM 2462 C CA . GLU B 1 96 ? -3.854 -17.438 -21.016 1 88.56 96 GLU B CA 1
ATOM 2463 C C . GLU B 1 96 ? -3.506 -18.766 -20.344 1 88.56 96 GLU B C 1
ATOM 2465 O O . GLU B 1 96 ? -4.266 -19.266 -19.516 1 88.56 96 GLU B O 1
ATOM 2470 N N . THR B 1 97 ? -2.424 -19.328 -20.828 1 86 97 THR B N 1
ATOM 2471 C CA . THR B 1 97 ? -1.979 -20.578 -20.219 1 86 97 THR B CA 1
ATOM 2472 C C . THR B 1 97 ? -1.597 -20.359 -18.766 1 86 97 THR B C 1
ATOM 2474 O O . THR B 1 97 ? -1.993 -21.141 -17.891 1 86 97 THR B O 1
ATOM 2477 N N . GLU B 1 98 ? -0.839 -19.312 -18.484 1 86.75 98 GLU B N 1
ATOM 2478 C CA . GLU B 1 98 ? -0.452 -18.969 -17.125 1 86.75 98 GLU B CA 1
ATOM 2479 C C . GLU B 1 98 ? -1.677 -18.734 -16.234 1 86.75 98 GLU B C 1
ATOM 2481 O O . GLU B 1 98 ? -1.746 -19.234 -15.117 1 86.75 98 GLU B O 1
ATOM 2486 N N . LYS B 1 99 ? -2.549 -17.969 -16.75 1 91 99 LYS B N 1
ATOM 2487 C CA . LYS B 1 99 ? -3.787 -17.656 -16.047 1 91 99 LYS B CA 1
ATOM 2488 C C . LYS B 1 99 ? -4.539 -18.938 -15.672 1 91 99 LYS B C 1
ATOM 2490 O O . LYS B 1 99 ? -4.988 -19.078 -14.531 1 91 99 LYS B O 1
ATOM 2495 N N . ARG B 1 100 ? -4.633 -19.828 -16.656 1 88.56 100 ARG B N 1
ATOM 2496 C CA . ARG B 1 100 ? -5.359 -21.078 -16.406 1 88.56 100 ARG B CA 1
ATOM 2497 C C . ARG B 1 100 ? -4.664 -21.922 -15.359 1 88.56 100 ARG B C 1
ATOM 2499 O O . ARG B 1 100 ? -5.324 -22.531 -14.516 1 88.56 100 ARG B O 1
ATOM 2506 N N . ILE B 1 101 ? -3.373 -22 -15.383 1 85.56 101 ILE B N 1
ATOM 2507 C CA . ILE B 1 101 ? -2.592 -22.766 -14.414 1 85.56 101 ILE B CA 1
ATOM 2508 C C . ILE B 1 101 ? -2.824 -22.188 -13.016 1 85.56 101 ILE B C 1
ATOM 2510 O O . ILE B 1 101 ? -3.084 -22.938 -12.07 1 85.56 101 ILE B O 1
ATOM 2514 N N . LEU B 1 102 ? -2.77 -20.906 -12.875 1 91.12 102 LEU B N 1
ATOM 2515 C CA . LEU B 1 102 ? -2.924 -20.234 -11.586 1 91.12 102 LEU B CA 1
ATOM 2516 C C . LEU B 1 102 ? -4.324 -20.453 -11.031 1 91.12 102 LEU B C 1
ATOM 2518 O O . LEU B 1 102 ? -4.484 -20.734 -9.836 1 91.12 102 LEU B O 1
ATOM 2522 N N . LEU B 1 103 ? -5.285 -20.328 -11.883 1 91.44 103 LEU B N 1
ATOM 2523 C CA . LEU B 1 103 ? -6.664 -20.5 -11.445 1 91.44 103 LEU B CA 1
ATOM 2524 C C . LEU B 1 103 ? -6.91 -21.938 -10.992 1 91.44 103 LEU B C 1
ATOM 2526 O O . LEU B 1 103 ? -7.598 -22.172 -9.992 1 91.44 103 LEU B O 1
ATOM 2530 N N . GLU B 1 104 ? -6.34 -22.875 -11.742 1 85.69 104 GLU B N 1
ATOM 2531 C CA . GLU B 1 104 ? -6.477 -24.281 -11.367 1 85.69 104 GLU B CA 1
ATOM 2532 C C . GLU B 1 104 ? -5.789 -24.562 -10.031 1 85.69 104 GLU B C 1
ATOM 2534 O O . GLU B 1 104 ? -6.305 -25.328 -9.211 1 85.69 104 GLU B O 1
ATOM 2539 N N . LEU B 1 105 ? -4.633 -24.016 -9.891 1 85.25 105 LEU B N 1
ATOM 2540 C CA . LEU B 1 105 ? -3.906 -24.156 -8.633 1 85.25 105 LEU B CA 1
ATOM 2541 C C . LEU B 1 105 ? -4.734 -23.641 -7.465 1 85.25 105 LEU B C 1
ATOM 2543 O O . LEU B 1 105 ? -4.852 -24.312 -6.438 1 85.25 105 LEU B O 1
ATOM 2547 N N . ALA B 1 106 ? -5.332 -22.516 -7.59 1 90.94 106 ALA B N 1
ATOM 2548 C CA . ALA B 1 106 ? -6.09 -21.859 -6.527 1 90.94 106 ALA B CA 1
ATOM 2549 C C . ALA B 1 106 ? -7.379 -22.609 -6.223 1 90.94 106 ALA B C 1
ATOM 2551 O O . ALA B 1 106 ? -7.938 -22.484 -5.133 1 90.94 106 ALA B O 1
ATOM 2552 N N . GLU B 1 107 ? -7.848 -23.328 -7.219 1 88.69 107 GLU B N 1
ATOM 2553 C CA . GLU B 1 107 ? -9.023 -24.172 -7.008 1 88.69 107 GLU B CA 1
ATOM 2554 C C . GLU B 1 107 ? -8.695 -25.391 -6.141 1 88.69 107 GLU B C 1
ATOM 2556 O O . GLU B 1 107 ? -9.555 -25.906 -5.434 1 88.69 107 GLU B O 1
ATOM 2561 N N . GLN B 1 108 ? -7.465 -25.766 -6.234 1 84.81 108 GLN B N 1
ATOM 2562 C CA . GLN B 1 108 ? -7.086 -27.016 -5.57 1 84.81 108 GLN B CA 1
ATOM 2563 C C . GLN B 1 108 ? -6.531 -26.75 -4.176 1 84.81 108 GLN B C 1
ATOM 2565 O O . GLN B 1 108 ? -6.676 -27.578 -3.273 1 84.81 108 GLN B O 1
ATOM 2570 N N . THR B 1 109 ? -5.828 -25.609 -3.979 1 90.25 109 THR B N 1
ATOM 2571 C CA . THR B 1 109 ? -5.1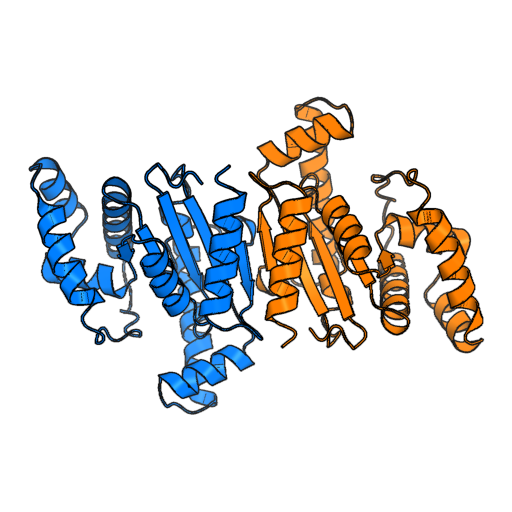41 -25.375 -2.713 1 90.25 109 THR B CA 1
ATOM 2572 C C . THR B 1 109 ? -4.965 -23.875 -2.461 1 90.25 109 THR B C 1
ATOM 2574 O O . THR B 1 109 ? -5.062 -23.078 -3.389 1 90.25 109 THR B O 1
ATOM 2577 N N . SER B 1 110 ? -4.809 -23.578 -1.181 1 95.12 110 SER B N 1
ATOM 2578 C CA . SER B 1 110 ? -4.344 -22.234 -0.845 1 95.12 110 SER B CA 1
ATOM 2579 C C . SER B 1 110 ? -2.922 -22 -1.346 1 95.12 110 SER B C 1
ATOM 2581 O O . SER B 1 110 ? -2.096 -22.922 -1.335 1 95.12 110 SER B O 1
ATOM 2583 N N . CYS B 1 111 ? -2.66 -20.797 -1.793 1 94.31 111 CYS B N 1
ATOM 2584 C CA . CYS B 1 111 ? -1.334 -20.594 -2.367 1 94.31 111 CYS B CA 1
ATOM 2585 C C . CYS B 1 111 ? -0.917 -19.125 -2.264 1 94.31 111 CYS B C 1
ATOM 2587 O O . CYS B 1 111 ? -1.758 -18.25 -2.059 1 94.31 111 CYS B O 1
ATOM 2589 N N . VAL B 1 112 ? 0.359 -18.906 -2.279 1 96.75 112 VAL B N 1
ATOM 2590 C CA . VAL B 1 112 ? 0.989 -17.594 -2.467 1 96.75 112 VAL B CA 1
ATOM 2591 C C . VAL B 1 112 ? 1.604 -17.516 -3.861 1 96.75 112 VAL B C 1
ATOM 2593 O O . VAL B 1 112 ? 2.4 -18.375 -4.246 1 96.75 112 VAL B O 1
ATOM 2596 N N . VAL B 1 113 ? 1.209 -16.562 -4.633 1 95.56 113 VAL B N 1
ATOM 2597 C CA . VAL B 1 113 ? 1.686 -16.391 -6.004 1 95.56 113 VAL B CA 1
ATOM 2598 C C . VAL B 1 113 ? 2.506 -15.109 -6.113 1 95.56 113 VAL B C 1
ATOM 2600 O O . VAL B 1 113 ? 1.98 -14.008 -5.91 1 95.56 113 VAL B O 1
ATOM 2603 N N . ALA B 1 114 ? 3.758 -15.25 -6.371 1 93.94 114 ALA B N 1
ATOM 2604 C CA . ALA B 1 114 ? 4.602 -14.086 -6.621 1 93.94 114 ALA B CA 1
ATOM 2605 C C . ALA B 1 114 ? 4.793 -13.852 -8.117 1 93.94 114 ALA B C 1
ATOM 2607 O O . ALA B 1 114 ? 5.32 -14.719 -8.82 1 93.94 114 ALA B O 1
ATOM 2608 N N . GLY B 1 115 ? 4.316 -12.711 -8.57 1 90.56 115 GLY B N 1
ATOM 2609 C CA . GLY B 1 115 ? 4.426 -12.414 -9.992 1 90.56 115 GLY B CA 1
ATOM 2610 C C . GLY B 1 115 ? 3.672 -11.156 -10.398 1 90.56 115 GLY B C 1
ATOM 2611 O O . GLY B 1 115 ? 2.869 -10.633 -9.625 1 90.56 115 GLY B O 1
ATOM 2612 N N . ARG B 1 116 ? 3.852 -10.828 -11.641 1 83.69 116 ARG B N 1
ATOM 2613 C CA . ARG B 1 116 ? 3.352 -9.547 -12.141 1 83.69 116 ARG B CA 1
ATOM 2614 C C . ARG B 1 116 ? 1.854 -9.617 -12.422 1 83.69 116 ARG B C 1
ATOM 2616 O O . ARG B 1 116 ? 1.169 -8.594 -12.422 1 83.69 116 ARG B O 1
ATOM 2623 N N . THR B 1 117 ? 1.308 -10.828 -12.531 1 87.62 117 THR B N 1
ATOM 2624 C CA . THR B 1 117 ? -0.06 -10.891 -13.039 1 87.62 117 THR B CA 1
ATOM 2625 C C . THR B 1 117 ? -1.01 -11.422 -11.961 1 87.62 117 THR B C 1
ATOM 2627 O O . THR B 1 117 ? -2.227 -11.43 -12.156 1 87.62 117 THR B O 1
ATOM 2630 N N . GLY B 1 118 ? -0.506 -11.812 -10.898 1 93.81 118 GLY B N 1
ATOM 2631 C CA . GLY B 1 118 ? -1.332 -12.445 -9.883 1 93.81 118 GLY B CA 1
ATOM 2632 C C . GLY B 1 118 ? -2.533 -11.609 -9.484 1 93.81 118 GLY B C 1
ATOM 2633 O O . GLY B 1 118 ? -3.662 -12.102 -9.469 1 93.81 118 GLY B O 1
ATOM 2634 N N . PHE B 1 119 ? -2.309 -10.32 -9.219 1 94.69 119 PHE B N 1
ATOM 2635 C CA . PHE B 1 119 ? -3.367 -9.445 -8.734 1 94.69 119 PHE B CA 1
ATOM 2636 C C . PHE B 1 119 ? -4.473 -9.305 -9.773 1 94.69 119 PHE B C 1
ATOM 2638 O O . PHE B 1 119 ? -5.641 -9.109 -9.422 1 94.69 119 PHE B O 1
ATOM 2645 N N . MET B 1 120 ? -4.137 -9.469 -11.047 1 93.38 120 MET B N 1
ATOM 2646 C CA . MET B 1 120 ? -5.117 -9.352 -12.125 1 93.38 120 MET B CA 1
ATOM 2647 C C . MET B 1 120 ? -5.859 -10.672 -12.32 1 93.38 120 MET B C 1
ATOM 2649 O O . MET B 1 120 ? -7.082 -10.688 -12.469 1 93.38 120 MET B O 1
ATOM 2653 N N . VAL B 1 121 ? -5.086 -11.727 -12.297 1 94.19 121 VAL B N 1
ATOM 2654 C CA . VAL B 1 121 ? -5.633 -13.055 -12.555 1 94.19 121 VAL B CA 1
ATOM 2655 C C . VAL B 1 121 ? -6.668 -13.398 -11.484 1 94.19 121 VAL B C 1
ATOM 2657 O O . VAL B 1 121 ? -7.715 -13.977 -11.789 1 94.19 121 VAL B O 1
ATOM 2660 N N . PHE B 1 122 ? -6.395 -12.969 -10.266 1 96.25 122 PHE B N 1
ATOM 2661 C CA . PHE B 1 122 ? -7.227 -13.391 -9.141 1 96.25 122 PHE B CA 1
ATOM 2662 C C . PHE B 1 122 ? -8.164 -12.273 -8.703 1 96.25 122 PHE B C 1
ATOM 2664 O O . PHE B 1 122 ? -8.656 -12.273 -7.574 1 96.25 122 PHE B O 1
ATOM 2671 N N . ARG B 1 123 ? -8.422 -11.281 -9.508 1 92.44 123 ARG B N 1
ATOM 2672 C CA . ARG B 1 123 ? -9.211 -10.102 -9.172 1 92.44 123 ARG B CA 1
ATOM 2673 C C . ARG B 1 123 ? -10.602 -10.484 -8.695 1 92.44 123 ARG B C 1
ATOM 2675 O O . ARG B 1 123 ? -11.188 -9.812 -7.844 1 92.44 123 ARG B O 1
ATOM 2682 N N . ASP B 1 124 ? -11.086 -11.648 -9.164 1 90.81 124 ASP B N 1
ATOM 2683 C CA . ASP B 1 124 ? -12.453 -12.047 -8.828 1 90.81 124 ASP B CA 1
ATOM 2684 C C . ASP B 1 124 ? -12.461 -13.172 -7.793 1 90.81 124 ASP B C 1
ATOM 2686 O O . ASP B 1 124 ? -13.523 -13.68 -7.43 1 90.81 124 ASP B O 1
ATOM 2690 N N . HIS B 1 125 ? -11.312 -13.602 -7.445 1 93.62 125 HIS B N 1
ATOM 2691 C CA . HIS B 1 125 ? -11.266 -14.602 -6.387 1 93.62 125 HIS B CA 1
ATOM 2692 C C . HIS B 1 125 ? -11.789 -14.039 -5.07 1 93.62 125 HIS B C 1
ATOM 2694 O O . HIS B 1 125 ? -11.312 -13.008 -4.598 1 93.62 125 HIS B O 1
ATOM 2700 N N . PRO B 1 126 ? -12.719 -14.625 -4.426 1 91.5 126 PRO B N 1
ATOM 2701 C CA . PRO B 1 126 ? -13.422 -14.031 -3.283 1 91.5 126 PRO B CA 1
ATOM 2702 C C . PRO B 1 126 ? -12.562 -14 -2.02 1 91.5 126 PRO B C 1
ATOM 2704 O O . PRO B 1 126 ? -12.82 -13.195 -1.116 1 91.5 126 PRO B O 1
ATOM 2707 N N . ASN B 1 127 ? -11.641 -14.875 -1.86 1 95.75 127 ASN B N 1
ATOM 2708 C CA . ASN B 1 127 ? -10.797 -14.992 -0.677 1 95.75 127 ASN B CA 1
ATOM 2709 C C . ASN B 1 127 ? -9.328 -14.734 -1.005 1 95.75 127 ASN B C 1
ATOM 2711 O O . ASN B 1 127 ? -8.523 -15.664 -1.057 1 95.75 127 ASN B O 1
ATOM 2715 N N . ARG B 1 128 ? -9.062 -13.477 -1.235 1 96.5 128 ARG B N 1
ATOM 2716 C CA . ARG B 1 128 ? -7.723 -13.141 -1.719 1 96.5 128 ARG B CA 1
ATOM 2717 C C . ARG B 1 128 ? -7.188 -11.891 -1.027 1 96.5 128 ARG B C 1
ATOM 2719 O O . ARG B 1 128 ? -7.961 -11.031 -0.593 1 96.5 128 ARG B O 1
ATOM 2726 N N . ILE B 1 129 ? -5.91 -11.789 -0.92 1 97.62 129 ILE B N 1
ATOM 2727 C CA . ILE B 1 129 ? -5.18 -10.586 -0.539 1 97.62 129 ILE B CA 1
ATOM 2728 C C . ILE B 1 129 ? -4.074 -10.312 -1.557 1 97.62 129 ILE B C 1
ATOM 2730 O O . ILE B 1 129 ? -3.26 -11.195 -1.853 1 97.62 129 ILE B O 1
ATOM 2734 N N . ASN B 1 130 ? -4.141 -9.211 -2.16 1 98.31 130 ASN B N 1
ATOM 2735 C CA . ASN B 1 130 ? -3.076 -8.75 -3.047 1 98.31 130 ASN B CA 1
ATOM 2736 C C . ASN B 1 130 ? -2.113 -7.812 -2.328 1 98.31 130 ASN B C 1
ATOM 2738 O O . ASN B 1 130 ? -2.533 -6.801 -1.766 1 98.31 130 ASN B O 1
ATOM 2742 N N . VAL B 1 131 ? -0.828 -8.141 -2.359 1 98.81 131 VAL B N 1
ATOM 2743 C CA . VAL B 1 131 ? 0.213 -7.348 -1.708 1 98.81 131 VAL B CA 1
ATOM 2744 C C . VAL B 1 131 ? 1.193 -6.82 -2.754 1 98.81 131 VAL B C 1
ATOM 2746 O O . VAL B 1 131 ? 1.504 -7.516 -3.727 1 98.81 131 VAL B O 1
ATOM 2749 N N . PHE B 1 132 ? 1.648 -5.617 -2.596 1 98.81 132 PHE B N 1
ATOM 2750 C CA . PHE B 1 132 ? 2.715 -5.062 -3.42 1 98.81 132 PHE B CA 1
ATOM 2751 C C . PHE B 1 132 ? 3.941 -4.742 -2.576 1 98.81 132 PHE B C 1
ATOM 2753 O O . PHE B 1 132 ? 3.838 -4.059 -1.555 1 98.81 132 PHE B O 1
ATOM 2760 N N . ILE B 1 133 ? 5.055 -5.277 -2.977 1 98.81 133 ILE B N 1
ATOM 2761 C CA . ILE B 1 133 ? 6.32 -5.047 -2.287 1 98.81 133 ILE B CA 1
ATOM 2762 C C . ILE B 1 133 ? 7.203 -4.125 -3.123 1 98.81 133 ILE B C 1
ATOM 2764 O O . ILE B 1 133 ? 7.484 -4.41 -4.289 1 98.81 133 ILE B O 1
ATOM 2768 N N . GLN B 1 134 ? 7.645 -3.086 -2.5 1 98.75 134 GLN B N 1
ATOM 2769 C CA . GLN B 1 134 ? 8.453 -2.094 -3.193 1 98.75 134 GLN B CA 1
ATOM 2770 C C . GLN B 1 134 ? 9.617 -1.621 -2.32 1 98.75 134 GLN B C 1
ATOM 2772 O O . GLN B 1 134 ? 9.742 -2.039 -1.168 1 98.75 134 GLN B O 1
ATOM 2777 N N . ALA B 1 135 ? 10.539 -0.881 -2.879 1 98.38 135 ALA B N 1
ATOM 2778 C CA . ALA B 1 135 ? 11.664 -0.306 -2.146 1 98.38 135 ALA B CA 1
ATOM 2779 C C . ALA B 1 135 ? 12.266 0.872 -2.904 1 98.38 135 ALA B C 1
ATOM 2781 O O . ALA B 1 135 ? 11.992 1.063 -4.09 1 98.38 135 ALA B O 1
ATOM 2782 N N . SER B 1 136 ? 13.031 1.638 -2.201 1 96.88 136 SER B N 1
ATOM 2783 C CA . SER B 1 136 ? 13.758 2.715 -2.863 1 96.88 136 SER B CA 1
ATOM 2784 C C . SER B 1 136 ? 14.734 2.166 -3.904 1 96.88 136 SER B C 1
ATOM 2786 O O . SER B 1 136 ? 15.164 1.014 -3.812 1 96.88 136 SER B O 1
ATOM 2788 N N . THR B 1 137 ? 15.047 2.971 -4.859 1 97.19 137 THR B N 1
ATOM 2789 C CA . THR B 1 137 ? 16 2.57 -5.887 1 97.19 137 THR B CA 1
ATOM 2790 C C . THR B 1 137 ? 17.328 2.17 -5.258 1 97.19 137 THR B C 1
ATOM 2792 O O . THR B 1 137 ? 17.953 1.187 -5.672 1 97.19 137 THR B O 1
ATOM 2795 N N . ALA B 1 138 ? 17.75 2.9 -4.293 1 97.06 138 ALA B N 1
ATOM 2796 C CA . ALA B 1 138 ? 19 2.602 -3.613 1 97.06 138 ALA B CA 1
ATOM 2797 C C . ALA B 1 138 ? 18.969 1.21 -2.986 1 97.06 138 ALA B C 1
ATOM 2799 O O . ALA B 1 138 ? 19.922 0.441 -3.119 1 97.06 138 ALA B O 1
ATOM 2800 N N . HIS B 1 139 ? 17.891 0.894 -2.301 1 97.44 139 HIS B N 1
ATOM 2801 C CA . HIS B 1 139 ? 17.703 -0.42 -1.696 1 97.44 139 HIS B CA 1
ATOM 2802 C C . HIS B 1 139 ? 17.75 -1.522 -2.748 1 97.44 139 HIS B C 1
ATOM 2804 O O . HIS B 1 139 ? 18.422 -2.541 -2.559 1 97.44 139 HIS B O 1
ATOM 2810 N N . ARG B 1 140 ? 17.125 -1.318 -3.832 1 98.31 140 ARG B N 1
ATOM 2811 C CA . ARG B 1 140 ? 17 -2.316 -4.891 1 98.31 140 ARG B CA 1
ATOM 2812 C C . ARG B 1 140 ? 18.344 -2.541 -5.594 1 98.31 140 ARG B C 1
ATOM 2814 O O . ARG B 1 140 ? 18.719 -3.682 -5.863 1 98.31 140 ARG B O 1
ATOM 2821 N N . ILE B 1 141 ? 19.047 -1.443 -5.852 1 98.12 141 ILE B N 1
ATOM 2822 C CA . ILE B 1 141 ? 20.359 -1.53 -6.48 1 98.12 141 ILE B CA 1
ATOM 2823 C C . ILE B 1 141 ? 21.297 -2.357 -5.609 1 98.12 141 ILE B C 1
ATOM 2825 O O . ILE B 1 141 ? 21.938 -3.287 -6.094 1 98.12 141 ILE B O 1
ATOM 2829 N N . GLN B 1 142 ? 21.312 -2.076 -4.375 1 97.75 142 GLN B N 1
ATOM 2830 C CA . GLN B 1 142 ? 22.203 -2.779 -3.455 1 97.75 142 GLN B CA 1
ATOM 2831 C C . GLN B 1 142 ? 21.859 -4.266 -3.396 1 97.75 142 GLN B C 1
ATOM 2833 O O . GLN B 1 142 ? 22.766 -5.109 -3.387 1 97.75 142 GLN B O 1
ATOM 2838 N N . ARG B 1 143 ? 20.625 -4.547 -3.328 1 96.75 143 ARG B N 1
ATOM 2839 C CA . ARG B 1 143 ? 20.203 -5.945 -3.25 1 96.75 143 ARG B CA 1
ATOM 2840 C C . ARG B 1 143 ? 20.578 -6.703 -4.516 1 96.75 143 ARG B C 1
ATOM 2842 O O . ARG B 1 143 ? 21.078 -7.828 -4.445 1 96.75 143 ARG B O 1
ATOM 2849 N N . ILE B 1 144 ? 20.375 -6.113 -5.668 1 96.12 144 ILE B N 1
ATOM 2850 C CA . ILE B 1 144 ? 20.672 -6.766 -6.941 1 96.12 144 ILE B CA 1
ATOM 2851 C C . ILE B 1 144 ? 22.172 -6.953 -7.082 1 96.12 144 ILE B C 1
ATOM 2853 O O . ILE B 1 144 ? 22.641 -8.008 -7.527 1 96.12 144 ILE B O 1
ATOM 2857 N N . MET B 1 145 ? 22.906 -5.902 -6.664 1 97.19 145 MET B N 1
ATOM 2858 C CA . MET B 1 145 ? 24.359 -6.008 -6.715 1 97.19 145 MET B CA 1
ATOM 2859 C C . MET B 1 145 ? 24.844 -7.203 -5.902 1 97.19 145 MET B C 1
ATOM 2861 O O . MET B 1 145 ? 25.703 -7.969 -6.367 1 97.19 145 MET B O 1
ATOM 2865 N N . ARG B 1 146 ? 24.266 -7.41 -4.777 1 95.5 146 ARG B N 1
ATOM 2866 C CA . ARG B 1 146 ? 24.672 -8.477 -3.871 1 95.5 146 ARG B CA 1
ATOM 2867 C C . ARG B 1 146 ? 24.203 -9.836 -4.391 1 95.5 146 ARG B C 1
ATOM 2869 O O . ARG B 1 146 ? 24.969 -10.812 -4.348 1 95.5 146 ARG B O 1
ATOM 2876 N N . ARG B 1 147 ? 23.062 -9.914 -4.918 1 92.25 147 ARG B N 1
ATOM 2877 C CA . ARG B 1 147 ? 22.438 -11.188 -5.285 1 92.25 147 ARG B CA 1
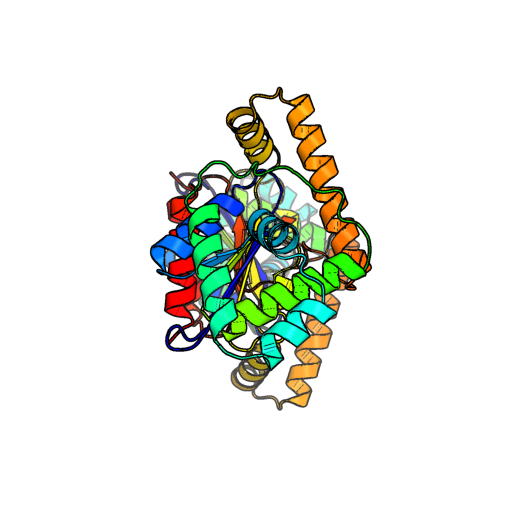ATOM 2878 C C . ARG B 1 147 ? 22.969 -11.68 -6.633 1 92.25 147 ARG B C 1
ATOM 2880 O O . ARG B 1 147 ? 23.109 -12.883 -6.844 1 92.25 147 ARG B O 1
ATOM 2887 N N . GLN B 1 148 ? 23.234 -10.703 -7.496 1 92.06 148 GLN B N 1
ATOM 2888 C CA . GLN B 1 148 ? 23.594 -11.102 -8.852 1 92.06 148 GLN B CA 1
ATOM 2889 C C . GLN B 1 148 ? 25.062 -10.812 -9.148 1 92.06 148 GLN B C 1
ATOM 2891 O O . GLN B 1 148 ? 25.562 -11.125 -10.234 1 92.06 148 GLN B O 1
ATOM 2896 N N . ASN B 1 149 ? 25.734 -10.273 -8.195 1 94.38 149 ASN B N 1
ATOM 2897 C CA . ASN B 1 149 ? 27.141 -9.945 -8.336 1 94.38 149 ASN B CA 1
ATOM 2898 C C . ASN B 1 149 ? 27.391 -9.07 -9.562 1 94.38 149 ASN B C 1
ATOM 2900 O O . ASN B 1 149 ? 28.203 -9.422 -10.43 1 94.38 149 ASN B O 1
ATOM 2904 N N . VAL B 1 150 ? 26.719 -7.957 -9.68 1 97.06 150 VAL B N 1
ATOM 2905 C CA . VAL B 1 150 ? 26.859 -6.98 -10.758 1 97.06 150 VAL B CA 1
ATOM 2906 C C . VAL B 1 150 ? 27.203 -5.613 -10.18 1 97.06 150 VAL B C 1
ATOM 2908 O O . VAL B 1 150 ? 27.094 -5.398 -8.969 1 97.06 150 VAL B O 1
ATOM 2911 N N . ASN B 1 151 ? 27.688 -4.727 -11.016 1 97.62 151 ASN B N 1
ATOM 2912 C CA . ASN B 1 151 ? 28.016 -3.389 -10.531 1 97.62 151 ASN B CA 1
ATOM 2913 C C . ASN B 1 151 ? 26.766 -2.498 -10.477 1 97.62 151 ASN B C 1
ATOM 2915 O O . ASN B 1 151 ? 25.688 -2.914 -10.875 1 97.62 151 ASN B O 1
ATOM 2919 N N . GLU B 1 152 ? 26.922 -1.327 -10 1 98.12 152 GLU B N 1
ATOM 2920 C CA . GLU B 1 152 ? 25.797 -0.423 -9.742 1 98.12 152 GLU B CA 1
ATOM 2921 C C . GLU B 1 152 ? 25.062 -0.075 -11.031 1 98.12 152 GLU B C 1
ATOM 2923 O O . GLU B 1 152 ? 23.828 -0.081 -11.078 1 98.12 152 GLU B O 1
ATOM 2928 N N . GLN B 1 153 ? 25.812 0.259 -12.008 1 98.06 153 GLN B N 1
ATOM 2929 C CA . GLN B 1 153 ? 25.219 0.652 -13.281 1 98.06 153 GLN B CA 1
ATOM 2930 C C . GLN B 1 153 ? 24.438 -0.503 -13.898 1 98.06 153 GLN B C 1
ATOM 2932 O O . GLN B 1 153 ? 23.344 -0.303 -14.438 1 98.06 153 GLN B O 1
ATOM 2937 N N . GLU B 1 154 ? 25 -1.625 -13.883 1 97.44 154 GLU B N 1
ATOM 2938 C CA . GLU B 1 154 ? 24.297 -2.809 -14.383 1 97.44 154 GLU B CA 1
ATOM 2939 C C . GLU B 1 154 ? 23.016 -3.062 -13.602 1 97.44 154 GLU B C 1
ATOM 2941 O O . GLU B 1 154 ? 21.969 -3.371 -14.188 1 97.44 154 GLU B O 1
ATOM 2946 N N . ALA B 1 155 ? 23.094 -2.928 -12.344 1 97.5 155 ALA B N 1
ATOM 2947 C CA . ALA B 1 155 ? 21.922 -3.111 -11.492 1 97.5 155 ALA B CA 1
ATOM 2948 C C . ALA B 1 155 ? 20.828 -2.117 -11.859 1 97.5 155 ALA B C 1
ATOM 2950 O O . ALA B 1 155 ? 19.656 -2.488 -11.961 1 97.5 155 ALA B O 1
ATOM 2951 N N . ARG B 1 156 ? 21.203 -0.915 -12.031 1 97.94 156 ARG B N 1
ATOM 2952 C CA . ARG B 1 156 ? 20.25 0.133 -12.414 1 97.94 156 ARG B CA 1
ATOM 2953 C C . ARG B 1 156 ? 19.562 -0.211 -13.734 1 97.94 156 ARG B C 1
ATOM 2955 O O . ARG B 1 156 ? 18.359 0.017 -13.883 1 97.94 156 ARG B O 1
ATOM 2962 N N . ASN B 1 157 ? 20.328 -0.689 -14.625 1 97.06 157 ASN B N 1
ATOM 2963 C CA . ASN B 1 157 ? 19.797 -1.057 -15.93 1 97.06 157 ASN B CA 1
ATOM 2964 C C . ASN B 1 157 ? 18.828 -2.229 -15.828 1 97.06 157 ASN B C 1
ATOM 2966 O O . ASN B 1 157 ? 17.781 -2.229 -16.469 1 97.06 157 ASN B O 1
ATOM 2970 N N . ILE B 1 158 ? 19.203 -3.162 -15.094 1 95.31 158 ILE B N 1
ATOM 2971 C CA . ILE B 1 158 ? 18.375 -4.34 -14.891 1 95.31 158 ILE B CA 1
ATOM 2972 C C . ILE B 1 158 ? 17.016 -3.92 -14.305 1 95.31 158 ILE B C 1
ATOM 2974 O O . ILE B 1 158 ? 15.969 -4.305 -14.812 1 95.31 158 ILE B O 1
ATOM 2978 N N . ILE B 1 159 ? 17.047 -3.109 -13.281 1 96.94 159 ILE B N 1
ATOM 2979 C CA . ILE B 1 159 ? 15.852 -2.648 -12.586 1 96.94 159 ILE B CA 1
ATOM 2980 C C . ILE B 1 159 ? 14.961 -1.865 -13.547 1 96.94 159 ILE B C 1
ATOM 2982 O O . ILE B 1 159 ? 13.773 -2.152 -13.672 1 96.94 159 ILE B O 1
ATOM 2986 N N . ALA B 1 160 ? 15.555 -0.949 -14.242 1 96.5 160 ALA B N 1
ATOM 2987 C CA . ALA B 1 160 ? 14.805 -0.083 -15.148 1 96.5 160 ALA B CA 1
ATOM 2988 C C . ALA B 1 160 ? 14.141 -0.894 -16.266 1 96.5 160 ALA B C 1
ATOM 2990 O O . ALA B 1 160 ? 12.961 -0.697 -16.562 1 96.5 160 ALA B O 1
ATOM 2991 N N . GLN B 1 161 ? 14.867 -1.794 -16.828 1 95.19 161 GLN B N 1
ATOM 2992 C CA . GLN B 1 161 ? 14.375 -2.588 -17.953 1 95.19 161 GLN B CA 1
ATOM 2993 C C . GLN B 1 161 ? 13.273 -3.545 -17.516 1 95.19 161 GLN B C 1
ATOM 2995 O O . GLN B 1 161 ? 12.227 -3.625 -18.156 1 95.19 161 GLN B O 1
ATOM 3000 N N . LEU B 1 162 ? 13.516 -4.211 -16.469 1 93.75 162 LEU B N 1
ATOM 3001 C CA . LEU B 1 162 ? 12.562 -5.223 -16.031 1 93.75 162 LEU B CA 1
ATOM 3002 C C . LEU B 1 162 ? 11.289 -4.578 -15.492 1 93.75 162 LEU B C 1
ATOM 3004 O O . LEU B 1 162 ? 10.188 -5.055 -15.758 1 93.75 162 LEU B O 1
ATOM 3008 N N . ASP B 1 163 ? 11.422 -3.484 -14.742 1 94.81 163 ASP B N 1
ATOM 3009 C CA . ASP B 1 163 ? 10.242 -2.785 -14.25 1 94.81 163 ASP B CA 1
ATOM 3010 C C . ASP B 1 163 ? 9.414 -2.23 -15.406 1 94.81 163 ASP B C 1
ATOM 3012 O O . ASP B 1 163 ? 8.18 -2.303 -15.391 1 94.81 163 ASP B O 1
ATOM 3016 N N . ALA B 1 164 ? 10.102 -1.696 -16.375 1 94.31 164 ALA B N 1
ATOM 3017 C CA . ALA B 1 164 ? 9.406 -1.167 -17.547 1 94.31 164 ALA B CA 1
ATOM 3018 C C . ALA B 1 164 ? 8.68 -2.279 -18.297 1 94.31 164 ALA B C 1
ATOM 3020 O O . ALA B 1 164 ? 7.547 -2.098 -18.75 1 94.31 164 ALA B O 1
ATOM 3021 N N . SER B 1 165 ? 9.344 -3.369 -18.469 1 91.88 165 SER B N 1
ATOM 3022 C CA . SER B 1 165 ? 8.758 -4.508 -19.156 1 91.88 165 SER B CA 1
ATOM 3023 C C . SER B 1 165 ? 7.52 -5.027 -18.422 1 91.88 165 SER B C 1
ATOM 3025 O O . SER B 1 165 ? 6.523 -5.383 -19.062 1 91.88 165 SER B O 1
ATOM 3027 N N . ARG B 1 166 ? 7.566 -5.02 -17.141 1 91.75 166 ARG B N 1
ATOM 3028 C CA . ARG B 1 166 ? 6.445 -5.5 -16.344 1 91.75 166 ARG B CA 1
ATOM 3029 C C . ARG B 1 166 ? 5.254 -4.555 -16.453 1 91.75 166 ARG B C 1
ATOM 3031 O O . ARG B 1 166 ? 4.109 -5 -16.562 1 91.75 166 ARG B O 1
ATOM 3038 N N . GLU B 1 167 ? 5.574 -3.307 -16.375 1 93.5 167 GLU B N 1
ATOM 3039 C CA . GLU B 1 167 ? 4.512 -2.314 -16.516 1 93.5 167 GLU B CA 1
ATOM 3040 C C . GLU B 1 167 ? 3.846 -2.406 -17.875 1 93.5 167 GLU B C 1
ATOM 3042 O O . GLU B 1 167 ? 2.617 -2.346 -17.984 1 93.5 167 GLU B O 1
ATOM 3047 N N . THR B 1 168 ? 4.652 -2.57 -18.906 1 91.88 168 THR B N 1
ATOM 3048 C CA . THR B 1 168 ? 4.148 -2.691 -20.266 1 91.88 168 THR B CA 1
ATOM 3049 C C . THR B 1 168 ? 3.301 -3.951 -20.422 1 91.88 168 THR B C 1
ATOM 3051 O O . THR B 1 168 ? 2.264 -3.93 -21.094 1 91.88 168 THR B O 1
ATOM 3054 N N . TYR B 1 169 ? 3.746 -4.914 -19.797 1 88.31 169 TYR B N 1
ATOM 3055 C CA . TYR B 1 169 ? 3.037 -6.188 -19.859 1 88.31 169 TYR B CA 1
ATOM 3056 C C . TYR B 1 169 ? 1.649 -6.07 -19.234 1 88.31 169 TYR B C 1
ATOM 3058 O O . TYR B 1 169 ? 0.661 -6.52 -19.828 1 88.31 169 TYR B O 1
ATOM 3066 N N . ILE B 1 170 ? 1.544 -5.484 -18.094 1 90.19 170 ILE B N 1
ATOM 3067 C CA . ILE B 1 170 ? 0.28 -5.32 -17.391 1 90.19 170 ILE B CA 1
ATOM 3068 C C . ILE B 1 170 ? -0.676 -4.473 -18.219 1 90.19 170 ILE B C 1
ATOM 3070 O O . ILE B 1 170 ? -1.855 -4.805 -18.359 1 90.19 170 ILE B O 1
ATOM 3074 N N . LYS B 1 171 ? -0.177 -3.488 -18.828 1 91.31 171 LYS B N 1
ATOM 3075 C CA . LYS B 1 171 ? -0.995 -2.541 -19.578 1 91.31 171 LYS B CA 1
ATOM 3076 C C . LYS B 1 171 ? -1.559 -3.186 -20.844 1 91.31 171 LYS B C 1
ATOM 3078 O O . LYS B 1 171 ? -2.551 -2.711 -21.391 1 91.31 171 LYS B O 1
ATOM 3083 N N . LYS B 1 172 ? -0.952 -4.234 -21.312 1 88.5 172 LYS B N 1
ATOM 3084 C CA . LYS B 1 172 ? -1.422 -4.957 -22.5 1 88.5 172 LYS B CA 1
ATOM 3085 C C . LYS B 1 172 ? -2.736 -5.68 -22.203 1 88.5 172 LYS B C 1
ATOM 3087 O O . LYS B 1 172 ? -3.533 -5.914 -23.125 1 88.5 172 LYS B O 1
ATOM 3092 N N . PHE B 1 173 ? -2.943 -5.984 -20.969 1 85.44 173 PHE B N 1
ATOM 3093 C CA . PHE B 1 173 ? -4.059 -6.867 -20.641 1 85.44 173 PHE B CA 1
ATOM 3094 C C . PHE B 1 173 ? -5.109 -6.137 -19.828 1 85.44 173 PHE B C 1
ATOM 3096 O O . PHE B 1 173 ? -6.285 -6.512 -19.844 1 85.44 173 PHE B O 1
ATOM 3103 N N . GLU B 1 174 ? -4.672 -5.203 -19.062 1 86.31 174 GLU B N 1
ATOM 3104 C CA . GLU B 1 174 ? -5.578 -4.48 -18.172 1 86.31 174 GLU B CA 1
ATOM 3105 C C . GLU B 1 174 ? -5.312 -2.98 -18.219 1 86.31 174 GLU B C 1
ATOM 3107 O O . GLU B 1 174 ? -4.16 -2.551 -18.328 1 86.31 174 GLU B O 1
ATOM 3112 N N . ASP B 1 175 ? -6.422 -2.279 -18.125 1 90.69 175 ASP B N 1
ATOM 3113 C CA . ASP B 1 175 ? -6.297 -0.826 -18.062 1 90.69 175 ASP B CA 1
ATOM 3114 C C . ASP B 1 175 ? -5.992 -0.376 -16.625 1 90.69 175 ASP B C 1
ATOM 3116 O O . ASP B 1 175 ? -6.812 0.288 -15.992 1 90.69 175 ASP B O 1
ATOM 3120 N N . THR B 1 176 ? -4.84 -0.739 -16.172 1 93.19 176 THR B N 1
ATOM 3121 C CA . THR B 1 176 ? -4.387 -0.369 -14.836 1 93.19 176 THR B CA 1
ATOM 3122 C C . THR B 1 176 ? -2.863 -0.305 -14.781 1 93.19 176 THR B C 1
ATOM 3124 O O . THR B 1 176 ? -2.189 -0.568 -15.781 1 93.19 176 THR B O 1
ATOM 3127 N N . SER B 1 177 ? -2.33 0.245 -13.758 1 95.38 177 SER B N 1
ATOM 3128 C CA . SER B 1 177 ? -0.899 0.244 -13.469 1 95.38 177 SER B CA 1
ATOM 3129 C C . SER B 1 177 ? -0.566 -0.693 -12.312 1 95.38 177 SER B C 1
ATOM 3131 O O . SER B 1 177 ? -1.332 -0.799 -11.352 1 95.38 177 SER B O 1
ATOM 3133 N N . ARG B 1 178 ? 0.548 -1.324 -12.375 1 95.19 178 ARG B N 1
ATOM 3134 C CA . ARG B 1 178 ? 0.992 -2.16 -11.266 1 95.19 178 ARG B CA 1
ATOM 3135 C C . ARG B 1 178 ? 1.225 -1.326 -10.016 1 95.19 178 ARG B C 1
ATOM 3137 O O . ARG B 1 178 ? 1.363 -1.871 -8.914 1 95.19 178 ARG B O 1
ATOM 3144 N N . TYR B 1 179 ? 1.282 0.022 -10.25 1 97.44 179 TYR B N 1
ATOM 3145 C CA . TYR B 1 179 ? 1.539 0.92 -9.133 1 97.44 179 TYR B CA 1
ATOM 3146 C C . TYR B 1 179 ? 0.242 1.529 -8.609 1 97.44 179 TYR B C 1
ATOM 3148 O O . TYR B 1 179 ? 0.263 2.393 -7.73 1 97.44 179 TYR B O 1
ATOM 3156 N N . ASP B 1 180 ? -0.925 1.132 -9.125 1 97.56 180 ASP B N 1
ATOM 3157 C CA . ASP B 1 180 ? -2.219 1.601 -8.641 1 97.56 180 ASP B CA 1
ATOM 3158 C C . ASP B 1 180 ? -2.584 0.926 -7.32 1 97.56 180 ASP B C 1
ATOM 3160 O O . ASP B 1 180 ? -2.801 -0.287 -7.277 1 97.56 180 ASP B O 1
ATOM 3164 N N . THR B 1 181 ? -2.699 1.695 -6.215 1 98.19 181 THR B N 1
ATOM 3165 C CA . THR B 1 181 ? -2.951 1.169 -4.879 1 98.19 181 THR B CA 1
ATOM 3166 C C . THR B 1 181 ? -4.242 0.356 -4.852 1 98.19 181 THR B C 1
ATOM 3168 O O . THR B 1 181 ? -4.395 -0.547 -4.023 1 98.19 181 THR B O 1
ATOM 3171 N N . ARG B 1 182 ? -5.176 0.62 -5.742 1 96.94 182 ARG B N 1
ATOM 3172 C CA . ARG B 1 182 ? -6.508 0.027 -5.723 1 96.94 182 ARG B CA 1
ATOM 3173 C C . ARG B 1 182 ? -6.457 -1.451 -6.094 1 96.94 182 ARG B C 1
ATOM 3175 O O . ARG B 1 182 ? -7.426 -2.184 -5.887 1 96.94 182 ARG B O 1
ATOM 3182 N N . ASN B 1 183 ? -5.266 -1.886 -6.566 1 96.88 183 ASN B N 1
ATOM 3183 C CA . ASN B 1 183 ? -5.09 -3.289 -6.922 1 96.88 183 ASN B CA 1
ATOM 3184 C C . ASN B 1 183 ? -4.699 -4.129 -5.711 1 96.88 183 ASN B C 1
ATOM 3186 O O . ASN B 1 183 ? -4.672 -5.359 -5.785 1 96.88 183 ASN B O 1
ATOM 3190 N N . TYR B 1 184 ? -4.465 -3.475 -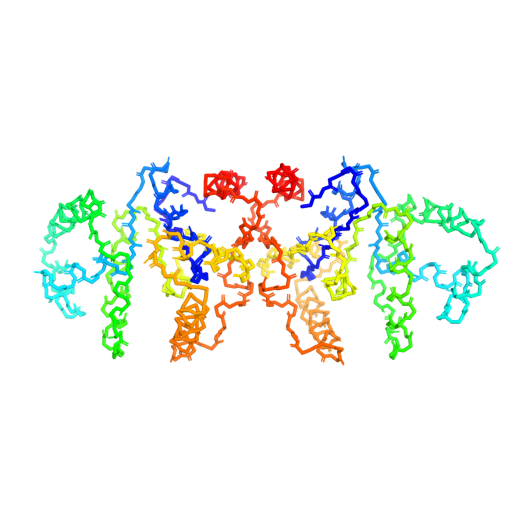4.555 1 98.06 184 TYR B N 1
ATOM 3191 C CA . TYR B 1 184 ? -3.834 -4.184 -3.445 1 98.06 184 TYR B CA 1
ATOM 3192 C C . TYR B 1 184 ? -4.555 -3.895 -2.133 1 98.06 184 TYR B C 1
ATOM 3194 O O . TYR B 1 184 ? -5.172 -2.836 -1.976 1 98.06 184 TYR B O 1
ATOM 3202 N N . GLN B 1 185 ? -4.473 -4.828 -1.224 1 98 185 GLN B N 1
ATOM 3203 C CA . GLN B 1 185 ? -4.941 -4.59 0.138 1 98 185 GLN B CA 1
ATOM 3204 C C . GLN B 1 185 ? -3.809 -4.09 1.029 1 98 185 GLN B C 1
ATOM 3206 O O . GLN B 1 185 ? -4.055 -3.451 2.055 1 98 185 GLN B O 1
ATOM 3211 N N . LEU B 1 186 ? -2.611 -4.41 0.597 1 98.75 186 LEU B N 1
ATOM 3212 C CA . LEU B 1 186 ? -1.443 -4.027 1.382 1 98.75 186 LEU B CA 1
ATOM 3213 C C . LEU B 1 186 ? -0.258 -3.717 0.475 1 98.75 186 LEU B C 1
ATOM 3215 O O . LEU B 1 186 ? 0.023 -4.465 -0.465 1 98.75 186 LEU B O 1
ATOM 3219 N N . VAL B 1 187 ? 0.372 -2.576 0.675 1 98.88 187 VAL B N 1
ATOM 3220 C CA . VAL B 1 187 ? 1.617 -2.199 0.016 1 98.88 187 VAL B CA 1
ATOM 3221 C C . VAL B 1 187 ? 2.686 -1.892 1.063 1 98.88 187 VAL B C 1
ATOM 3223 O O . VAL B 1 187 ? 2.422 -1.182 2.037 1 98.88 187 VAL B O 1
ATOM 3226 N N . ILE B 1 188 ? 3.885 -2.43 0.891 1 98.81 188 ILE B N 1
ATOM 3227 C CA . ILE B 1 188 ? 4.953 -2.289 1.875 1 98.81 188 ILE B CA 1
ATOM 3228 C C . ILE B 1 188 ? 6.234 -1.833 1.184 1 98.81 188 ILE B C 1
ATOM 3230 O O . ILE B 1 188 ? 6.672 -2.447 0.208 1 98.81 188 ILE B O 1
ATOM 3234 N N . SER B 1 189 ? 6.789 -0.795 1.675 1 98.56 189 SER B N 1
ATOM 3235 C CA . SER B 1 189 ? 8.148 -0.432 1.287 1 98.56 189 SER B CA 1
ATOM 3236 C C . SER B 1 189 ? 9.18 -1.148 2.152 1 98.56 189 SER B C 1
ATOM 3238 O O . SER B 1 189 ? 9.062 -1.17 3.379 1 98.56 189 SER B O 1
ATOM 3240 N N . MET B 1 190 ? 10.211 -1.604 1.616 1 98.38 190 MET B N 1
ATOM 3241 C CA . MET B 1 190 ? 11.125 -2.533 2.273 1 98.38 190 MET B CA 1
ATOM 3242 C C . MET B 1 190 ? 12.273 -1.785 2.945 1 98.38 190 MET B C 1
ATOM 3244 O O . MET B 1 190 ? 13.086 -2.387 3.652 1 98.38 190 MET B O 1
ATOM 3248 N N . ASP B 1 191 ? 12.367 -0.465 2.715 1 96.38 191 ASP B N 1
ATOM 3249 C CA . ASP B 1 191 ? 13.484 0.285 3.295 1 96.38 191 ASP B CA 1
ATOM 3250 C C . ASP B 1 191 ? 13.492 0.161 4.816 1 96.38 191 ASP B C 1
ATOM 3252 O O . ASP B 1 191 ? 12.5 0.485 5.477 1 96.38 191 ASP B O 1
ATOM 3256 N N . GLY B 1 192 ? 14.57 -0.41 5.336 1 94.94 192 GLY B N 1
ATOM 3257 C CA . GLY B 1 192 ? 14.703 -0.586 6.773 1 94.94 192 GLY B CA 1
ATOM 3258 C C . GLY B 1 192 ? 14.094 -1.882 7.277 1 94.94 192 GLY B C 1
ATOM 3259 O O . GLY B 1 192 ? 14.125 -2.166 8.477 1 94.94 192 GLY B O 1
ATOM 3260 N N . LEU B 1 193 ? 13.586 -2.713 6.352 1 97.19 193 LEU B N 1
ATOM 3261 C CA . LEU B 1 193 ? 12.953 -3.975 6.719 1 97.19 193 LEU B CA 1
ATOM 3262 C C . LEU B 1 193 ? 13.75 -5.16 6.195 1 97.19 193 LEU B C 1
ATOM 3264 O O . LEU B 1 193 ? 14.32 -5.098 5.102 1 97.19 193 LEU B O 1
ATOM 3268 N N . THR B 1 194 ? 13.719 -6.223 6.945 1 97.12 194 THR B N 1
ATOM 3269 C CA . THR B 1 194 ? 14.109 -7.52 6.406 1 97.12 194 THR B CA 1
ATOM 3270 C C . THR B 1 194 ? 12.922 -8.211 5.746 1 97.12 194 THR B C 1
ATOM 3272 O O . THR B 1 194 ? 11.773 -7.805 5.934 1 97.12 194 THR B O 1
ATOM 3275 N N . GLU B 1 195 ? 13.25 -9.18 4.961 1 97.56 195 GLU B N 1
ATOM 3276 C CA . GLU B 1 195 ? 12.172 -9.969 4.367 1 97.56 195 GLU B CA 1
ATOM 3277 C C . GLU B 1 195 ? 11.289 -10.602 5.441 1 97.56 195 GLU B C 1
ATOM 3279 O O . GLU B 1 195 ? 10.07 -10.68 5.277 1 97.56 195 GLU B O 1
ATOM 3284 N N . ASP B 1 196 ? 11.898 -11 6.527 1 98.31 196 ASP B N 1
ATOM 3285 C CA . ASP B 1 196 ? 11.141 -11.578 7.633 1 98.31 196 ASP B CA 1
ATOM 3286 C C . ASP B 1 196 ? 10.211 -10.547 8.266 1 98.31 196 ASP B C 1
ATOM 3288 O O . ASP B 1 196 ? 9.086 -10.867 8.641 1 98.31 196 ASP B O 1
ATOM 3292 N N . ASP B 1 197 ? 10.703 -9.344 8.43 1 98.25 197 ASP B N 1
ATOM 3293 C CA . ASP B 1 197 ? 9.867 -8.258 8.945 1 98.25 197 ASP B CA 1
ATOM 3294 C C . ASP B 1 197 ? 8.617 -8.078 8.086 1 98.25 197 ASP B C 1
ATOM 3296 O O . ASP B 1 197 ? 7.508 -7.953 8.609 1 98.25 197 ASP B O 1
ATOM 3300 N N . ALA B 1 198 ? 8.836 -8.039 6.777 1 98.62 198 ALA B N 1
ATOM 3301 C CA . ALA B 1 198 ? 7.719 -7.855 5.855 1 98.62 198 ALA B CA 1
ATOM 3302 C C . ALA B 1 198 ? 6.711 -8.992 5.98 1 98.62 198 ALA B C 1
ATOM 3304 O O . ALA B 1 198 ? 5.5 -8.766 5.969 1 98.62 198 ALA B O 1
ATOM 3305 N N . VAL B 1 199 ? 7.211 -10.234 6.109 1 98.69 199 VAL B N 1
ATOM 3306 C CA . VAL B 1 199 ? 6.355 -11.398 6.273 1 98.69 199 VAL B CA 1
ATOM 3307 C C . VAL B 1 199 ? 5.5 -11.242 7.527 1 98.69 199 VAL B C 1
ATOM 3309 O O . VAL B 1 199 ? 4.297 -11.508 7.508 1 98.69 199 VAL B O 1
ATOM 3312 N N . ASP B 1 200 ? 6.121 -10.773 8.578 1 98.56 200 ASP B N 1
ATOM 3313 C CA . ASP B 1 200 ? 5.402 -10.609 9.844 1 98.56 200 ASP B CA 1
ATOM 3314 C C . ASP B 1 200 ? 4.312 -9.547 9.719 1 98.56 200 ASP B C 1
ATOM 3316 O O . ASP B 1 200 ? 3.2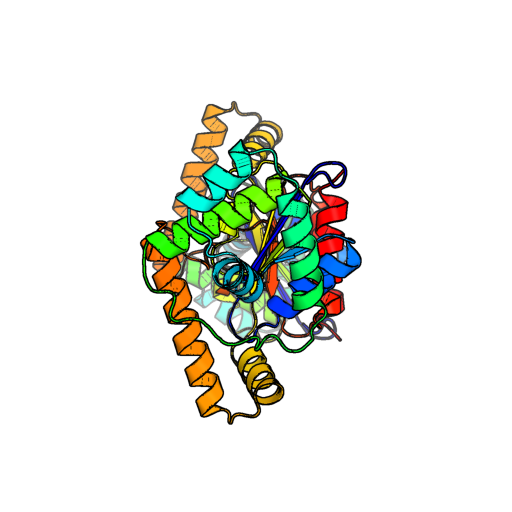27 -9.695 10.281 1 98.56 200 ASP B O 1
ATOM 3320 N N . ILE B 1 201 ? 4.586 -8.492 9.055 1 98.38 201 ILE B N 1
ATOM 3321 C CA . ILE B 1 201 ? 3.605 -7.43 8.852 1 98.38 201 ILE B CA 1
ATOM 3322 C C . ILE B 1 201 ? 2.428 -7.965 8.039 1 98.38 201 ILE B C 1
ATOM 3324 O O . ILE B 1 201 ? 1.27 -7.703 8.375 1 98.38 201 ILE B O 1
ATOM 3328 N N . ILE B 1 202 ? 2.715 -8.734 6.984 1 98.62 202 ILE B N 1
ATOM 3329 C CA . ILE B 1 202 ? 1.668 -9.305 6.141 1 98.62 202 ILE B CA 1
ATOM 3330 C C . ILE B 1 202 ? 0.812 -10.266 6.965 1 98.62 202 ILE B C 1
ATOM 3332 O O . ILE B 1 202 ? -0.418 -10.227 6.898 1 98.62 202 ILE B O 1
ATOM 3336 N N . LEU B 1 203 ? 1.475 -11.078 7.758 1 98 203 LEU B N 1
ATOM 3337 C CA . LEU B 1 203 ? 0.752 -12.047 8.578 1 98 203 LEU B CA 1
ATOM 3338 C C . LEU B 1 203 ? -0.129 -11.336 9.602 1 98 203 LEU B C 1
ATOM 3340 O O . LEU B 1 203 ? -1.253 -11.773 9.867 1 98 203 LEU B O 1
ATOM 3344 N N . ASP B 1 204 ? 0.394 -10.289 10.203 1 97.88 204 ASP B N 1
ATOM 3345 C CA . ASP B 1 204 ? -0.402 -9.508 11.141 1 97.88 204 ASP B CA 1
ATOM 3346 C C . ASP B 1 204 ? -1.65 -8.945 10.469 1 97.88 204 ASP B C 1
ATOM 3348 O O . ASP B 1 204 ? -2.748 -9.008 11.023 1 97.88 204 ASP B O 1
ATOM 3352 N N . TYR B 1 205 ? -1.515 -8.422 9.281 1 98.12 205 TYR B N 1
ATOM 3353 C CA . TYR B 1 205 ? -2.637 -7.898 8.508 1 98.12 205 TYR B CA 1
ATOM 3354 C C . TYR B 1 205 ? -3.66 -8.992 8.227 1 98.12 205 TYR B C 1
ATOM 3356 O O . TYR B 1 205 ? -4.863 -8.789 8.422 1 98.12 205 TYR B O 1
ATOM 3364 N N . ILE B 1 206 ? -3.156 -10.125 7.801 1 96.88 206 ILE B N 1
ATOM 3365 C CA . ILE B 1 206 ? -4.016 -11.258 7.477 1 96.88 206 ILE B CA 1
ATOM 3366 C C . ILE B 1 206 ? -4.781 -11.695 8.727 1 96.88 206 ILE B C 1
ATOM 3368 O O . ILE B 1 206 ? -5.992 -11.922 8.672 1 96.88 206 ILE B O 1
ATOM 3372 N N . ASN B 1 207 ? -4.098 -11.766 9.844 1 96 207 ASN B N 1
ATOM 3373 C CA . ASN B 1 207 ? -4.715 -12.227 11.078 1 96 207 ASN B CA 1
ATOM 3374 C C . ASN B 1 207 ? -5.793 -11.258 11.562 1 96 207 ASN B C 1
ATOM 3376 O O . ASN B 1 207 ? -6.809 -11.68 12.117 1 96 207 ASN B O 1
ATOM 3380 N N . ARG B 1 208 ? -5.59 -10.023 11.305 1 95.25 208 ARG B N 1
ATOM 3381 C CA . ARG B 1 208 ? -6.531 -9.008 11.758 1 95.25 208 ARG B CA 1
ATOM 3382 C C . ARG B 1 208 ? -7.746 -8.93 10.844 1 95.25 208 ARG B C 1
ATOM 3384 O O . ARG B 1 208 ? -8.836 -8.562 11.281 1 95.25 208 ARG B O 1
ATOM 3391 N N . THR B 1 209 ? -7.602 -9.312 9.602 1 92.5 209 THR B N 1
ATOM 3392 C CA . THR B 1 209 ? -8.695 -9.203 8.648 1 92.5 209 THR B CA 1
ATOM 3393 C C . THR B 1 209 ? -9.484 -10.508 8.578 1 92.5 209 THR B C 1
ATOM 3395 O O . THR B 1 209 ? -10.555 -10.562 7.961 1 92.5 209 THR B O 1
ATOM 3398 N N . SER B 1 210 ? -8.953 -11.609 9.055 1 81.06 210 SER B N 1
ATOM 3399 C CA . SER B 1 210 ? -9.609 -12.914 9.031 1 81.06 210 SER B CA 1
ATOM 3400 C C . SER B 1 210 ? -10.57 -13.07 10.203 1 81.06 210 SER B C 1
ATOM 3402 O O . SER B 1 210 ? -11.109 -14.156 10.422 1 81.06 210 SER B O 1
ATOM 3404 N N . LYS B 1 211 ? -10.992 -12.133 10.961 1 64.06 211 LYS B N 1
ATOM 3405 C CA . LYS B 1 211 ? -11.883 -12.305 12.102 1 64.06 211 LYS B CA 1
ATOM 3406 C C . LYS B 1 211 ? -13.328 -12.508 11.656 1 64.06 211 LYS B C 1
ATOM 3408 O O . LYS B 1 211 ? -13.727 -12.031 10.594 1 64.06 211 LYS B O 1
#

Nearest PDB structures (foldseek):
  3hdt-assembly1_B  TM=8.892E-01  e=5.924E-13  [Clostridium] symbiosum ATCC 14940
  3fdi-assembly1_A  TM=8.621E-01  e=2.007E-12  Eubacterium ventriosum ATCC 27560
  3fdi-assembly1_B  TM=8.087E-01  e=7.686E-12  Eubacterium ventriosum ATCC 27560
  3r20-assembly1_A  TM=5.701E-01  e=3.141E-07  Mycolicibacterium smegmatis MC2 155
  1viy-assembly1_B  TM=5.344E-01  e=2.826E-06  Escherichia coli

Foldseek 3Di:
DALVDQEEEEEEEAAQLCRLVLLVVLCVVSVWAEAEPLLLVVVCVVVVFFPVVLVVCVVVVDPVVVVSVVVSVVVVVPPDDPPPPPPPPDDPRSVSRSLSVVVVRSVVHHYYYYYLCVLVSCVPPPHYFYEYGYEDPVSSLVSCCVPVVDDSVVSSVVRVVVQVVSQVVCVVVDVDGSPPCVSGPYYDYCVVHDSVRVSVVVVVVVVVVND/DALVDQEEEEEEEAAQLCRLVLLVVLCVVSVWAEAEPLLLVVLCVVVVFFPVVLVVVVVVHDCVVVVSVVVSVVRSVPPDRPPDPPPPPDDPRSVSRSLSVVVVRSVVHHYYYYYLCVLVSCVPPPHYFYEYGYEDLVSSLVSCCVPVVDDSVVSSVVRVVVQVVSQVVCVVVDVDGSPPCVSGPYYDYCVVHDSVRVSVVVVVVVVVVND

Solvent-accessible surface area (backbone atoms only — not comparable to full-atom values): 22311 Å² total; per-residue (Å²): 74,50,85,91,45,65,30,41,36,21,30,27,56,41,66,46,34,49,30,62,58,26,34,48,54,40,13,60,76,70,71,39,45,67,42,36,64,65,52,51,48,50,49,29,65,74,65,62,58,36,60,67,50,50,51,51,44,58,71,64,69,53,70,52,63,53,54,48,47,53,49,45,53,52,51,68,67,39,83,67,61,70,85,70,71,72,62,84,73,70,57,75,65,52,51,50,29,50,46,50,52,52,53,53,47,50,72,74,36,38,33,23,32,27,36,88,51,37,50,66,70,46,64,78,50,87,32,51,46,25,33,37,27,29,48,50,67,69,58,15,32,54,43,36,22,68,75,67,70,46,52,67,67,57,26,48,49,51,37,53,52,52,45,50,50,50,48,53,54,45,47,74,77,37,99,58,55,92,46,37,44,87,64,35,43,34,34,42,42,34,67,60,45,52,55,67,53,53,32,51,52,52,50,51,52,50,61,52,24,40,112,74,49,85,91,47,65,29,40,36,22,30,29,56,42,64,46,34,48,30,62,59,27,34,49,53,40,12,60,75,70,72,40,46,66,41,36,63,60,51,51,49,49,49,29,65,74,66,61,57,36,58,66,50,50,52,50,47,61,71,71,42,81,62,55,60,54,51,50,48,54,51,45,55,52,51,67,67,39,84,67,62,67,84,70,70,72,61,83,72,64,66,72,63,52,51,48,29,50,45,49,52,51,53,52,48,50,71,73,36,37,33,26,30,29,37,90,51,38,52,67,71,46,64,79,50,88,33,52,46,25,33,37,27,28,48,50,70,68,56,13,32,52,45,34,23,69,75,65,70,46,52,67,69,57,25,50,49,52,38,54,52,52,45,49,50,50,48,53,52,45,46,74,77,37,100,60,55,93,44,37,43,87,65,35,42,34,34,44,42,34,68,61,48,51,54,65,53,52,33,50,52,51,49,50,52,49,62,52,25,40,110